Protein 4W88 (pdb70)

Radius of gyration: 29.82 Å; Cα contacts (8 Å, |Δi|>4): 1354; chains: 2; bounding box: 47×94×56 Å

B-factor: mean 25.47, std 10.86, range [11.72, 123.39]

Solvent-accessible surface area: 25445 Å² total

InterPro domains:
  IPR001547 Glycoside hydrolase, family 5 [PF00150] (122-399)
  IPR017853 Glycoside hydrolase superfamily [SSF51445] (99-430)
  IPR018087 Glycoside hydrolase, family 5, conserved site [PS00659] (233-242)
  IPR050386 Glycosyl Hydrolase 5 (Cellulase A) [PTHR31297] (36-403)

Nearest PDB structures (foldseek):
  4w89-assembly2_B  TM=1.002E+00  e=1.180E-64  uncultured bacterium
  6pz7-assembly1_A  TM=9.451E-01  e=5.587E-34  Clostridium acetobutylicum ATCC 824
  3ays-assembly1_A  TM=9.642E-01  e=3.893E-33  Piromyces rhizinflatus
  8ghx-assembly2_B  TM=9.445E-01  e=1.367E-32  Piromyces finnis
  6ui3-assembly1_A  TM=9.421E-01  e=2.001E-31  Clostridium cellulovorans

Sequence (669 aa):
DRSRVFDILSNINIGWNLGNTLDATGGGNSVNAETSWGNPKTTQEIVDTVNDRGFNAIRIPVTFANHLGPAPEYTISADWLARVKEVVDYAVNDGYIILDTHHETNYWLKTDPNNEAALCEELAAIWKQLAEAFKDYDEKLFEGNEPRAGSAKEWSGGTPAERKLINANKAFIDAVRATGGNNADRVLIICTYGHNSDEPTLKDLEIPSDPNIAVALHTYTPYFFTYVADGSYSVWNGSKKNDITWQYNNIKKYLIDKGIPVVITETGAQFKENTEDIVRWIGDYVGTLDQDGVKCFIWDNNIYHGNGEKFGLLNRSLLKWYNDDIVDAYVNHAADRSRVFDILSNINIGWNLGNTLDATGGGNSVNAETSWGNPKTTQEIVDTVNDRGFNAIRIPVTFANHLGPAPEYTISADWLARVKEVVDYAVNDGYIILDTHHETNYWLKTDPNNEAALCEELAAIWKQLAEAFKDYDEKLFEGNEPRAGSAKEWSGGTPAERKLINANKAFIDAVRATGGNNADRVLIICTYGHNSDEPTLKDLEIPSDPNIAVALHTYTPYFFTYVADGSYSVWNGSKKNDITWQYNNIKKYLIDKGIPVVITETGAQFKENTEDIVRWIGDYVGTLDQDGVKCFIWDNNIYHGNGEKFGLLNRSLLKWYNDDIVDAYVNHA

Secondary structure (DSSP, 8-state):
--HHHHHHHTT-SEEEEETTSTT---SSSSGGGGGTTSPPPP-HHHHHHHHHHTEEEEEE----GGGB-STTT-PBPHHHHHHHHHHHHHHHTT--EEEB--GGGGTT----GGGHHHHHHHHHHHHHHHHHHTTT--TT--B-------STTTTTT--HHHHHHHH--HHHHHHHHTT-GGGGT--EEEE-GGG--SHHHHHTPPPPS-SSEEEEEE---SHHHHS-STT-----SSTTHHHHHHHHHHHHHHTGGGT--EEEEEE-----S-HHHHHHHHHHHHHHHHTTT-EEEEEE-S-SSSSS-----EETTTTEES-HHHHHHHHT--/--HHHHHHHTT-S-EEEETTSTT---SSSSGGGGGTTSPPPP-HHHHHHHHHHT--EEEE----GGGB-STTT-PBPHHHHHHHHHHHHHHHTT--EEEB--GGGGTT----GGGHHHHHHHHHHHHHHHHHHTTT--TT--B-------STTTTTT--HHHHHHHH--HHHHHHHHTT-GGGGT--EEEE-GGG---HHHHHTPPPPS-SSEEEEEE---SHHHHS-STT------STTHHHHHHHHHHHHHHTGGGT--EEEEEE-----S-HHHHHHHHHHHHHHHHTTT-EEEEEE-S-SSSSS-----EETTTTEES-HHHHHHHHTTT-

CATH classification: 3.20.20.80

Structure (mmCIF, N/CA/C/O backbone):
data_4W88
#
_entry.id   4W88
#
_cell.length_a   97.658
_cell.length_b   97.658
_cell.length_c   95.985
_cell.angle_alpha   90.00
_cell.angle_beta   90.00
_cell.angle_gamma   120.00
#
_symmetry.space_group_name_H-M   'P 31'
#
loop_
_entity.id
_entity.type
_entity.pdbx_description
1 polymer 'Xyloglucan-specific endo-beta-1,4-glucanase'
2 branched beta-D-galactopyranose-(1-2)-alpha-D-xylopyranose-(1-6)-[beta-D-glucopyranose-(1-4)]beta-D-glucopyranose
3 branched alpha-D-xylopyranose-(1-6)-beta-D-glucopyranose-(1-4)-[beta-D-galactopyranose-(1-2)-alpha-D-xylopyranose-(1-6)]beta-D-glucopyranose-(1-4)-beta-D-glucopyranose
4 non-polymer 2-AMINO-2-HYDROXYMETHYL-PROPANE-1,3-DIOL
5 non-polymer 'MAGNESIUM ION'
6 water water
#
loop_
_atom_site.group_PDB
_atom_site.id
_atom_site.type_symbol
_atom_site.label_atom_id
_atom_site.label_alt_id
_atom_site.label_comp_id
_atom_site.label_asym_id
_atom_site.label_entity_id
_atom_site.label_seq_id
_atom_site.pdbx_PDB_ins_code
_atom_site.Cartn_x
_atom_site.Cartn_y
_atom_site.Cartn_z
_atom_site.occupancy
_atom_site.B_iso_or_equiv
_atom_site.auth_seq_id
_atom_site.auth_comp_id
_atom_site.auth_asym_id
_atom_site.auth_atom_id
_atom_site.pdbx_PDB_model_num
ATOM 1 N N . ASP A 1 1 ? -26.026 54.425 -23.054 1.00 50.23 92 ASP B N 1
ATOM 2 C CA . ASP A 1 1 ? -26.275 53.508 -21.931 1.00 42.26 92 ASP B CA 1
ATOM 3 C C . ASP A 1 1 ? -27.452 52.601 -22.294 1.00 36.90 92 ASP B C 1
ATOM 4 O O . ASP A 1 1 ? -28.619 53.012 -22.294 1.00 39.62 92 ASP B O 1
ATOM 9 N N . ARG A 1 2 ? -27.120 51.368 -22.614 1.00 34.91 93 ARG B N 1
ATOM 10 C CA . ARG A 1 2 ? -28.113 50.314 -22.888 1.00 24.98 93 ARG B CA 1
ATOM 11 C C . ARG A 1 2 ? -28.246 49.303 -21.738 1.00 25.96 93 ARG B C 1
ATOM 12 O O . ARG A 1 2 ? -28.775 48.193 -21.900 1.00 30.88 93 ARG B O 1
ATOM 20 N N . SER A 1 3 ? -27.846 49.700 -20.555 1.00 32.90 94 SER B N 1
ATOM 21 C CA . SER A 1 3 ? -27.718 48.723 -19.498 1.00 38.29 94 SER B CA 1
ATOM 22 C C . SER A 1 3 ? -29.094 48.206 -18.996 1.00 34.07 94 SER B C 1
ATOM 23 O O . SER A 1 3 ? -29.168 47.104 -18.487 1.00 34.92 94 SER B O 1
ATOM 26 N N . ARG A 1 4 ? -30.177 48.975 -19.134 1.00 27.58 95 ARG B N 1
ATOM 27 C CA . ARG A 1 4 ? -31.510 48.425 -18.846 1.00 32.01 95 ARG B CA 1
ATOM 28 C C . ARG A 1 4 ? -31.843 47.128 -19.589 1.00 24.29 95 ARG B C 1
ATOM 29 O O . ARG A 1 4 ? -32.369 46.172 -19.016 1.00 27.62 95 ARG B O 1
ATOM 37 N N . VAL A 1 5 ? -31.491 47.085 -20.863 1.00 24.79 96 VAL B N 1
ATOM 38 C CA . VAL A 1 5 ? -31.751 45.896 -21.679 1.00 20.58 96 VAL B CA 1
ATOM 39 C C . VAL A 1 5 ? -30.884 44.725 -21.163 1.00 23.26 96 VAL B C 1
ATOM 40 O O . VAL A 1 5 ? -31.371 43.630 -20.956 1.00 22.59 96 VAL B O 1
ATOM 44 N N . PHE A 1 6 ? -29.622 44.988 -20.891 1.00 21.78 97 PHE B N 1
ATOM 45 C CA . PHE A 1 6 ? -28.729 43.952 -20.316 1.00 24.23 97 PHE B CA 1
ATOM 46 C C . PHE A 1 6 ? -29.271 43.440 -18.982 1.00 23.54 97 PHE B C 1
ATOM 47 O O . PHE A 1 6 ? -29.297 42.226 -18.742 1.00 26.02 97 PHE B O 1
ATOM 55 N N . ASP A 1 7 ? -29.786 44.334 -18.143 1.00 25.66 98 ASP B N 1
ATOM 56 C CA . ASP A 1 7 ? -30.340 43.875 -16.872 1.00 29.49 98 ASP B CA 1
ATOM 57 C C . ASP A 1 7 ? -31.523 42.997 -17.020 1.00 27.19 98 ASP B C 1
ATOM 58 O O . ASP A 1 7 ? -31.580 41.971 -16.371 1.00 27.33 98 ASP B O 1
ATOM 63 N N . ILE A 1 8 ? -32.442 43.371 -17.913 1.00 27.16 99 ILE B N 1
ATOM 64 C CA . ILE A 1 8 ? -33.601 42.517 -18.173 1.00 26.92 99 ILE B CA 1
ATOM 65 C C . ILE A 1 8 ? -33.168 41.142 -18.662 1.00 23.88 99 ILE B C 1
ATOM 66 O O . ILE A 1 8 ? -33.577 40.135 -18.087 1.00 22.69 99 ILE B O 1
ATOM 71 N N . LEU A 1 9 ? -32.318 41.096 -19.694 1.00 21.67 100 LEU B N 1
ATOM 72 C CA . LEU A 1 9 ? -31.911 39.815 -20.264 1.00 21.12 100 LEU B CA 1
ATOM 73 C C . LEU A 1 9 ? -31.151 38.952 -19.237 1.00 20.38 100 LEU B C 1
ATOM 74 O O . LEU A 1 9 ? -31.207 37.726 -19.346 1.00 22.42 100 LEU B O 1
ATOM 79 N N . SER A 1 10 ? -30.417 39.550 -18.294 1.00 21.06 101 SER B N 1
ATOM 80 C CA . SER A 1 10 ? -29.656 38.772 -17.327 1.00 21.31 101 SER B CA 1
ATOM 81 C C . SER A 1 10 ? -30.512 37.886 -16.443 1.00 23.03 101 SER B C 1
ATOM 82 O O . SER A 1 10 ? -30.002 36.983 -15.809 1.00 23.32 101 SER B O 1
ATOM 85 N N . ASN A 1 11 ? -31.812 38.168 -16.384 1.00 25.82 102 ASN B N 1
ATOM 86 C CA . ASN A 1 11 ? -32.759 37.357 -15.612 1.00 23.24 102 ASN B CA 1
ATOM 87 C C . ASN A 1 11 ? -33.101 36.021 -16.268 1.00 24.73 102 ASN B C 1
ATOM 88 O O . ASN A 1 11 ? -33.713 35.166 -15.623 1.00 23.68 102 ASN B O 1
ATOM 93 N N . ILE A 1 12 ? -32.750 35.866 -17.533 1.00 21.14 103 ILE B N 1
ATOM 94 C CA . ILE A 1 12 ? -33.075 34.665 -18.287 1.00 19.68 103 ILE B CA 1
ATOM 95 C C . ILE A 1 12 ? -32.008 33.599 -18.002 1.00 18.30 103 ILE B C 1
ATOM 96 O O . ILE A 1 12 ? -30.817 33.863 -18.105 1.00 20.20 103 ILE B O 1
ATOM 101 N N . ASN A 1 13 ? -32.454 32.395 -17.705 1.00 19.12 104 ASN B N 1
ATOM 102 C CA . ASN A 1 13 ? -31.573 31.217 -17.675 1.00 20.72 104 ASN B CA 1
ATOM 103 C C . ASN A 1 13 ? -31.285 30.827 -19.120 1.00 19.36 104 ASN B C 1
ATOM 104 O O . ASN A 1 13 ? -30.177 31.006 -19.618 1.00 19.46 104 ASN B O 1
ATOM 109 N N . ILE A 1 14 ? -32.298 30.289 -19.745 1.00 19.36 105 ILE B N 1
ATOM 110 C CA . ILE A 1 14 ? -32.255 29.858 -21.143 1.00 19.31 105 ILE B CA 1
ATOM 111 C C . ILE A 1 14 ? -33.725 29.858 -21.609 1.00 16.72 105 ILE B C 1
ATOM 112 O O . ILE A 1 14 ? -34.642 29.683 -20.800 1.00 17.17 105 ILE B O 1
ATOM 117 N N . GLY A 1 15 ? -33.930 30.072 -22.898 1.00 16.24 106 GLY B N 1
ATOM 118 C CA . GLY A 1 15 ? -35.263 30.102 -23.458 1.00 17.18 106 GLY B CA 1
ATOM 119 C C . GLY A 1 15 ? -35.649 28.954 -24.382 1.00 16.90 106 GLY B C 1
ATOM 120 O O . GLY A 1 15 ? -34.860 28.112 -24.762 1.00 15.94 106 GLY B O 1
ATOM 121 N N . TRP A 1 16 ? -36.912 28.988 -24.736 1.00 14.21 107 TRP B N 1
ATOM 122 C CA . TRP A 1 16 ? -37.583 27.864 -25.444 1.00 17.23 107 TRP B CA 1
ATOM 123 C C . TRP A 1 16 ? -38.605 28.395 -26.391 1.00 14.44 107 TRP B C 1
ATOM 124 O O . TRP A 1 16 ? -39.338 29.325 -26.027 1.00 13.51 107 TRP B O 1
ATOM 135 N N . ASN A 1 17 ? -38.613 27.905 -27.626 1.00 14.58 108 ASN B N 1
ATOM 136 C CA . ASN A 1 17 ? -39.573 28.375 -28.634 1.00 12.71 108 ASN B CA 1
ATOM 137 C C . ASN A 1 17 ? -40.763 27.393 -28.707 1.00 14.66 108 ASN B C 1
ATOM 138 O O . ASN A 1 17 ? -40.596 26.166 -28.880 1.00 17.02 108 ASN B O 1
ATOM 143 N N . LEU A 1 18 ? -41.951 27.972 -28.727 1.00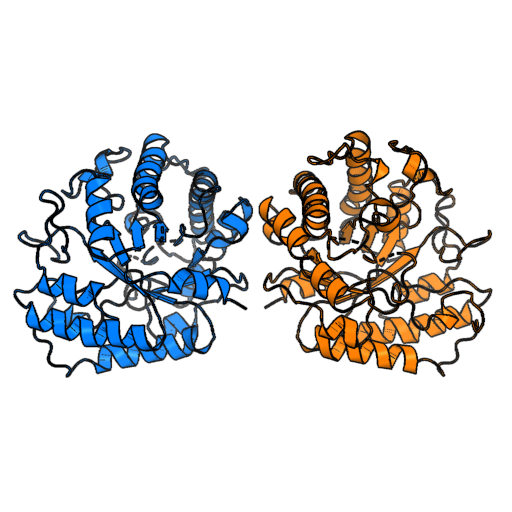 14.74 109 LEU B N 1
ATOM 144 C CA . LEU A 1 18 ? -43.210 27.213 -29.037 1.00 15.35 109 LEU B CA 1
ATOM 145 C C . LEU A 1 18 ? -43.323 27.051 -30.558 1.00 15.46 109 LEU B C 1
ATOM 146 O O . LEU A 1 18 ? -44.150 27.706 -31.235 1.00 15.44 109 LEU B O 1
ATOM 151 N N . GLY A 1 19 ? -42.492 26.153 -31.106 1.00 14.61 110 GLY B N 1
ATOM 152 C CA . GLY A 1 19 ? -42.351 26.052 -32.547 1.00 15.36 110 GLY B CA 1
ATOM 153 C C . GLY A 1 19 ? -43.477 25.280 -33.257 1.00 16.82 110 GLY B C 1
ATOM 154 O O . GLY A 1 19 ? -44.097 24.399 -32.671 1.00 16.40 110 GLY B O 1
ATOM 155 N N . ASN A 1 20 ? -43.724 25.620 -34.537 1.00 16.04 111 ASN B N 1
ATOM 156 C CA . ASN A 1 20 ? -44.688 24.911 -35.403 1.00 16.06 111 ASN B CA 1
ATOM 157 C C . ASN A 1 20 ? -46.116 24.951 -34.821 1.00 15.84 111 ASN B C 1
ATOM 158 O O . ASN A 1 20 ? -46.833 23.925 -34.846 1.00 18.25 111 ASN B O 1
ATOM 163 N N . THR A 1 21 ? -46.417 26.109 -34.207 1.00 15.73 112 THR B N 1
ATOM 164 C CA . THR A 1 21 ? -47.675 26.298 -33.413 1.00 14.27 112 THR B CA 1
ATOM 165 C C . THR A 1 21 ? -48.391 27.536 -33.951 1.00 16.76 112 THR B C 1
ATOM 166 O O . THR A 1 21 ? -48.991 27.420 -35.028 1.00 16.71 112 THR B O 1
ATOM 170 N N . LEU A 1 22 ? -48.272 28.706 -33.307 1.00 15.22 113 LEU B N 1
ATOM 171 C CA . LEU A 1 22 ? -48.924 29.892 -33.837 1.00 14.69 113 LEU B CA 1
ATOM 172 C C . LEU A 1 22 ? -48.264 30.400 -35.142 1.00 14.18 113 LEU B C 1
ATOM 173 O O . LEU A 1 22 ? -48.833 31.234 -35.857 1.00 15.99 113 LEU B O 1
ATOM 178 N N . ASP A 1 23 ? -47.074 29.889 -35.431 1.00 14.90 114 ASP B N 1
ATOM 179 C CA . ASP A 1 23 ? -46.327 30.159 -36.642 1.00 14.95 114 ASP B CA 1
ATOM 180 C C . ASP A 1 23 ? -46.750 29.298 -37.800 1.00 13.87 114 ASP B C 1
ATOM 181 O O . ASP A 1 23 ? -46.389 29.598 -38.945 1.00 16.42 114 ASP B O 1
ATOM 186 N N . ALA A 1 24 ? -47.487 28.238 -37.515 1.00 15.95 115 ALA B N 1
ATOM 187 C CA . ALA A 1 24 ? -47.990 27.390 -38.577 1.00 17.29 115 ALA B CA 1
ATOM 188 C C . ALA A 1 24 ? -48.959 28.137 -39.503 1.00 15.78 115 ALA B C 1
ATOM 189 O O . ALA A 1 24 ? -49.732 28.961 -39.066 1.00 18.15 115 ALA B O 1
ATOM 191 N N . THR A 1 25 ? -48.974 27.760 -40.771 1.00 18.60 116 THR B N 1
ATOM 192 C CA . THR A 1 25 ? -49.631 28.572 -41.834 1.00 18.96 116 THR B CA 1
ATOM 193 C C . THR A 1 25 ? -50.807 27.872 -42.489 1.00 17.16 116 THR B C 1
ATOM 194 O O . THR A 1 25 ? -51.401 28.405 -43.431 1.00 19.12 116 THR B O 1
ATOM 198 N N . GLY A 1 26 ? -51.211 26.711 -41.967 1.00 18.70 117 GLY B N 1
ATOM 199 C CA . GLY A 1 26 ? -52.410 26.073 -42.455 1.00 19.72 117 GLY B CA 1
ATOM 200 C C . GLY A 1 26 ? -53.631 26.694 -41.798 1.00 20.02 117 GLY B C 1
ATOM 201 O O . GLY A 1 26 ? -53.537 27.528 -40.896 1.00 21.29 117 GLY B O 1
ATOM 202 N N . GLY A 1 27 ? -54.769 26.213 -42.226 1.00 23.03 118 GLY B N 1
ATOM 203 C CA . GLY A 1 27 ? -56.057 26.606 -41.663 1.00 24.95 118 GLY B CA 1
ATOM 204 C C . GLY A 1 27 ? -56.631 27.927 -42.073 1.00 19.85 118 GLY B C 1
ATOM 205 O O . GLY A 1 27 ? -57.762 28.291 -41.588 1.00 23.53 118 GLY B O 1
ATOM 206 N N . GLY A 1 28 ? -55.920 28.681 -42.891 1.00 23.66 119 GLY B N 1
ATOM 207 C CA . GLY A 1 28 ? -56.454 29.965 -43.308 1.00 22.71 119 GLY B CA 1
ATOM 208 C C . GLY A 1 28 ? -56.698 30.972 -42.203 1.00 23.54 119 GLY B C 1
ATOM 209 O O . GLY A 1 28 ? -55.919 31.077 -41.249 1.00 20.82 119 GLY B O 1
ATOM 210 N N . ASN A 1 29 ? -57.817 31.686 -42.314 1.00 21.42 120 ASN B N 1
ATOM 211 C CA . ASN A 1 29 ? -58.104 32.729 -41.346 1.00 20.87 120 ASN B CA 1
ATOM 212 C C . ASN A 1 29 ? -58.895 32.130 -40.217 1.00 20.65 120 ASN B C 1
ATOM 213 O O . ASN A 1 29 ? -60.038 32.510 -39.985 1.00 22.22 120 ASN B O 1
ATOM 218 N N . SER A 1 30 ? -58.235 31.303 -39.430 1.00 18.54 121 SER B N 1
ATOM 219 C CA . SER A 1 30 ? -58.881 30.554 -38.412 1.00 20.48 121 SER B CA 1
ATOM 220 C C . SER A 1 30 ? -57.888 30.326 -37.264 1.00 17.70 121 SER B C 1
ATOM 221 O O . SER A 1 30 ? -56.672 30.140 -37.497 1.00 18.78 121 SER B O 1
ATOM 224 N N . VAL A 1 31 ? -58.402 30.278 -36.047 1.00 20.11 122 VAL B N 1
ATOM 225 C CA . VAL A 1 31 ? -57.582 29.810 -34.904 1.00 19.44 122 VAL B CA 1
ATOM 226 C C . VAL A 1 31 ? -57.025 28.378 -35.053 1.00 18.35 122 VAL B C 1
ATOM 227 O O . VAL A 1 31 ? -56.047 28.017 -34.387 1.00 19.98 122 VAL B O 1
ATOM 231 N N . ASN A 1 32 ? -57.619 27.598 -35.964 1.00 21.85 123 ASN B N 1
ATOM 232 C CA . ASN A 1 32 ? -57.163 26.283 -36.221 1.00 23.08 123 ASN B CA 1
ATOM 233 C C . ASN A 1 32 ? -55.785 26.203 -36.871 1.00 17.42 123 ASN B C 1
ATOM 234 O O . ASN A 1 32 ? -55.191 25.108 -36.954 1.00 21.38 123 ASN B O 1
ATOM 239 N N . ALA A 1 33 ? -55.261 27.380 -37.295 1.00 16.70 124 ALA B N 1
ATOM 240 C CA . ALA A 1 33 ? -53.862 27.432 -37.790 1.00 18.46 124 ALA B CA 1
ATOM 241 C C . ALA A 1 33 ? -52.908 26.847 -36.776 1.00 18.21 124 ALA B C 1
ATOM 242 O O . ALA A 1 33 ? -51.912 26.189 -37.140 1.00 18.94 124 ALA B O 1
ATOM 244 N N . GLU A 1 34 ? -53.231 27.057 -35.488 1.00 17.67 125 GLU B N 1
ATOM 245 C CA . GLU A 1 34 ? -52.378 26.608 -34.395 1.00 17.48 125 GLU B CA 1
ATOM 246 C C . GLU A 1 34 ? -52.037 25.110 -34.417 1.00 18.75 125 GLU B C 1
ATOM 247 O O . GLU A 1 34 ? -50.913 24.744 -34.114 1.00 18.39 125 GLU B O 1
ATOM 253 N N . THR A 1 35 ? -52.994 24.291 -34.858 1.00 17.22 126 THR B N 1
ATOM 254 C CA . THR A 1 35 ? -52.874 22.856 -34.862 1.00 19.61 126 THR B CA 1
ATOM 255 C C . THR A 1 35 ? -52.628 22.309 -36.255 1.00 19.07 126 THR B C 1
ATOM 256 O O . THR A 1 35 ? -52.573 21.092 -36.443 1.00 19.86 126 THR B O 1
ATOM 260 N N . SER A 1 36 ? -52.460 23.209 -37.232 1.00 18.52 127 SER B N 1
ATOM 261 C CA . SER A 1 36 ? -52.452 22.826 -38.670 1.00 18.48 127 SER B CA 1
ATOM 262 C C . SER A 1 36 ? -51.177 22.045 -39.044 1.00 21.86 127 SER B C 1
ATOM 263 O O . SER A 1 36 ? -51.137 21.401 -40.050 1.00 21.36 127 SER B O 1
ATOM 266 N N . TRP A 1 37 ? -50.144 22.134 -38.220 1.00 18.56 128 TRP B N 1
ATOM 267 C CA . TRP A 1 37 ? -48.911 21.395 -38.484 1.00 19.86 128 TRP B CA 1
ATOM 268 C C . TRP A 1 37 ? -48.704 20.258 -37.509 1.00 20.03 128 TRP B C 1
ATOM 269 O O . TRP A 1 37 ? -47.574 19.766 -37.307 1.00 21.32 128 TRP B O 1
ATOM 280 N N . GLY A 1 38 ? -49.803 19.867 -36.869 1.00 18.85 129 GLY B N 1
ATOM 281 C CA . GLY A 1 38 ? -49.816 18.617 -36.085 1.00 21.92 129 GLY B CA 1
ATOM 282 C C . GLY A 1 38 ? -49.542 18.712 -34.625 1.00 18.21 129 GLY B C 1
ATOM 283 O O . GLY A 1 38 ? -49.546 17.702 -33.881 1.00 23.45 129 GLY B O 1
ATOM 284 N N . ASN A 1 39 ? -49.360 19.946 -34.160 1.00 19.20 130 ASN B N 1
ATOM 285 C CA . ASN A 1 39 ? -49.214 20.159 -32.699 1.00 17.67 130 ASN B CA 1
ATOM 286 C C . ASN A 1 39 ? -50.506 20.337 -31.998 1.00 20.17 130 ASN B C 1
ATOM 287 O O . ASN A 1 39 ? -51.467 20.841 -32.576 1.00 20.86 130 ASN B O 1
ATOM 292 N N . PRO A 1 40 ? -50.550 19.895 -30.746 1.00 19.57 131 PRO B N 1
ATOM 293 C CA . PRO A 1 40 ? -51.805 20.120 -30.001 1.00 20.76 131 PRO B CA 1
ATOM 294 C C . PRO A 1 40 ? -52.025 21.588 -29.644 1.00 17.15 131 PRO B C 1
ATOM 295 O O . PRO A 1 40 ? -51.071 22.407 -29.623 1.00 19.64 131 PRO B O 1
ATOM 299 N N . LYS A 1 41 ? -53.237 21.949 -29.363 1.00 20.22 132 LYS B N 1
ATOM 300 C CA . LYS A 1 41 ? -53.521 23.306 -28.934 1.00 21.17 132 LYS B CA 1
ATOM 301 C C . LYS A 1 41 ? -52.699 23.580 -27.625 1.00 18.13 132 LYS B C 1
ATOM 302 O O . LYS A 1 41 ? -52.645 22.751 -26.677 1.00 19.92 132 LYS B O 1
ATOM 308 N N . THR A 1 42 ? -52.056 24.740 -27.563 1.00 17.39 133 THR B N 1
ATOM 309 C CA . THR A 1 42 ? -51.215 25.074 -26.405 1.00 16.02 133 THR B CA 1
ATOM 310 C C . THR A 1 42 ? -52.122 25.251 -25.186 1.00 17.41 133 THR B C 1
ATOM 311 O O . THR A 1 42 ? -53.273 25.810 -25.277 1.00 17.56 133 THR B O 1
ATOM 315 N N . THR A 1 43 ? -51.611 24.793 -24.059 1.00 18.93 134 THR B N 1
ATOM 316 C CA . THR A 1 43 ? -52.326 24.924 -22.789 1.00 17.37 134 THR B CA 1
ATOM 317 C C . THR A 1 43 ? -51.414 25.590 -21.721 1.00 16.29 134 THR B C 1
ATOM 318 O O . THR A 1 43 ? -50.173 25.658 -21.893 1.00 17.42 134 THR B O 1
ATOM 322 N N . GLN A 1 44 ? -52.036 26.100 -20.646 1.00 16.08 135 GLN B N 1
ATOM 323 C CA . GLN A 1 44 ? -51.293 26.592 -19.497 1.00 17.01 135 GLN B CA 1
ATOM 324 C C . GLN A 1 44 ? -50.262 25.539 -18.985 1.00 16.98 135 GLN B C 1
ATOM 325 O O . GLN A 1 44 ? -49.139 25.873 -18.671 1.00 17.19 135 GLN B O 1
ATOM 331 N N . GLU A 1 45 ? -50.674 24.266 -18.980 1.00 19.69 136 GLU B N 1
ATOM 332 C CA . GLU A 1 45 ? -49.865 23.189 -18.502 1.00 20.13 136 GLU B CA 1
ATOM 333 C C . GLU A 1 45 ? -48.618 22.981 -19.366 1.00 16.39 136 GLU B C 1
ATOM 334 O O . GLU A 1 45 ? -47.523 22.680 -18.836 1.00 20.48 136 GLU B O 1
ATOM 340 N N . ILE A 1 46 ? -48.765 23.084 -20.691 1.00 18.41 137 ILE B N 1
ATOM 341 C CA . ILE A 1 46 ? -47.591 22.962 -21.562 1.00 18.38 137 ILE B CA 1
ATOM 342 C C . ILE A 1 46 ? -46.556 24.046 -21.172 1.00 16.05 137 ILE B C 1
ATOM 343 O O . ILE A 1 46 ? -45.364 23.791 -21.028 1.00 17.83 137 ILE B O 1
ATOM 348 N N . VAL A 1 47 ? -47.015 25.287 -21.071 1.00 16.36 138 VAL B N 1
ATOM 349 C CA . VAL A 1 47 ? -46.142 26.407 -20.756 1.00 16.89 138 VAL B CA 1
ATOM 350 C C . VAL A 1 47 ? -45.538 26.216 -19.360 1.00 15.79 138 VAL B C 1
ATOM 351 O O . VAL A 1 47 ? -44.329 26.459 -19.160 1.00 18.94 138 VAL B O 1
ATOM 355 N N . ASP A 1 48 ? -46.357 25.803 -18.387 1.00 17.08 139 ASP B N 1
ATOM 356 C CA . ASP A 1 48 ? -45.860 25.503 -17.040 1.00 19.18 139 ASP B CA 1
ATOM 357 C C . ASP A 1 48 ? -44.700 24.527 -17.044 1.00 19.17 139 ASP B C 1
ATOM 358 O O . ASP A 1 48 ? -43.700 24.660 -16.339 1.00 19.02 139 ASP B O 1
ATOM 363 N N . THR A 1 49 ? -44.820 23.504 -17.874 1.00 18.19 140 THR B N 1
ATOM 364 C CA . THR A 1 49 ? -43.850 22.418 -17.888 1.00 20.25 140 THR B CA 1
ATOM 365 C C . THR A 1 49 ? -42.506 22.923 -18.388 1.00 18.10 140 THR B C 1
ATOM 366 O O . THR A 1 49 ? -41.433 22.550 -17.870 1.00 18.35 140 THR B O 1
ATOM 370 N N . VAL A 1 50 ? -42.565 23.759 -19.428 1.00 19.05 141 VAL B N 1
ATOM 371 C CA . VAL A 1 50 ? -41.361 24.446 -19.934 1.00 18.01 141 VAL B CA 1
ATOM 372 C C . VAL A 1 50 ? -40.658 25.254 -18.809 1.00 16.57 141 VAL B C 1
ATOM 373 O O . VAL A 1 50 ? -39.465 25.074 -18.542 1.00 18.57 141 VAL B O 1
ATOM 377 N N . ASN A 1 51 ? -41.424 26.138 -18.181 1.00 18.43 142 ASN B N 1
ATOM 378 C CA . ASN A 1 51 ? -40.948 26.971 -17.110 1.00 16.95 142 ASN B CA 1
ATOM 379 C C . ASN A 1 51 ? -40.339 26.127 -15.960 1.00 17.05 142 ASN B C 1
ATOM 380 O O . ASN A 1 51 ? -39.245 26.406 -15.427 1.00 18.82 142 ASN B O 1
ATOM 385 N N . ASP A 1 52 ? -41.063 25.094 -15.578 1.00 18.20 143 ASP B N 1
ATOM 386 C CA . ASP A 1 52 ? -40.655 24.298 -14.411 1.00 18.41 143 ASP B CA 1
ATOM 387 C C . ASP A 1 52 ? -39.319 23.592 -14.619 1.00 20.64 143 ASP B C 1
ATOM 388 O O . ASP A 1 52 ? -38.567 23.318 -13.640 1.00 21.40 143 ASP B O 1
ATOM 393 N N . ARG A 1 53 ? -39.003 23.302 -15.890 1.00 19.42 144 ARG B N 1
ATOM 394 C CA . ARG A 1 53 ? -37.770 22.507 -16.185 1.00 18.72 144 ARG B CA 1
ATOM 395 C C . ARG A 1 53 ? -36.608 23.447 -16.108 1.00 19.77 144 ARG B C 1
ATOM 396 O O . ARG A 1 53 ? -35.463 23.021 -16.085 1.00 22.50 144 ARG B O 1
ATOM 404 N N . GLY A 1 54 ? -36.856 24.762 -16.148 1.00 18.18 145 GLY B N 1
ATOM 405 C CA . GLY A 1 54 ? -35.767 25.713 -16.151 1.00 19.32 145 GLY B CA 1
ATOM 406 C C . GLY A 1 54 ? -35.679 26.704 -17.304 1.00 17.63 145 GLY B C 1
ATOM 407 O O . GLY A 1 54 ? -34.797 27.572 -17.324 1.00 20.31 145 GLY B O 1
ATOM 408 N N . PHE A 1 55 ? -36.555 26.535 -18.290 1.00 18.12 146 PHE B N 1
ATOM 409 C CA . PHE A 1 55 ? -36.638 27.496 -19.385 1.00 20.53 146 PHE B CA 1
ATOM 410 C C . PHE A 1 55 ? -37.587 28.575 -18.930 1.00 16.95 146 PHE B C 1
ATOM 411 O O . PHE A 1 55 ? -38.814 28.465 -19.098 1.00 17.87 146 PHE B O 1
ATOM 419 N N . ASN A 1 56 ? -37.020 29.629 -18.333 1.00 17.92 147 ASN B N 1
ATOM 420 C CA . ASN A 1 56 ? -37.888 30.696 -17.771 1.00 17.36 147 ASN B CA 1
ATOM 421 C C . ASN A 1 56 ? -38.216 31.817 -18.777 1.00 17.60 147 ASN B C 1
ATOM 422 O O . ASN A 1 56 ? -38.742 32.868 -18.416 1.00 19.37 147 ASN B O 1
ATOM 427 N N . ALA A 1 57 ? -37.853 31.595 -20.028 1.00 17.21 148 ALA B N 1
ATOM 428 C CA . ALA A 1 57 ? -38.129 32.517 -21.104 1.00 17.17 148 ALA B CA 1
ATOM 429 C C . ALA A 1 57 ? -38.685 31.695 -22.239 1.00 14.43 148 ALA B C 1
ATOM 430 O O . ALA A 1 57 ? -38.210 30.572 -22.535 1.00 15.93 148 ALA B O 1
ATOM 432 N N . ILE A 1 58 ? -39.683 32.250 -22.898 1.00 14.86 149 ILE B N 1
ATOM 433 C CA . ILE A 1 58 ? -40.397 31.570 -24.006 1.00 14.73 149 ILE B CA 1
ATOM 434 C C . ILE A 1 58 ? -40.494 32.562 -25.173 1.00 14.42 149 ILE B C 1
ATOM 435 O O . ILE A 1 58 ? -40.901 33.715 -25.010 1.00 16.42 149 ILE B O 1
ATOM 440 N N . ARG A 1 59 ? -40.161 32.058 -26.365 1.00 15.17 150 ARG B N 1
ATOM 441 C CA . ARG A 1 59 ? -40.386 32.750 -27.610 1.00 13.82 150 ARG B CA 1
ATOM 442 C C . ARG A 1 59 ? -41.672 32.102 -28.227 1.00 14.60 150 ARG B C 1
ATOM 443 O O . ARG A 1 59 ? -41.768 30.866 -28.330 1.00 13.82 150 ARG B O 1
ATOM 451 N N . ILE A 1 60 ? -42.624 32.983 -28.597 1.00 13.63 151 ILE B N 1
ATOM 452 C CA . ILE A 1 60 ? -43.891 32.595 -29.161 1.00 15.22 151 ILE B CA 1
ATOM 453 C C . ILE A 1 60 ? -43.907 33.095 -30.572 1.00 14.34 151 ILE B C 1
ATOM 454 O O . ILE A 1 60 ? -44.237 34.275 -30.863 1.00 15.94 151 ILE B O 1
ATOM 459 N N . PRO A 1 61 ? -43.465 32.235 -31.497 1.00 13.39 152 PRO B N 1
ATOM 460 C CA . PRO A 1 61 ? -43.493 32.662 -32.899 1.00 13.67 152 PRO B CA 1
ATOM 461 C C . PRO A 1 61 ? -44.913 32.649 -33.419 1.00 13.04 152 PRO B C 1
ATOM 462 O O . PRO A 1 61 ? -45.668 31.713 -33.171 1.00 15.78 152 PRO B O 1
ATOM 466 N N . VAL A 1 62 ? -45.249 33.684 -34.177 1.00 14.66 153 VAL B N 1
ATOM 467 C CA . VAL A 1 62 ? -46.599 33.843 -34.680 1.00 13.06 153 VAL B CA 1
ATOM 468 C C . VAL A 1 62 ? -46.559 34.283 -36.151 1.00 13.32 153 VAL B C 1
ATOM 469 O O . VAL A 1 62 ? -45.875 35.251 -36.480 1.00 14.47 153 VAL B O 1
ATOM 473 N N . THR A 1 63 ? -47.316 33.611 -37.009 1.00 14.63 154 THR B N 1
ATOM 474 C CA . THR A 1 63 ? -47.432 34.058 -38.390 1.00 15.45 154 THR B CA 1
ATOM 475 C C . THR A 1 63 ? -48.796 34.693 -38.499 1.00 16.20 154 THR B C 1
ATOM 476 O O . THR A 1 63 ? -49.843 34.053 -38.271 1.00 16.89 154 THR B O 1
ATOM 480 N N . PHE A 1 64 ? -48.789 35.955 -38.907 1.00 16.49 155 PHE B N 1
ATOM 481 C CA . PHE A 1 64 ? -50.047 36.721 -38.944 1.00 14.06 155 PHE B CA 1
ATOM 482 C C . PHE A 1 64 ? -50.709 36.739 -40.304 1.00 16.71 155 PHE B C 1
ATOM 483 O O . PHE A 1 64 ? -51.914 36.895 -40.377 1.00 16.04 155 PHE B O 1
ATOM 491 N N . ALA A 1 65 ? -49.901 36.605 -41.372 1.00 16.40 156 ALA B N 1
ATOM 492 C CA . ALA A 1 65 ? -50.359 36.833 -42.720 1.00 15.84 156 ALA B CA 1
ATOM 493 C C . ALA A 1 65 ? -51.820 36.383 -43.022 1.00 16.83 156 ALA B C 1
ATOM 494 O O . ALA A 1 65 ? -52.650 37.195 -43.503 1.00 17.93 156 ALA B O 1
ATOM 496 N N . ASN A 1 66 ? -52.092 35.089 -42.861 1.00 18.03 157 ASN B N 1
ATOM 497 C CA . ASN A 1 66 ? -53.422 34.608 -43.215 1.00 16.40 157 ASN B CA 1
ATOM 498 C C . ASN A 1 66 ? -54.581 35.095 -42.306 1.00 17.04 157 ASN B C 1
ATOM 499 O O . ASN A 1 66 ? -55.771 34.923 -42.656 1.00 19.76 157 ASN B O 1
ATOM 504 N N . HIS A 1 67 ? -54.222 35.774 -41.233 1.00 17.93 158 HIS B N 1
ATOM 505 C CA . HIS A 1 67 ? -55.200 36.319 -40.267 1.00 15.10 158 HIS B CA 1
ATOM 506 C C . HIS A 1 67 ? -55.404 37.807 -40.471 1.00 19.01 158 HIS B C 1
ATOM 507 O O . HIS A 1 67 ? -56.077 38.441 -39.688 1.00 19.63 158 HIS B O 1
ATOM 514 N N . LEU A 1 68 ? -54.791 38.367 -41.504 1.00 18.51 159 LEU B N 1
ATOM 515 C CA . LEU A 1 68 ? -54.898 39.804 -41.793 1.00 18.48 159 LEU B CA 1
ATOM 516 C C . LEU A 1 68 ? -55.949 40.141 -42.801 1.00 21.48 159 LEU B C 1
ATOM 517 O O . LEU A 1 68 ? -56.104 39.489 -43.813 1.00 21.30 159 LEU B O 1
ATOM 522 N N . GLY A 1 69 ? -56.607 41.251 -42.525 1.00 19.68 160 GLY B N 1
ATOM 523 C CA . GLY A 1 69 ? -57.529 41.851 -43.463 1.00 22.22 160 GLY B CA 1
ATOM 524 C C . GLY A 1 69 ? -56.778 42.549 -44.591 1.00 24.31 160 GLY B C 1
ATOM 525 O O . GLY A 1 69 ? -55.546 42.564 -44.657 1.00 19.66 160 GLY B O 1
ATOM 526 N N . PRO A 1 70 ? -57.505 43.126 -45.529 1.00 24.91 161 PRO B N 1
ATOM 527 C CA . PRO A 1 70 ? -56.847 43.738 -46.656 1.00 24.61 161 PRO B CA 1
ATOM 528 C C . PRO A 1 70 ? -55.990 44.939 -46.296 1.00 22.81 161 PRO B C 1
ATOM 529 O O . PRO A 1 70 ? -56.219 45.667 -45.316 1.00 24.75 161 PRO B O 1
ATOM 533 N N . ALA A 1 71 ? -55.007 45.183 -47.137 1.00 24.32 162 ALA B N 1
ATOM 534 C CA . ALA A 1 71 ? -54.302 46.461 -47.104 1.00 24.67 162 ALA B CA 1
ATOM 535 C C . ALA A 1 71 ? -55.307 47.595 -47.334 1.00 25.50 162 ALA B C 1
ATOM 536 O O . ALA A 1 71 ? -56.306 47.405 -48.054 1.00 24.33 162 ALA B O 1
ATOM 538 N N . PRO A 1 72 ? -55.036 48.788 -46.763 1.00 25.07 163 PRO B N 1
ATOM 539 C CA . PRO A 1 72 ? -53.852 49.194 -45.984 1.00 25.10 163 PRO B CA 1
ATOM 540 C C . PRO A 1 72 ? -53.943 49.019 -44.453 1.00 21.93 163 PRO B C 1
ATOM 541 O O . PRO A 1 72 ? -52.957 49.251 -43.751 1.00 23.01 163 PRO B O 1
ATOM 545 N N . GLU A 1 73 ? -55.105 48.635 -43.931 1.00 23.50 164 GLU B N 1
ATOM 546 C CA . GLU A 1 73 ? -55.276 48.457 -42.491 1.00 24.18 164 GLU B CA 1
ATOM 547 C C . GLU A 1 73 ? -54.635 47.175 -41.944 1.00 19.48 164 GLU B C 1
ATOM 548 O O . GLU A 1 73 ? -54.089 47.182 -40.849 1.00 20.43 164 GLU B O 1
ATOM 554 N N . TYR A 1 74 ? -54.676 46.127 -42.759 1.00 20.87 165 TYR B N 1
ATOM 555 C CA . TYR A 1 74 ? -54.155 44.848 -42.382 1.00 17.84 165 TYR B CA 1
ATOM 556 C C . TYR A 1 74 ? -54.691 44.422 -40.987 1.00 15.29 165 TYR B C 1
ATOM 557 O O . TYR A 1 74 ? -53.916 43.987 -40.125 1.00 17.64 165 TYR B O 1
ATOM 566 N N . THR A 1 75 ? -55.981 44.634 -40.757 1.00 18.47 166 THR B N 1
ATOM 567 C CA . THR A 1 75 ? -56.541 44.392 -39.447 1.00 19.22 166 THR B CA 1
ATOM 568 C C . THR A 1 75 ? -56.383 42.882 -39.069 1.00 19.63 166 THR B C 1
ATOM 569 O O . THR A 1 75 ? -56.768 41.980 -39.832 1.00 18.80 166 THR B O 1
ATOM 573 N N . ILE A 1 76 ? -55.827 42.637 -37.901 1.00 17.34 167 ILE B N 1
ATOM 574 C CA . ILE A 1 76 ? -55.676 41.276 -37.397 1.00 17.62 167 ILE B CA 1
ATOM 575 C C . ILE A 1 76 ? -57.038 40.755 -36.928 1.00 16.71 167 ILE B C 1
ATOM 576 O O . ILE A 1 76 ? -57.761 41.417 -36.127 1.00 18.59 167 ILE B O 1
ATOM 581 N N . SER A 1 77 ? -57.424 39.584 -37.442 1.00 18.69 168 SER B N 1
ATOM 582 C CA . SER A 1 77 ? -58.709 38.989 -37.074 1.00 19.19 168 SER B CA 1
ATOM 583 C C . SER A 1 77 ? -58.805 38.937 -35.552 1.00 18.60 168 SER B C 1
ATOM 584 O O . SER A 1 77 ? -57.872 38.507 -34.877 1.00 18.45 168 SER B O 1
ATOM 589 N N . ALA A 1 78 ? -59.942 39.389 -35.013 1.00 19.23 169 ALA B N 1
ATOM 590 C CA . ALA A 1 78 ? -60.088 39.459 -33.564 1.00 21.24 169 ALA B CA 1
ATOM 591 C C . ALA A 1 78 ? -59.851 38.140 -32.879 1.00 17.56 169 ALA B C 1
ATOM 592 O O . ALA A 1 78 ? -59.255 38.128 -31.764 1.00 19.53 169 ALA B O 1
ATOM 594 N N . ASP A 1 79 ? -60.330 37.032 -33.449 1.00 20.21 170 ASP B N 1
ATOM 595 C CA . ASP A 1 79 ? -60.187 35.749 -32.808 1.00 19.64 170 ASP B CA 1
ATOM 596 C C . ASP A 1 79 ? -58.702 35.326 -32.696 1.00 19.01 170 ASP B C 1
ATOM 597 O O . ASP A 1 79 ? -58.252 34.724 -31.713 1.00 19.49 170 ASP B O 1
ATOM 602 N N . TRP A 1 80 ? -57.934 35.631 -33.743 1.00 16.75 171 TRP B N 1
ATOM 603 C CA . TRP A 1 80 ? -56.526 35.342 -33.772 1.00 17.76 171 TRP B CA 1
ATOM 604 C C . TRP A 1 80 ? -55.753 36.205 -32.773 1.00 16.11 171 TRP B C 1
ATOM 605 O O . TRP A 1 80 ? -54.941 35.647 -31.967 1.00 16.60 171 TRP B O 1
ATOM 616 N N . LEU A 1 81 ? -56.021 37.512 -32.769 1.00 17.29 172 LEU B N 1
ATOM 617 C CA . LEU A 1 81 ? -55.386 38.322 -31.769 1.00 16.40 172 LEU B CA 1
ATOM 618 C C . LEU A 1 81 ? -55.706 37.865 -30.322 1.00 15.70 172 LEU B C 1
ATOM 619 O O . LEU A 1 81 ? -54.780 37.818 -29.476 1.00 16.92 172 LEU B O 1
ATOM 624 N N . ALA A 1 82 ? -56.953 37.498 -30.051 1.00 17.16 173 ALA B N 1
ATOM 625 C CA . ALA A 1 82 ? -57.349 36.952 -28.755 1.00 16.97 173 ALA B CA 1
ATOM 626 C C . ALA A 1 82 ? -56.587 35.693 -28.383 1.00 15.60 173 ALA B C 1
ATOM 627 O O . ALA A 1 82 ? -56.123 35.557 -27.255 1.00 19.90 173 ALA B O 1
ATOM 629 N N . ARG A 1 83 ? -56.385 34.810 -29.356 1.00 17.25 174 ARG B N 1
ATOM 630 C CA . ARG A 1 83 ? -55.656 33.578 -29.087 1.00 16.53 174 ARG B CA 1
ATOM 631 C C . ARG A 1 83 ? -54.200 33.797 -28.815 1.00 16.32 174 ARG B C 1
ATOM 632 O O . ARG A 1 83 ? -53.658 33.225 -27.891 1.00 17.85 174 ARG B O 1
ATOM 640 N N . VAL A 1 84 ? -53.583 34.657 -29.606 1.00 14.98 175 VAL B N 1
ATOM 641 C CA . VAL A 1 84 ? -52.192 35.064 -29.362 1.00 16.46 175 VAL B CA 1
ATOM 642 C C . VAL A 1 84 ? -52.034 35.609 -27.958 1.00 15.65 175 VAL B C 1
ATOM 643 O O . VAL A 1 84 ? -51.141 35.178 -27.220 1.00 15.74 175 VAL B O 1
ATOM 647 N N . LYS A 1 85 ? -52.973 36.491 -27.552 1.00 15.56 176 LYS B N 1
ATOM 648 C CA . LYS A 1 85 ? -52.934 37.045 -26.200 1.00 15.80 176 LYS B CA 1
ATOM 649 C C . LYS A 1 85 ? -53.101 35.936 -25.110 1.00 15.50 176 LYS B C 1
ATOM 650 O O . LYS A 1 85 ? -52.439 35.978 -24.072 1.00 18.20 176 LYS B O 1
ATOM 656 N N . GLU A 1 86 ? -53.961 34.936 -25.340 1.00 17.35 177 GLU B N 1
ATOM 657 C CA . GLU A 1 86 ? -54.137 33.817 -24.403 1.00 16.97 177 GLU B CA 1
ATOM 658 C C . GLU A 1 86 ? -52.829 33.063 -24.179 1.00 17.88 177 GLU B C 1
ATOM 659 O O . GLU A 1 86 ? -52.543 32.673 -23.093 1.00 17.83 177 GLU B O 1
ATOM 665 N N . VAL A 1 87 ? -52.071 32.855 -25.252 1.00 16.01 178 VAL B N 1
ATOM 666 C CA . VAL A 1 87 ? -50.834 32.099 -25.182 1.00 17.48 178 VAL B CA 1
ATOM 667 C C . VAL A 1 87 ? -49.750 32.904 -24.469 1.00 17.12 178 VAL B C 1
ATOM 668 O O . VAL A 1 87 ? -49.056 32.381 -23.579 1.00 17.07 178 VAL B O 1
ATOM 672 N N . VAL A 1 88 ? -49.658 34.189 -24.831 1.00 15.37 179 VAL B N 1
ATOM 673 C CA . VAL A 1 88 ? -48.721 35.087 -24.132 1.00 14.35 179 VAL B CA 1
ATOM 674 C C . VAL A 1 88 ? -49.098 35.037 -22.627 1.00 11.72 179 VAL B C 1
ATOM 675 O O . VAL A 1 88 ? -48.219 35.020 -21.749 1.00 15.50 179 VAL B O 1
ATOM 679 N N . ASP A 1 89 ? -50.407 35.141 -22.323 1.00 15.76 180 ASP B N 1
ATOM 680 C CA . ASP A 1 89 ? -50.843 35.181 -20.936 1.00 17.89 180 ASP B CA 1
ATOM 681 C C . ASP A 1 89 ? -50.532 33.925 -20.166 1.00 15.47 180 ASP B C 1
ATOM 682 O O . ASP A 1 89 ? -50.272 34.015 -18.949 1.00 17.73 180 ASP B O 1
ATOM 687 N N . TYR A 1 90 ? -50.485 32.734 -20.812 1.00 15.28 181 TYR B N 1
ATOM 688 C CA . TYR A 1 90 ? -49.955 31.541 -20.120 1.00 17.38 181 TYR B CA 1
ATOM 689 C C . TYR A 1 90 ? -48.552 31.799 -19.503 1.00 17.38 181 TYR B C 1
ATOM 690 O O . TYR A 1 90 ? -48.279 31.445 -18.332 1.00 18.00 181 TYR B O 1
ATOM 699 N N . ALA A 1 91 ? -47.710 32.481 -20.270 1.00 15.37 182 ALA B N 1
ATOM 700 C CA . ALA A 1 91 ? -46.378 32.797 -19.849 1.00 17.38 182 ALA B CA 1
ATOM 701 C C . ALA A 1 91 ? -46.368 33.887 -18.772 1.00 18.91 182 ALA B C 1
ATOM 702 O O . ALA A 1 91 ? -45.602 33.818 -17.789 1.00 17.68 182 ALA B O 1
ATOM 704 N N . VAL A 1 92 ? -47.137 34.920 -18.982 1.00 16.32 183 VAL B N 1
ATOM 705 C CA . VAL A 1 92 ? -47.307 36.024 -17.951 1.00 15.90 183 VAL B CA 1
ATOM 706 C C . VAL A 1 92 ? -47.746 35.448 -16.603 1.00 16.35 183 VAL B C 1
ATOM 707 O O . VAL A 1 92 ? -47.235 35.847 -15.574 1.00 17.87 183 VAL B O 1
ATOM 711 N N . ASN A 1 93 ? -48.643 34.478 -16.640 1.00 17.35 184 ASN B N 1
ATOM 712 C CA . ASN A 1 93 ? -49.153 33.836 -15.418 1.00 18.28 184 ASN B CA 1
ATOM 713 C C . ASN A 1 93 ? -48.080 33.170 -14.596 1.00 17.87 184 ASN B C 1
ATOM 714 O O . ASN A 1 93 ? -48.255 32.957 -13.416 1.00 20.34 184 ASN B O 1
ATOM 719 N N . ASP A 1 94 ? -47.009 32.806 -15.269 1.00 16.38 185 ASP B N 1
ATOM 720 C CA . ASP A 1 94 ? -45.889 32.116 -14.664 1.00 17.83 185 ASP B CA 1
ATOM 721 C C . ASP A 1 94 ? -44.661 33.010 -14.444 1.00 17.73 185 ASP B C 1
ATOM 722 O O . ASP A 1 94 ? -43.576 32.542 -14.058 1.00 22.00 185 ASP B O 1
ATOM 727 N N . GLY A 1 95 ? -44.797 34.270 -14.732 1.00 18.44 186 GLY B N 1
ATOM 728 C CA . GLY A 1 95 ? -43.712 35.241 -14.502 1.00 17.41 186 GLY B CA 1
ATOM 729 C C . GLY A 1 95 ? -42.525 35.122 -15.428 1.00 15.44 186 GLY B C 1
ATOM 730 O O . GLY A 1 95 ? -41.369 35.499 -15.092 1.00 17.37 186 GLY B O 1
ATOM 739 N N . TYR A 1 97 ? -40.114 35.506 -18.923 1.00 17.51 188 TYR B N 1
ATOM 740 C CA . TYR A 1 97 ? -39.658 36.407 -19.972 1.00 17.05 188 TYR B CA 1
ATOM 741 C C . TYR A 1 97 ? -40.220 35.876 -21.281 1.00 13.89 188 TYR B C 1
ATOM 742 O O . TYR A 1 97 ? -40.226 34.658 -21.513 1.00 17.34 188 TYR B O 1
ATOM 751 N N . ILE A 1 98 ? -40.611 36.785 -22.166 1.00 15.38 189 ILE B N 1
ATOM 752 C CA . ILE A 1 98 ? -41.383 36.411 -23.335 1.00 15.43 189 ILE B CA 1
ATOM 753 C C . ILE A 1 98 ? -40.886 37.157 -24.563 1.00 15.24 189 ILE B C 1
ATOM 754 O O . ILE A 1 98 ? -40.694 38.390 -24.473 1.00 16.27 189 ILE B O 1
ATOM 759 N N . ILE A 1 99 ? -40.804 36.475 -25.677 1.00 14.98 190 ILE B N 1
ATOM 760 C CA . ILE A 1 99 ? -40.666 37.146 -26.951 1.00 14.62 190 ILE B CA 1
ATOM 761 C C . ILE A 1 99 ? -41.824 36.801 -27.826 1.00 14.66 190 ILE B C 1
ATOM 762 O O . ILE A 1 99 ? -42.080 35.653 -28.074 1.00 16.76 190 ILE B O 1
ATOM 767 N N . LEU A 1 100 ? -42.493 37.844 -28.303 1.00 14.26 191 LEU B N 1
ATOM 768 C CA . LEU A 1 100 ? -43.512 37.751 -29.356 1.00 15.30 191 LEU B CA 1
ATOM 769 C C . LEU A 1 100 ? -42.902 38.242 -30.687 1.00 16.31 191 LEU B C 1
ATOM 770 O O . LEU A 1 100 ? -42.392 39.362 -30.743 1.00 15.26 191 LEU B O 1
ATOM 775 N N . ASP A 1 101 ? -42.925 37.405 -31.731 1.00 15.55 192 ASP B N 1
ATOM 776 C CA . ASP A 1 101 ? -42.457 37.842 -33.025 1.00 14.83 192 ASP B CA 1
ATOM 777 C C . ASP A 1 101 ? -43.565 37.933 -34.078 1.00 15.28 192 ASP B C 1
ATOM 778 O O . ASP A 1 101 ? -44.737 37.653 -33.780 1.00 16.05 192 ASP B O 1
ATOM 783 N N . THR A 1 102 ? -43.184 38.359 -35.286 1.00 14.23 193 THR B N 1
ATOM 784 C CA . THR A 1 102 ? -43.879 37.911 -36.502 1.00 14.58 193 THR B CA 1
ATOM 785 C C . THR A 1 102 ? -42.940 36.860 -37.124 1.00 16.27 193 THR B C 1
ATOM 786 O O . THR A 1 102 ? -41.706 36.952 -36.992 1.00 15.60 193 THR B O 1
ATOM 790 N N . HIS A 1 103 ? -43.504 35.905 -37.849 1.00 14.20 194 HIS B N 1
ATOM 791 C CA . HIS A 1 103 ? -42.779 34.712 -38.179 1.00 13.67 194 HIS B CA 1
ATOM 792 C C . HIS A 1 103 ? -42.748 34.446 -39.706 1.00 14.26 194 HIS B C 1
ATOM 793 O O . HIS A 1 103 ? -41.970 35.129 -40.387 1.00 16.21 194 HIS B O 1
ATOM 800 N N . HIS A 1 104 ? -43.555 33.523 -40.228 1.00 14.50 195 HIS B N 1
ATOM 801 C CA . HIS A 1 104 ? -43.439 33.113 -41.632 1.00 14.70 195 HIS B CA 1
ATOM 802 C C . HIS A 1 104 ? -44.169 34.098 -42.575 1.00 14.90 195 HIS B C 1
ATOM 803 O O . HIS A 1 104 ? -44.774 33.692 -43.605 1.00 16.48 195 HIS B O 1
ATOM 810 N N . GLU A 1 105 ? -44.141 35.367 -42.202 1.00 16.07 196 GLU B N 1
ATOM 811 C CA . GLU A 1 105 ? -44.566 36.458 -43.081 1.00 15.36 196 GLU B CA 1
ATOM 812 C C . GLU A 1 105 ? -43.824 36.421 -44.420 1.00 13.63 196 GLU B C 1
ATOM 813 O O . GLU A 1 105 ? -44.336 36.855 -45.442 1.00 16.92 196 GLU B O 1
ATOM 819 N N . THR A 1 106 ? -42.638 35.828 -44.343 1.00 16.46 197 THR B N 1
ATOM 820 C CA . THR A 1 106 ? -41.696 35.637 -45.448 1.00 19.48 197 THR B CA 1
ATOM 821 C C . THR A 1 106 ? -42.251 34.666 -46.544 1.00 17.28 197 THR B C 1
ATOM 822 O O . THR A 1 106 ? -41.715 34.630 -47.699 1.00 21.24 197 THR B O 1
ATOM 826 N N . ASN A 1 107 ? -43.294 33.855 -46.214 1.00 16.12 198 ASN B N 1
ATOM 827 C CA . ASN A 1 107 ? -43.930 32.989 -47.233 1.00 17.31 198 ASN B CA 1
ATOM 828 C C . ASN A 1 107 ? -44.977 33.800 -48.013 1.00 18.66 198 ASN B C 1
ATOM 829 O O . ASN A 1 107 ? -45.466 33.318 -49.025 1.00 18.69 198 ASN B O 1
ATOM 834 N N . TYR A 1 108 ? -45.299 35.020 -47.532 1.00 15.98 199 TYR B N 1
ATOM 835 C CA . TYR A 1 108 ? -46.488 35.769 -47.940 1.00 16.83 199 TYR B CA 1
ATOM 836 C C . TYR A 1 108 ? -45.999 37.123 -48.456 1.00 17.68 199 TYR B C 1
ATOM 837 O O . TYR A 1 108 ? -45.555 37.220 -49.622 1.00 22.47 199 TYR B O 1
ATOM 846 N N . TRP A 1 109 ? -46.155 38.166 -47.660 1.00 18.35 200 TRP B N 1
ATOM 847 C CA . TRP A 1 109 ? -45.900 39.515 -48.079 1.00 17.77 200 TRP B CA 1
ATOM 848 C C . TRP A 1 109 ? -44.478 40.019 -47.814 1.00 17.61 200 TRP B C 1
ATOM 849 O O . TRP A 1 109 ? -44.033 40.989 -48.464 1.00 20.15 200 TRP B O 1
ATOM 860 N N . LEU A 1 110 ? -43.773 39.383 -46.856 1.00 17.16 201 LEU B N 1
ATOM 861 C CA . LEU A 1 110 ? -42.480 39.892 -46.403 1.00 16.07 201 LEU B CA 1
ATOM 862 C C . LEU A 1 110 ? -41.351 39.307 -47.272 1.00 18.67 201 LEU B C 1
ATOM 863 O O . LEU A 1 110 ? -40.655 38.358 -46.881 1.00 20.21 201 LEU B O 1
ATOM 868 N N . LYS A 1 111 ? -41.265 39.816 -48.492 1.00 20.70 202 LYS B N 1
ATOM 869 C CA . LYS A 1 111 ? -40.279 39.416 -49.502 1.00 20.29 202 LYS B CA 1
ATOM 870 C C . LYS A 1 111 ? -39.436 40.661 -49.739 1.00 22.05 202 LYS B C 1
ATOM 871 O O . LYS A 1 111 ? -39.977 41.710 -50.130 1.00 20.77 202 LYS B O 1
ATOM 877 N N . THR A 1 112 ? -38.123 40.586 -4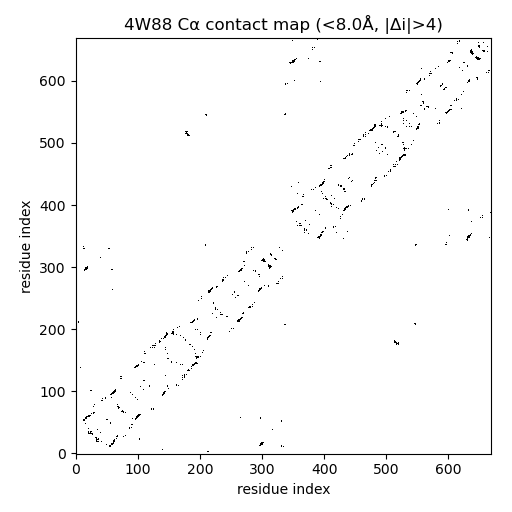9.450 1.00 19.88 203 THR B N 1
ATOM 878 C CA . THR A 1 112 ? -37.274 41.792 -49.358 1.00 21.97 203 THR B CA 1
ATOM 879 C C . THR A 1 112 ? -36.803 42.349 -50.710 1.00 25.05 203 THR B C 1
ATOM 880 O O . THR A 1 112 ? -35.645 42.309 -51.017 1.00 27.75 203 THR B O 1
ATOM 884 N N . ASP A 1 113 ? -37.746 42.796 -51.523 1.00 25.29 204 ASP B N 1
ATOM 885 C CA . ASP A 1 113 ? -37.442 43.491 -52.738 1.00 25.13 204 ASP B CA 1
ATOM 886 C C . ASP A 1 113 ? -37.255 44.945 -52.420 1.00 24.85 204 ASP B C 1
ATOM 887 O O . ASP A 1 113 ? -38.182 45.631 -51.996 1.00 24.24 204 ASP B O 1
ATOM 892 N N . PRO A 1 114 ? -36.038 45.463 -52.642 1.00 24.04 205 PRO B N 1
ATOM 893 C CA . PRO A 1 114 ? -35.810 46.879 -52.262 1.00 30.80 205 PRO B CA 1
ATOM 894 C C . PRO A 1 114 ? -36.719 47.870 -53.006 1.00 34.53 205 PRO B C 1
ATOM 895 O O . PRO A 1 114 ? -37.010 48.953 -52.517 1.00 37.33 205 PRO B O 1
ATOM 899 N N . ASN A 1 115 ? -37.227 47.475 -54.157 1.00 32.53 206 ASN B N 1
ATOM 900 C CA . ASN A 1 115 ? -38.135 48.350 -54.882 1.00 36.63 206 ASN B CA 1
ATOM 901 C C . ASN A 1 115 ? -39.492 48.434 -54.285 1.00 33.92 206 ASN B C 1
ATOM 902 O O . ASN A 1 115 ? -40.254 49.282 -54.708 1.00 37.88 206 ASN B O 1
ATOM 907 N N . ASN A 1 116 ? -39.783 47.585 -53.320 1.00 29.43 207 ASN B N 1
ATOM 908 C CA . ASN A 1 116 ? -41.088 47.570 -52.668 1.00 27.70 207 ASN B CA 1
ATOM 909 C C . ASN A 1 116 ? -41.031 48.057 -51.235 1.00 22.78 207 ASN B C 1
ATOM 910 O O . ASN A 1 116 ? -41.869 47.641 -50.402 1.00 25.00 207 ASN B O 1
ATOM 915 N N . GLU A 1 117 ? -40.072 48.933 -50.945 1.00 26.43 208 GLU B N 1
ATOM 916 C CA . GLU A 1 117 ? -39.812 49.300 -49.550 1.00 23.58 208 GLU B CA 1
ATOM 917 C C . GLU A 1 117 ? -41.047 49.900 -48.852 1.00 22.09 208 GLU B C 1
ATOM 918 O O . GLU A 1 117 ? -41.348 49.531 -47.700 1.00 23.03 208 GLU B O 1
ATOM 924 N N . ALA A 1 118 ? -41.747 50.811 -49.517 1.00 26.32 209 ALA B N 1
ATOM 925 C CA . ALA A 1 118 ? -42.833 51.487 -48.864 1.00 25.15 209 ALA B CA 1
ATOM 926 C C . ALA A 1 118 ? -43.892 50.513 -48.431 1.00 20.84 209 ALA B C 1
ATOM 927 O O . ALA A 1 118 ? -44.315 50.547 -47.286 1.00 22.32 209 ALA B O 1
ATOM 929 N N . ALA A 1 119 ? -44.373 49.650 -49.335 1.00 22.31 210 ALA B N 1
ATOM 930 C CA . ALA A 1 119 ? -45.398 48.694 -49.005 1.00 24.89 210 ALA B CA 1
ATOM 931 C C . ALA A 1 119 ? -44.972 47.774 -47.881 1.00 22.40 210 ALA B C 1
ATOM 932 O O . ALA A 1 119 ? -45.795 47.413 -47.024 1.00 21.30 210 ALA B O 1
ATOM 934 N N . LEU A 1 120 ? -43.703 47.373 -47.891 1.00 22.13 211 LEU B N 1
ATOM 935 C CA . LEU A 1 120 ? -43.148 46.503 -46.825 1.00 20.31 211 LEU B CA 1
ATOM 936 C C . LEU A 1 120 ? -43.107 47.159 -45.450 1.00 19.54 211 LEU B C 1
ATOM 937 O O . LEU A 1 120 ? -43.610 46.583 -44.448 1.00 18.63 211 LEU B O 1
ATOM 942 N N . CYS A 1 121 ? -42.581 48.375 -45.412 1.00 20.02 212 CYS B N 1
ATOM 943 C CA . CYS A 1 121 ? -42.529 49.113 -44.201 1.00 20.01 212 CYS B CA 1
ATOM 944 C C . CYS A 1 121 ? -43.924 49.380 -43.616 1.00 17.02 212 CYS B C 1
ATOM 945 O O . CYS A 1 121 ? -44.106 49.314 -42.379 1.00 20.33 212 CYS B O 1
ATOM 948 N N . GLU A 1 122 ? -44.844 49.750 -44.501 1.00 19.33 213 GLU B N 1
ATOM 949 C CA . GLU A 1 122 ? -46.166 50.136 -44.098 1.00 18.22 213 GLU B CA 1
ATOM 950 C C . GLU A 1 122 ? -46.936 48.930 -43.530 1.00 17.09 213 GLU B C 1
ATOM 951 O O . GLU A 1 122 ? -47.643 49.054 -42.476 1.00 19.67 213 GLU B O 1
ATOM 957 N N . GLU A 1 123 ? -46.771 47.785 -44.193 1.00 18.38 214 GLU B N 1
ATOM 958 C CA . GLU A 1 123 ? -47.442 46.567 -43.697 1.00 16.97 214 GLU B CA 1
ATOM 959 C C . GLU A 1 123 ? -46.864 46.178 -42.299 1.00 15.97 214 GLU B C 1
ATOM 960 O O . GLU A 1 123 ? -47.618 45.880 -41.375 1.00 18.67 214 GLU B O 1
ATOM 966 N N . LEU A 1 124 ? -45.545 46.145 -42.187 1.00 16.50 215 LEU B N 1
ATOM 967 C CA . LEU A 1 124 ? -44.913 45.801 -40.898 1.00 16.86 215 LEU B CA 1
ATOM 968 C C . LEU A 1 124 ? -45.383 46.719 -39.768 1.00 15.04 215 LEU B C 1
ATOM 969 O O . LEU A 1 124 ? -45.716 46.265 -38.672 1.00 16.63 215 LEU B O 1
ATOM 974 N N . ALA A 1 125 ? -45.403 48.012 -40.052 1.00 15.92 216 ALA B N 1
ATOM 975 C CA . ALA A 1 125 ? -45.817 49.002 -39.064 1.00 17.11 216 ALA B CA 1
ATOM 976 C C . ALA A 1 125 ? -47.302 48.831 -38.703 1.00 15.82 216 ALA B C 1
ATOM 977 O O . ALA A 1 125 ? -47.678 48.998 -37.528 1.00 18.21 216 ALA B O 1
ATOM 979 N N . ALA A 1 126 ? -48.157 48.595 -39.696 1.00 17.93 217 ALA B N 1
ATOM 980 C CA . ALA A 1 126 ? -49.533 48.385 -39.416 1.00 17.42 217 ALA B CA 1
ATOM 981 C C . ALA A 1 126 ? -49.843 47.200 -38.496 1.00 16.30 217 ALA B C 1
ATOM 982 O O . ALA A 1 126 ? -50.744 47.276 -37.618 1.00 19.49 217 ALA B O 1
ATOM 984 N N . ILE A 1 127 ? -49.071 46.099 -38.662 1.00 16.32 218 ILE B N 1
ATOM 985 C CA . ILE A 1 127 ? -49.276 44.907 -37.867 1.00 15.94 218 ILE B CA 1
ATOM 986 C C . ILE A 1 127 ? -48.775 45.285 -36.446 1.00 14.48 218 ILE B C 1
ATOM 987 O O . ILE A 1 127 ? -49.464 44.983 -35.458 1.00 16.45 218 ILE B O 1
ATOM 992 N N . TRP A 1 128 ? -47.569 45.876 -36.358 1.00 15.36 219 TRP B N 1
ATOM 993 C CA . TRP A 1 128 ? -46.974 46.146 -35.070 1.00 16.68 219 TRP B CA 1
ATOM 994 C C . TRP A 1 128 ? -47.718 47.203 -34.291 1.00 16.77 219 TRP B C 1
ATOM 995 O O . TRP A 1 128 ? -47.727 47.137 -33.032 1.00 17.31 219 TRP B O 1
ATOM 1006 N N . LYS A 1 129 ? -48.329 48.192 -34.966 1.00 15.22 220 LYS B N 1
ATOM 1007 C CA . LYS A 1 129 ? -49.170 49.138 -34.210 1.00 17.61 220 LYS B CA 1
ATOM 1008 C C . LYS A 1 129 ? -50.274 48.377 -33.460 1.00 15.82 220 LYS B C 1
ATOM 1009 O O . LYS A 1 129 ? -50.536 48.683 -32.288 1.00 17.93 220 LYS B O 1
ATOM 1015 N N . GLN A 1 130 ? -50.923 47.405 -34.149 1.00 17.48 221 GLN B N 1
ATOM 1016 C CA . GLN A 1 130 ? -51.985 46.652 -33.546 1.00 17.90 221 GLN B CA 1
ATOM 1017 C C . GLN A 1 130 ? -51.499 45.775 -32.415 1.00 15.64 221 GLN B C 1
ATOM 1018 O O . GLN A 1 130 ? -52.172 45.691 -31.349 1.00 17.89 221 GLN B O 1
ATOM 1024 N N . LEU A 1 131 ? -50.368 45.115 -32.617 1.00 15.54 222 LEU B N 1
ATOM 1025 C CA . LEU A 1 131 ? -49.803 44.230 -31.561 1.00 15.31 222 LEU B CA 1
ATOM 1026 C C . LEU A 1 131 ? -49.396 45.046 -30.346 1.00 17.48 222 LEU B C 1
ATOM 1027 O O . LEU A 1 131 ? -49.690 44.693 -29.226 1.00 16.82 222 LEU B O 1
ATOM 1032 N N . ALA A 1 132 ? -48.700 46.160 -30.594 1.00 16.32 223 ALA B N 1
ATOM 1033 C CA . ALA A 1 132 ? -48.292 47.035 -29.533 1.00 16.82 223 ALA B CA 1
ATOM 1034 C C . ALA A 1 132 ? -49.531 47.584 -28.760 1.00 18.32 223 ALA B C 1
ATOM 1035 O O . ALA A 1 132 ? -49.515 47.638 -27.535 1.00 18.91 223 ALA B O 1
ATOM 1037 N N . GLU A 1 133 ? -50.577 47.987 -29.450 1.00 16.73 224 GLU B N 1
ATOM 1038 C CA . GLU A 1 133 ? -51.781 48.489 -28.765 1.00 20.36 224 GLU B CA 1
ATOM 1039 C C . GLU A 1 133 ? -52.320 47.333 -27.849 1.00 21.33 224 GLU B C 1
ATOM 1040 O O . GLU A 1 133 ? -52.747 47.574 -26.717 1.00 22.07 224 GLU B O 1
ATOM 1051 N N . ALA A 1 134 ? -52.370 46.108 -28.359 1.00 18.92 225 ALA B N 1
ATOM 1052 C CA . ALA A 1 134 ? -52.983 45.035 -27.643 1.00 19.42 225 ALA B CA 1
ATOM 1053 C C . ALA A 1 134 ? -52.228 44.683 -26.388 1.00 18.73 225 ALA B C 1
ATOM 1054 O O . ALA A 1 134 ? -52.820 44.275 -25.370 1.00 20.72 225 ALA B O 1
ATOM 1056 N N . PHE A 1 135 ? -50.905 44.809 -26.453 1.00 16.14 226 PHE B N 1
ATOM 1057 C CA . PHE A 1 135 ? -50.010 44.415 -25.372 1.00 17.68 226 PHE B CA 1
ATOM 1058 C C . PHE A 1 135 ? -49.400 45.607 -24.634 1.00 19.62 226 PHE B C 1
ATOM 1059 O O . PHE A 1 135 ? -48.465 45.452 -23.852 1.00 20.47 226 PHE B O 1
ATOM 1067 N N . LYS A 1 136 ? -50.018 46.777 -24.788 1.00 19.89 227 LYS B N 1
ATOM 1068 C CA . LYS A 1 136 ? -49.495 48.029 -24.254 1.00 21.19 227 LYS B CA 1
ATOM 1069 C C . LYS A 1 136 ? -49.214 47.974 -22.715 1.00 21.42 227 LYS B C 1
ATOM 1070 O O . LYS A 1 136 ? -48.348 48.606 -22.209 1.00 24.15 227 LYS B O 1
ATOM 1076 N N . ASP A 1 137 ? -50.091 47.334 -21.973 1.00 21.34 228 ASP B N 1
ATOM 1077 C CA . ASP A 1 137 ? -50.069 47.351 -20.514 1.00 22.82 228 ASP B CA 1
ATOM 1078 C C . ASP A 1 137 ? -49.215 46.219 -19.927 1.00 19.80 228 ASP B C 1
ATOM 1079 O O . ASP A 1 137 ? -49.077 46.104 -18.719 1.00 23.79 228 ASP B O 1
ATOM 1084 N N . TYR A 1 138 ? -48.620 45.402 -20.795 1.00 19.50 229 TYR B N 1
ATOM 1085 C CA . TYR A 1 138 ? -47.829 44.249 -20.344 1.00 21.27 229 TYR B CA 1
ATOM 1086 C C . TYR A 1 138 ? -46.472 44.767 -19.892 1.00 20.11 229 TYR B C 1
ATOM 1087 O O . TYR A 1 138 ? -45.948 45.756 -20.442 1.00 20.42 229 TYR B O 1
ATOM 1096 N N . ASP A 1 139 ? -45.902 44.119 -18.869 1.00 19.30 230 ASP B N 1
ATOM 1097 C CA . ASP A 1 139 ? -44.665 44.589 -18.272 1.00 19.30 230 ASP B CA 1
ATOM 1098 C C . ASP A 1 139 ? -43.389 44.289 -19.088 1.00 18.65 230 ASP B C 1
ATOM 1099 O O . ASP A 1 139 ? -43.474 43.782 -20.225 1.00 19.63 230 ASP B O 1
ATOM 1104 N N . GLU A 1 140 ? -42.243 44.705 -18.523 1.00 19.83 231 GLU B N 1
ATOM 1105 C CA . GLU A 1 140 ? -41.001 44.691 -19.245 1.00 20.03 231 GLU B CA 1
ATOM 1106 C C . GLU A 1 140 ? -40.450 43.253 -19.558 1.00 14.09 231 GLU B C 1
ATOM 1107 O O . GLU A 1 140 ? -39.397 43.112 -20.239 1.00 19.01 231 GLU B O 1
ATOM 1113 N N . LYS A 1 141 ? -41.039 42.233 -18.954 1.00 17.72 232 LYS B N 1
ATOM 1114 C CA . LYS A 1 141 ? -40.644 40.885 -19.231 1.00 16.71 232 LYS B CA 1
ATOM 1115 C C . LYS A 1 141 ? -41.118 40.450 -20.661 1.00 15.96 232 LYS B C 1
ATOM 1116 O O . LYS A 1 141 ? -40.585 39.467 -21.213 1.00 17.23 232 LYS B O 1
ATOM 1122 N N . LEU A 1 142 ? -42.103 41.148 -21.229 1.00 15.96 233 LEU B N 1
ATOM 1123 C CA . LEU A 1 142 ? -42.554 40.887 -22.614 1.00 15.47 233 LEU B CA 1
ATOM 1124 C C . LEU A 1 142 ? -41.726 41.801 -23.562 1.00 15.61 233 LEU B C 1
ATOM 1125 O O . LEU A 1 142 ? -41.727 43.037 -23.443 1.00 18.32 233 LEU B O 1
ATOM 1138 N N . PHE A 1 144 ? -40.638 42.357 -27.876 1.00 14.40 235 PHE B N 1
ATOM 1139 C CA . PHE A 1 144 ? -41.130 42.183 -29.231 1.00 13.89 235 PHE B CA 1
ATOM 1140 C C . PHE A 1 144 ? -39.933 42.021 -30.172 1.00 13.72 235 PHE B C 1
ATOM 1141 O O . PHE A 1 144 ? -38.966 42.792 -30.108 1.00 16.82 235 PHE B O 1
ATOM 1149 N N . GLU A 1 145 ? -40.058 41.048 -31.081 1.00 15.38 236 GLU B N 1
ATOM 1150 C CA . GLU A 1 145 ? -39.062 40.799 -32.127 1.00 14.80 236 GLU B CA 1
ATOM 1151 C C . GLU A 1 145 ? -39.742 41.002 -33.476 1.00 16.85 236 GLU B C 1
ATOM 1152 O O . GLU A 1 145 ? -40.687 40.311 -33.862 1.00 14.95 236 GLU B O 1
ATOM 1158 N N . GLY A 1 146 ? -39.330 42.077 -34.166 1.00 15.00 237 GLY B N 1
ATOM 1159 C CA . GLY A 1 146 ? -40.133 42.611 -35.263 1.00 16.04 237 GLY B CA 1
ATOM 1160 C C . GLY A 1 146 ? -40.383 41.657 -36.438 1.00 15.14 237 GLY B C 1
ATOM 1161 O O . GLY A 1 146 ? -41.507 41.592 -36.951 1.00 15.73 237 GLY B O 1
ATOM 1170 N N . ASN A 1 148 ? -38.812 37.727 -38.423 1.00 14.96 239 ASN B N 1
ATOM 1171 C CA . ASN A 1 148 ? -38.089 36.443 -38.330 1.00 15.26 239 ASN B CA 1
ATOM 1172 C C . ASN A 1 148 ? -37.483 36.107 -39.671 1.00 15.28 239 ASN B C 1
ATOM 1173 O O . ASN A 1 148 ? -38.208 35.959 -40.676 1.00 17.02 239 ASN B O 1
ATOM 1178 N N . GLU A 1 149 ? -36.158 36.071 -39.711 1.00 15.49 240 GLU B N 1
ATOM 1179 C CA . GLU A 1 149 ? -35.427 35.721 -40.908 1.00 16.70 240 GLU B CA 1
ATOM 1180 C C . GLU A 1 149 ? -35.864 36.446 -42.178 1.00 16.64 240 GLU B C 1
ATOM 1181 O O . GLU A 1 149 ? -36.100 35.816 -43.192 1.00 17.35 240 GLU B O 1
ATOM 1187 N N . PRO A 1 150 ? -36.077 37.755 -42.081 1.00 15.63 241 PRO B N 1
ATOM 1188 C CA . PRO A 1 150 ? -36.584 38.482 -43.256 1.00 17.46 241 PRO B CA 1
ATOM 1189 C C . PRO A 1 150 ? -35.621 38.342 -44.439 1.00 17.24 241 PRO B C 1
ATOM 1190 O O . PRO A 1 150 ? -34.409 38.504 -44.255 1.00 17.03 241 PRO B O 1
ATOM 1194 N N . ARG A 1 151 ? -36.140 38.044 -45.619 1.00 20.95 242 ARG B N 1
ATOM 1195 C CA . ARG A 1 151 ? -35.300 37.690 -46.746 1.00 17.92 242 ARG B CA 1
ATOM 1196 C C . ARG A 1 151 ? -36.148 37.593 -48.011 1.00 21.67 242 ARG B C 1
ATOM 1197 O O . ARG A 1 151 ? -37.376 37.760 -47.939 1.00 19.24 242 ARG B O 1
ATOM 1217 N N . ALA A 1 153 ? -37.028 34.664 -50.238 1.00 21.47 244 ALA B N 1
ATOM 1218 C CA . ALA A 1 153 ? -36.941 33.220 -50.394 1.00 25.01 244 ALA B CA 1
ATOM 1219 C C . ALA A 1 153 ? -36.688 32.853 -51.840 1.00 25.71 244 ALA B C 1
ATOM 1220 O O . ALA A 1 153 ? -37.309 33.410 -52.771 1.00 29.69 244 ALA B O 1
ATOM 1222 N N . GLY A 1 154 ? -35.731 31.936 -52.002 1.00 26.84 245 GLY B N 1
ATOM 1223 C CA . GLY A 1 154 ? -35.307 31.425 -53.293 1.00 29.20 245 GLY B CA 1
ATOM 1224 C C . GLY A 1 154 ? -34.208 32.213 -53.974 1.00 28.12 245 GLY B C 1
ATOM 1225 O O . GLY A 1 154 ? -33.723 31.776 -54.984 1.00 30.25 245 GLY B O 1
ATOM 1226 N N . SER A 1 155 ? -33.769 33.321 -53.379 1.00 26.23 246 SER B N 1
ATOM 1227 C CA . SER A 1 155 ? -32.713 34.119 -53.970 1.00 31.94 246 SER B CA 1
ATOM 1228 C C . SER A 1 155 ? -31.357 33.512 -53.705 1.00 27.85 246 SER B C 1
ATOM 1229 O O . SER A 1 155 ? -31.197 32.742 -52.767 1.00 25.70 246 SER B O 1
ATOM 1232 N N . ALA A 1 156 ? -30.389 33.830 -54.564 1.00 27.22 247 ALA B N 1
ATOM 1233 C CA . ALA A 1 156 ? -29.053 33.299 -54.444 1.00 31.58 247 ALA B CA 1
ATOM 1234 C C . ALA A 1 156 ? -28.490 33.461 -53.043 1.00 25.49 247 ALA B C 1
ATOM 1235 O O . ALA A 1 156 ? -27.801 32.561 -52.563 1.00 30.68 247 ALA B O 1
ATOM 1237 N N . LYS A 1 157 ? -28.694 34.633 -52.447 1.00 24.36 248 LYS B N 1
ATOM 1238 C CA . LYS A 1 157 ? -28.095 34.970 -51.132 1.00 24.96 248 LYS B CA 1
ATOM 1239 C C . LYS A 1 157 ? -29.078 34.901 -49.971 1.00 25.53 248 LYS B C 1
ATOM 1240 O O . LYS A 1 157 ? -28.822 35.469 -48.901 1.00 22.85 248 LYS B O 1
ATOM 1246 N N . GLU A 1 158 ? -30.174 34.184 -50.162 1.00 23.52 249 GLU B N 1
ATOM 1247 C CA . GLU A 1 158 ? -31.184 33.990 -49.128 1.00 22.30 249 GLU B CA 1
ATOM 1248 C C . GLU A 1 158 ? -30.596 33.661 -47.770 1.00 19.42 249 GLU B C 1
ATOM 1249 O O . GLU A 1 158 ? -31.010 34.206 -46.741 1.00 21.04 249 GLU B O 1
ATOM 1255 N N . TRP A 1 159 ? -29.622 32.745 -47.751 1.00 20.71 250 TRP B N 1
ATOM 1256 C CA . TRP A 1 159 ? -29.051 32.274 -46.494 1.00 25.95 250 TRP B CA 1
ATOM 1257 C C . TRP A 1 159 ? -27.648 32.737 -46.247 1.00 26.46 250 TRP B C 1
ATOM 1258 O O . TRP A 1 159 ? -26.984 32.177 -45.417 1.00 25.91 250 TRP B O 1
ATOM 1269 N N . SER A 1 160 ? -27.150 33.713 -46.988 1.00 21.98 251 SER B N 1
ATOM 1270 C CA . SER A 1 160 ? -25.845 34.274 -46.729 1.00 27.31 251 SER B CA 1
ATOM 1271 C C . SER A 1 160 ? -25.903 35.761 -46.499 1.00 26.36 251 SER B C 1
ATOM 1272 O O . SER A 1 160 ? -24.948 36.472 -46.836 1.00 26.37 251 SER B O 1
ATOM 1275 N N . GLY A 1 161 ? -26.983 36.264 -45.902 1.00 22.71 252 GLY B N 1
ATOM 1276 C CA . GLY A 1 161 ? -27.090 37.697 -45.558 1.00 24.04 252 GLY B CA 1
ATOM 1277 C C . GLY A 1 161 ? -27.574 38.644 -46.646 1.00 19.61 252 GLY B C 1
ATOM 1278 O O . GLY A 1 161 ? -27.514 39.875 -46.465 1.00 25.13 252 GLY B O 1
ATOM 1279 N N . GLY A 1 162 ? -28.027 38.080 -47.775 1.00 23.24 253 GLY B N 1
ATOM 1280 C CA . GLY A 1 162 ? -28.639 38.897 -48.805 1.00 24.75 253 GLY B CA 1
ATOM 1281 C C . GLY A 1 162 ? -27.662 39.754 -49.588 1.00 25.98 253 GLY B C 1
ATOM 1282 O O . GLY A 1 162 ? -26.467 39.542 -49.521 1.00 25.48 253 GLY B O 1
ATOM 1283 N N . THR A 1 163 ? -28.211 40.729 -50.301 1.00 27.30 254 THR B N 1
ATOM 1284 C CA . THR A 1 163 ? -27.452 41.681 -51.069 1.00 31.38 254 THR B CA 1
ATOM 1285 C C . THR A 1 163 ? -27.347 43.014 -50.302 1.00 25.24 254 THR B C 1
ATOM 1286 O O . THR A 1 163 ? -28.122 43.246 -49.362 1.00 26.88 254 THR B O 1
ATOM 1290 N N . PRO A 1 164 ? -26.410 43.886 -50.693 1.00 29.80 255 PRO B N 1
ATOM 1291 C CA . PRO A 1 164 ? -26.290 45.153 -49.992 1.00 26.35 255 PRO B CA 1
ATOM 1292 C C . PRO A 1 164 ? -27.572 45.967 -50.010 1.00 28.63 255 PRO B C 1
ATOM 1293 O O . PRO A 1 164 ? -27.937 46.584 -48.978 1.00 27.00 255 PRO B O 1
ATOM 1297 N N . ALA A 1 165 ? -28.288 45.975 -51.150 1.00 27.95 256 ALA B N 1
ATOM 1298 C CA . ALA A 1 165 ? -29.561 46.736 -51.183 1.00 26.50 256 ALA B CA 1
ATOM 1299 C C . ALA A 1 165 ? -30.619 46.153 -50.204 1.00 26.18 256 ALA B C 1
ATOM 1300 O O . ALA A 1 165 ? -31.400 46.863 -49.583 1.00 25.39 256 ALA B O 1
ATOM 1302 N N . GLU A 1 166 ? -30.642 44.835 -50.108 1.00 24.39 257 GLU B N 1
ATOM 1303 C CA . GLU A 1 166 ? -31.554 44.161 -49.195 1.00 22.94 257 GLU B CA 1
ATOM 1304 C C . GLU A 1 166 ? -31.227 44.521 -47.747 1.00 20.82 257 GLU B C 1
ATOM 1305 O O . GLU A 1 166 ? -32.119 44.698 -46.914 1.00 23.51 257 GLU B O 1
ATOM 1311 N N . ARG A 1 167 ? -29.945 44.561 -47.418 1.00 21.97 258 ARG B N 1
ATOM 1312 C CA . ARG A 1 167 ? -29.558 44.911 -46.090 1.00 27.11 258 ARG B CA 1
ATOM 1313 C C . ARG A 1 167 ? -29.929 46.363 -45.744 1.00 20.57 258 ARG B C 1
ATOM 1314 O O . ARG A 1 167 ? -30.301 46.606 -44.602 1.00 24.45 258 ARG B O 1
ATOM 1322 N N . LYS A 1 168 ? -29.841 47.298 -46.704 1.00 24.21 259 LYS B N 1
ATOM 1323 C CA . LYS A 1 168 ? -30.402 48.654 -46.508 1.00 24.45 259 LYS B CA 1
ATOM 1324 C C . LYS A 1 168 ? -31.906 48.609 -46.182 1.00 29.08 259 LYS B C 1
ATOM 1325 O O . LYS A 1 168 ? -32.370 49.330 -45.295 1.00 24.79 259 LYS B O 1
ATOM 1331 N N . LEU A 1 169 ? -32.661 47.780 -46.924 1.00 21.23 260 LEU B N 1
ATOM 1332 C CA . LEU A 1 169 ? -34.096 47.612 -46.700 1.00 23.47 260 LEU B CA 1
ATOM 1333 C C . LEU A 1 169 ? -34.356 47.057 -45.303 1.00 22.34 260 LEU B C 1
ATOM 1334 O O . LEU A 1 169 ? -35.280 47.506 -44.625 1.00 20.16 260 LEU B O 1
ATOM 1339 N N . ILE A 1 170 ? -33.537 46.118 -44.850 1.00 20.57 261 ILE B N 1
ATOM 1340 C CA . ILE A 1 170 ? -33.713 45.549 -43.489 1.00 18.59 261 ILE B CA 1
ATOM 1341 C C . ILE A 1 170 ? -33.571 46.666 -42.467 1.00 20.81 261 ILE B C 1
ATOM 1342 O O . ILE A 1 170 ? -34.367 46.790 -41.527 1.00 21.72 261 ILE B O 1
ATOM 1347 N N . ASN A 1 171 ? -32.565 47.515 -42.671 1.00 20.89 262 ASN B N 1
ATOM 1348 C CA . ASN A 1 171 ? -32.413 48.646 -41.742 1.00 20.89 262 ASN B CA 1
ATOM 1349 C C . ASN A 1 171 ? -33.664 49.574 -41.692 1.00 20.99 262 ASN B C 1
ATOM 1350 O O . ASN A 1 171 ? -34.063 50.002 -40.594 1.00 23.36 262 ASN B O 1
ATOM 1355 N N . ALA A 1 172 ? -34.240 49.860 -42.861 1.00 20.80 263 ALA B N 1
ATOM 1356 C CA . ALA A 1 172 ? -35.454 50.655 -42.936 1.00 22.03 263 ALA B CA 1
ATOM 1357 C C . ALA A 1 172 ? -36.628 49.961 -42.235 1.00 22.15 263 ALA B C 1
ATOM 1358 O O . ALA A 1 172 ? -37.375 50.560 -41.509 1.00 21.71 263 ALA B O 1
ATOM 1368 N N . ASN A 1 174 ? -36.447 47.624 -39.793 1.00 18.17 265 ASN B N 1
ATOM 1369 C CA . ASN A 1 174 ? -36.179 47.633 -38.323 1.00 17.57 265 ASN B CA 1
ATOM 1370 C C . ASN A 1 174 ? -36.686 48.981 -37.749 1.00 15.85 265 ASN B C 1
ATOM 1371 O O . ASN A 1 174 ? -37.300 49.025 -36.680 1.00 18.86 265 ASN B O 1
ATOM 1376 N N . LYS A 1 175 ? -36.372 50.086 -38.442 1.00 18.41 266 LYS B N 1
ATOM 1377 C CA . LYS A 1 175 ? -36.787 51.426 -37.988 1.00 20.31 266 LYS B CA 1
ATOM 1378 C C . LYS A 1 175 ? -38.273 51.576 -37.976 1.00 22.94 266 LYS B C 1
ATOM 1379 O O . LYS A 1 175 ? -38.822 52.201 -37.078 1.00 22.53 266 LYS B O 1
ATOM 1385 N N . ALA A 1 176 ? -38.926 51.005 -38.975 1.00 19.93 267 ALA B N 1
ATOM 1386 C CA . ALA A 1 176 ? -40.374 51.131 -39.110 1.00 20.64 267 ALA B CA 1
ATOM 1387 C C . ALA A 1 176 ? -41.070 50.429 -37.930 1.00 17.80 267 ALA B C 1
ATOM 1388 O O . ALA A 1 176 ? -42.048 50.889 -37.383 1.00 19.28 267 ALA B O 1
ATOM 1390 N N . PHE A 1 177 ? -40.525 49.264 -37.587 1.00 20.09 268 PHE B N 1
ATOM 1391 C CA . PHE A 1 177 ? -40.994 48.446 -36.518 1.00 19.34 268 PHE B CA 1
ATOM 1392 C C . PHE A 1 177 ? -40.865 49.204 -35.178 1.00 17.60 268 PHE B C 1
ATOM 1393 O O . PHE A 1 177 ? -41.812 49.342 -34.417 1.00 17.77 268 PHE B O 1
ATOM 1401 N N . ILE A 1 178 ? -39.677 49.733 -34.912 1.00 17.77 269 ILE B N 1
ATOM 1402 C CA . ILE A 1 178 ? -39.449 50.486 -33.676 1.00 20.02 269 ILE B CA 1
ATOM 1403 C C . ILE A 1 178 ? -40.347 51.693 -33.623 1.00 18.69 269 ILE B C 1
ATOM 1404 O O . ILE A 1 178 ? -40.986 51.927 -32.580 1.00 19.02 269 ILE B O 1
ATOM 1409 N N . ASP A 1 179 ? -40.397 52.445 -34.706 1.00 19.02 270 ASP B N 1
ATOM 1410 C CA . ASP A 1 179 ? -41.252 53.662 -34.725 1.00 17.58 270 ASP B CA 1
ATOM 1411 C C . ASP A 1 179 ? -42.742 53.344 -34.407 1.00 18.04 270 ASP B C 1
ATOM 1412 O O . ASP A 1 179 ? -43.382 54.051 -33.658 1.00 19.91 270 ASP B O 1
ATOM 1417 N N . ALA A 1 180 ? -43.287 52.295 -35.035 1.00 18.48 271 ALA B N 1
ATOM 1418 C CA . ALA A 1 180 ? -44.656 51.949 -34.904 1.00 19.46 271 ALA B CA 1
ATOM 1419 C C . ALA A 1 180 ? -44.952 51.596 -33.457 1.00 18.40 271 ALA B C 1
ATOM 1420 O O . ALA A 1 180 ? -46.009 51.962 -32.914 1.00 18.76 271 ALA B O 1
ATOM 1422 N N . VAL A 1 181 ? -44.061 50.842 -32.854 1.00 17.45 272 VAL B N 1
ATOM 1423 C CA . VAL A 1 181 ? -44.287 50.402 -31.464 1.00 18.92 272 VAL B CA 1
ATOM 1424 C C . VAL A 1 181 ? -44.150 51.562 -30.482 1.00 16.55 272 VAL B C 1
ATOM 1425 O O . VAL A 1 181 ? -45.032 51.780 -29.653 1.00 16.91 272 VAL B O 1
ATOM 1429 N N . ARG A 1 182 ? -43.083 52.359 -30.615 1.00 16.36 273 ARG B N 1
ATOM 1430 C CA . ARG A 1 182 ? -42.937 53.494 -29.724 1.00 16.90 273 ARG B CA 1
ATOM 1431 C C . ARG A 1 182 ? -44.078 54.525 -29.797 1.00 17.04 273 ARG B C 1
ATOM 1432 O O . ARG A 1 182 ? -44.475 55.112 -28.763 1.00 17.71 273 ARG B O 1
ATOM 1440 N N . ALA A 1 183 ? -44.642 54.697 -31.000 1.00 17.92 274 ALA B N 1
ATOM 1441 C CA . ALA A 1 183 ? -45.721 55.613 -31.170 1.00 18.54 274 ALA B CA 1
ATOM 1442 C C . ALA A 1 183 ? -47.002 55.174 -30.444 1.00 16.50 274 ALA B C 1
ATOM 1443 O O . ALA A 1 183 ? -47.907 56.028 -30.262 1.00 17.69 274 ALA B O 1
ATOM 1445 N N . THR A 1 184 ? -47.068 53.943 -29.938 1.00 19.34 275 THR B N 1
ATOM 1446 C CA . THR A 1 184 ? -48.266 53.545 -29.200 1.00 18.43 275 THR B CA 1
ATOM 1447 C C . THR A 1 184 ? -48.169 53.857 -27.716 1.00 17.22 275 THR B C 1
ATOM 1448 O O . THR A 1 184 ? -49.179 53.848 -27.024 1.00 19.86 275 THR B O 1
ATOM 1452 N N . GLY A 1 185 ? -46.991 54.262 -27.252 1.00 16.61 276 GLY B N 1
ATOM 1453 C CA . GLY A 1 185 ? -46.872 54.692 -25.874 1.00 19.11 276 GLY B CA 1
ATOM 1454 C C . GLY A 1 185 ? -47.076 53.607 -24.825 1.00 17.29 276 GLY B C 1
ATOM 1455 O O . GLY A 1 185 ? -46.848 52.428 -25.059 1.00 17.69 276 GLY B O 1
ATOM 1456 N N . GLY A 1 186 ? -47.466 54.010 -23.633 1.00 17.99 277 GLY B N 1
ATOM 1457 C CA . GLY A 1 186 ? -47.592 53.111 -22.470 1.00 19.89 277 GLY B CA 1
ATOM 1458 C C . GLY A 1 186 ? -46.272 52.415 -22.209 1.00 19.53 277 GLY B C 1
ATOM 1459 O O . GLY A 1 186 ? -45.188 52.998 -22.431 1.00 18.85 277 GLY B O 1
ATOM 1460 N N . ASN A 1 187 ? -46.358 51.156 -21.821 1.00 18.56 278 ASN B N 1
ATOM 1461 C CA . ASN A 1 187 ? -45.164 50.369 -21.533 1.00 18.77 278 ASN B CA 1
ATOM 1462 C C . ASN A 1 187 ? -44.361 50.083 -22.812 1.00 21.46 278 ASN B C 1
ATOM 1463 O O . ASN A 1 187 ? -43.210 49.640 -22.741 1.00 19.10 278 ASN B O 1
ATOM 1468 N N . ASN A 1 188 ? -44.966 50.358 -23.978 1.00 19.24 279 ASN B N 1
ATOM 1469 C CA . ASN A 1 188 ? -44.226 50.241 -25.197 1.00 18.08 279 ASN B CA 1
ATOM 1470 C C . ASN A 1 188 ? -43.206 51.364 -25.426 1.00 17.56 279 ASN B C 1
ATOM 1471 O O . ASN A 1 188 ? -42.406 51.231 -26.358 1.00 17.88 279 ASN B O 1
ATOM 1476 N N . ALA A 1 189 ? -43.194 52.402 -24.581 1.00 17.46 280 ALA B N 1
ATOM 1477 C CA . ALA A 1 189 ? -42.196 53.446 -24.732 1.00 18.00 280 ALA B CA 1
ATOM 1478 C C . ALA A 1 189 ? -40.766 52.956 -24.519 1.00 20.11 280 ALA B C 1
ATOM 1479 O O . ALA A 1 189 ? -39.843 53.454 -25.151 1.00 19.20 280 ALA B O 1
ATOM 1481 N N . ASP A 1 190 ? -40.629 51.982 -23.623 1.00 16.66 281 ASP B N 1
ATOM 1482 C CA . ASP A 1 190 ? -39.329 51.464 -23.243 1.00 18.20 281 ASP B CA 1
ATOM 1483 C C . ASP A 1 190 ? -39.229 49.928 -23.206 1.00 18.64 281 ASP B C 1
ATOM 1484 O O . ASP A 1 190 ? -38.235 49.360 -22.749 1.00 20.38 281 ASP B O 1
ATOM 1489 N N . ARG A 1 191 ? -40.239 49.238 -23.762 1.00 16.43 282 ARG B N 1
ATOM 1490 C CA . ARG A 1 191 ? -40.163 47.809 -23.962 1.00 18.16 282 ARG B CA 1
ATOM 1491 C C . ARG A 1 191 ? -38.929 47.437 -24.757 1.00 15.25 282 ARG B C 1
ATOM 1492 O O . ARG A 1 191 ? -38.559 48.169 -25.708 1.00 18.68 282 ARG B O 1
ATOM 1500 N N . VAL A 1 192 ? -38.312 46.295 -24.436 1.00 18.99 283 VAL B N 1
ATOM 1501 C CA . VAL A 1 192 ? -37.224 45.839 -25.270 1.00 17.02 283 VAL B CA 1
ATOM 1502 C C . VAL A 1 192 ? -37.786 45.451 -26.661 1.00 15.23 283 VAL B C 1
ATOM 1503 O O . VAL A 1 192 ? -38.623 44.535 -26.769 1.00 17.47 283 VAL B O 1
ATOM 1507 N N . LEU A 1 193 ? -37.181 46.047 -27.710 1.00 16.68 284 LEU B N 1
ATOM 1508 C CA . LEU A 1 193 ? -37.513 45.728 -29.060 1.00 17.96 284 LEU B CA 1
ATOM 1509 C C . LEU A 1 193 ? -36.332 45.076 -29.744 1.00 17.75 284 LEU B C 1
ATOM 1510 O O . LEU A 1 193 ? -35.241 45.615 -29.689 1.00 18.36 284 LEU B O 1
ATOM 1515 N N . ILE A 1 194 ? -36.570 43.959 -30.423 1.00 14.41 285 ILE B N 1
ATOM 1516 C CA . ILE A 1 194 ? -35.500 43.087 -30.849 1.00 15.16 285 ILE B CA 1
ATOM 1517 C C . ILE A 1 194 ? -35.512 43.111 -32.386 1.00 15.77 285 ILE B C 1
ATOM 1518 O O . ILE A 1 194 ? -36.413 42.564 -33.044 1.00 16.56 285 ILE B O 1
ATOM 1523 N N . ILE A 1 195 ? -34.518 43.791 -32.925 1.00 17.28 286 ILE B N 1
ATOM 1524 C CA . ILE A 1 195 ? -34.364 43.952 -34.342 1.00 19.03 286 ILE B CA 1
ATOM 1525 C C . ILE A 1 195 ? -33.520 42.773 -34.855 1.00 16.39 286 ILE B C 1
ATOM 1526 O O . ILE A 1 195 ? -33.037 41.935 -34.070 1.00 18.54 286 ILE B O 1
ATOM 1531 N N . CYS A 1 196 ? -33.257 42.719 -36.157 1.00 18.08 287 CYS B N 1
ATOM 1532 C CA . CYS A 1 196 ? -32.504 41.607 -36.707 1.00 18.93 287 CYS B CA 1
ATOM 1533 C C . CYS A 1 196 ? -31.715 42.007 -37.933 1.00 16.60 287 CYS B C 1
ATOM 1534 O O . CYS A 1 196 ? -31.961 43.051 -38.552 1.00 18.45 287 CYS B O 1
ATOM 1537 N N . THR A 1 197 ? -30.762 41.136 -38.293 1.00 17.67 288 THR B N 1
ATOM 1538 C CA . THR A 1 197 ? -30.114 41.189 -39.563 1.00 17.39 288 THR B CA 1
ATOM 1539 C C . THR A 1 197 ? -30.933 40.478 -40.656 1.00 21.46 288 THR B C 1
ATOM 1540 O O . THR A 1 197 ? -31.873 39.737 -40.380 1.00 19.35 288 THR B O 1
ATOM 1544 N N . TYR A 1 198 ? -30.527 40.682 -41.903 1.00 21.93 289 TYR B N 1
ATOM 1545 C CA . TYR A 1 198 ? -31.119 39.959 -43.031 1.00 18.69 289 TYR B CA 1
ATOM 1546 C C . TYR A 1 198 ? -30.998 38.460 -42.713 1.00 18.55 289 TYR B C 1
ATOM 1547 O O . TYR A 1 198 ? -29.902 37.980 -42.347 1.00 18.32 289 TYR B O 1
ATOM 1556 N N . GLY A 1 199 ? -32.106 37.721 -42.807 1.00 19.50 290 GLY B N 1
ATOM 1557 C CA . GLY A 1 199 ? -32.088 36.288 -42.510 1.00 20.11 290 GLY B CA 1
ATOM 1558 C C . GLY A 1 199 ? -31.722 35.862 -41.099 1.00 17.23 290 GLY B C 1
ATOM 1559 O O . GLY A 1 199 ? -31.451 34.664 -40.892 1.00 18.14 290 GLY B O 1
ATOM 1560 N N . HIS A 1 200 ? -31.656 36.805 -40.147 1.00 19.36 291 HIS B N 1
ATOM 1561 C CA . HIS A 1 200 ? -31.015 36.580 -38.871 1.00 19.54 291 HIS B CA 1
ATOM 1562 C C . HIS A 1 200 ? -29.573 36.021 -39.010 1.00 17.63 291 HIS B C 1
ATOM 1563 O O . HIS A 1 200 ? -29.065 35.338 -38.104 1.00 18.83 291 HIS B O 1
ATOM 1570 N N . ASN A 1 201 ? -28.927 36.331 -40.134 1.00 18.60 292 ASN B N 1
ATOM 1571 C CA . ASN A 1 201 ? -27.554 35.913 -40.479 1.00 17.87 292 ASN B CA 1
ATOM 1572 C C . ASN A 1 201 ? -26.524 36.728 -39.690 1.00 19.83 292 ASN B C 1
ATOM 1573 O O . ASN A 1 201 ? -26.737 37.904 -39.415 1.00 20.61 292 ASN B O 1
ATOM 1578 N N . SER A 1 202 ? -25.425 36.057 -39.316 1.00 24.69 293 SER B N 1
ATOM 1579 C CA . SER A 1 202 ? -24.329 36.653 -38.527 1.00 23.91 293 SER B CA 1
ATOM 1580 C C . SER A 1 202 ? -22.954 36.676 -39.215 1.00 28.26 293 SER B C 1
ATOM 1581 O O . SER A 1 202 ? -21.927 36.827 -38.534 1.00 28.52 293 SER B O 1
ATOM 1584 N N . ASP A 1 203 ? -22.926 36.520 -40.531 1.00 24.62 294 ASP B N 1
ATOM 1585 C CA . ASP A 1 203 ? -21.676 36.655 -41.307 1.00 22.91 294 ASP B CA 1
ATOM 1586 C C . ASP A 1 203 ? -21.213 38.114 -41.208 1.00 27.06 294 ASP B C 1
ATOM 1587 O O . ASP A 1 203 ? -22.035 39.073 -41.066 1.00 24.96 294 ASP B O 1
ATOM 1592 N N . GLU A 1 204 ? -19.899 38.284 -41.369 1.00 28.82 295 GLU B N 1
ATOM 1593 C CA . GLU A 1 204 ? -19.270 39.581 -41.198 1.00 31.52 295 GLU B CA 1
ATOM 1594 C C . GLU A 1 204 ? -19.915 40.690 -42.067 1.00 30.01 295 GLU B C 1
ATOM 1595 O O . GLU A 1 204 ? -20.259 41.762 -41.510 1.00 30.10 295 GLU B O 1
ATOM 1601 N N . PRO A 1 205 ? -20.100 40.441 -43.401 1.00 28.94 296 PRO B N 1
ATOM 1602 C CA . PRO A 1 205 ? -20.693 41.492 -44.210 1.00 32.66 296 PRO B CA 1
ATOM 1603 C C . PRO A 1 205 ? -22.112 41.899 -43.718 1.00 29.88 296 PRO B C 1
ATOM 1604 O O . PRO A 1 205 ? -22.518 43.081 -43.810 1.00 30.98 296 PRO B O 1
ATOM 1608 N N . THR A 1 206 ? -22.876 40.918 -43.206 1.00 25.62 297 THR B N 1
ATOM 1609 C CA . THR A 1 206 ? -24.237 41.188 -42.758 1.00 26.04 297 THR B CA 1
ATOM 1610 C C . THR A 1 206 ? -24.217 42.053 -41.502 1.00 25.64 297 THR B C 1
ATOM 1611 O O . THR A 1 206 ? -25.018 42.973 -41.369 1.00 25.80 297 THR B O 1
ATOM 1615 N N . LEU A 1 207 ? -23.288 41.771 -40.589 1.00 23.87 298 LEU B N 1
ATOM 1616 C CA . LEU A 1 207 ? -23.211 42.559 -39.360 1.00 25.63 298 LEU B CA 1
ATOM 1617 C C . LEU A 1 207 ? -22.653 43.949 -39.645 1.00 26.82 298 LEU B C 1
ATOM 1618 O O . LEU A 1 207 ? -23.118 44.909 -39.048 1.00 27.69 298 LEU B O 1
ATOM 1623 N N . LYS A 1 208 ? -21.622 44.032 -40.513 1.00 30.37 299 LYS B N 1
ATOM 1624 C CA . LYS A 1 208 ? -21.031 45.313 -40.924 1.00 32.12 299 LYS B CA 1
ATOM 1625 C C . LYS A 1 208 ? -22.110 46.263 -41.463 1.00 34.09 299 LYS B C 1
ATOM 1626 O O . LYS A 1 208 ? -22.040 47.448 -41.244 1.00 29.71 299 LYS B O 1
ATOM 1632 N N . ASP A 1 209 ? -23.143 45.759 -42.110 1.00 28.56 300 ASP B N 1
ATOM 1633 C CA . ASP A 1 209 ? -24.148 46.660 -42.690 1.00 28.69 300 ASP B CA 1
ATOM 1634 C C . ASP A 1 209 ? -25.308 46.975 -41.775 1.00 27.08 300 ASP B C 1
ATOM 1635 O O . ASP A 1 209 ? -26.198 47.691 -42.181 1.00 27.48 300 ASP B O 1
ATOM 1640 N N . LEU A 1 210 ? -25.383 46.375 -40.608 1.00 24.40 301 LEU B N 1
ATOM 1641 C CA . LEU A 1 210 ? -26.543 46.558 -39.730 1.00 22.10 301 LEU B CA 1
ATOM 1642 C C . LEU A 1 210 ? -26.477 47.907 -39.046 1.00 25.29 301 LEU B C 1
ATOM 1643 O O . LEU A 1 210 ? -25.538 48.210 -38.336 1.00 26.67 301 LEU B O 1
ATOM 1648 N N . GLU A 1 211 ? -27.499 48.719 -39.247 1.00 23.81 302 GLU B N 1
ATOM 1649 C CA . GLU A 1 211 ? -27.615 50.011 -38.553 1.00 26.45 302 GLU B CA 1
ATOM 1650 C C . GLU A 1 211 ? -28.080 49.798 -37.145 1.00 22.92 302 GLU B C 1
ATOM 1651 O O . GLU A 1 211 ? -29.030 49.027 -36.900 1.00 23.46 302 GLU B O 1
ATOM 1657 N N . ILE A 1 212 ? -27.415 50.444 -36.198 1.00 24.10 303 ILE B N 1
ATOM 1658 C CA . ILE A 1 212 ? -27.813 50.284 -34.813 1.00 24.16 303 ILE B CA 1
ATOM 1659 C C . ILE A 1 212 ? -28.672 51.487 -34.426 1.00 26.22 303 ILE B C 1
ATOM 1660 O O . ILE A 1 212 ? -28.201 52.619 -34.397 1.00 23.59 303 ILE B O 1
ATOM 1665 N N . PRO A 1 213 ? -29.920 51.258 -34.031 1.00 29.14 304 PRO B N 1
ATOM 1666 C CA . PRO A 1 213 ? -30.745 52.378 -33.610 1.00 30.14 304 PRO B CA 1
ATOM 1667 C C . PRO A 1 213 ? -30.209 53.150 -32.417 1.00 26.06 304 PRO B C 1
ATOM 1668 O O . PRO A 1 213 ? -29.610 52.574 -31.503 1.00 27.07 304 PRO B O 1
ATOM 1672 N N . SER A 1 214 ? -30.442 54.465 -32.426 1.00 30.23 305 SER B N 1
ATOM 1673 C CA . SER A 1 214 ? -30.119 55.255 -31.245 1.00 31.47 305 SER B CA 1
ATOM 1674 C C . SER A 1 214 ? -31.059 54.924 -30.052 1.00 27.99 305 SER B C 1
ATOM 1675 O O . SER A 1 214 ? -30.731 55.229 -28.871 1.00 28.46 305 SER B O 1
ATOM 1678 N N . ASP A 1 215 ? -32.209 54.298 -30.284 1.00 24.80 306 ASP B N 1
ATOM 1679 C CA . ASP A 1 215 ? -33.119 53.925 -29.177 1.00 24.67 306 ASP B CA 1
ATOM 1680 C C . ASP A 1 215 ? -32.329 53.024 -28.217 1.00 22.91 306 ASP B C 1
ATOM 1681 O O . ASP A 1 215 ? -31.728 52.043 -28.635 1.00 24.65 306 ASP B O 1
ATOM 1686 N N . PRO A 1 216 ? -32.344 53.369 -26.933 1.00 24.31 307 PRO B N 1
ATOM 1687 C CA . PRO A 1 216 ? -31.491 52.622 -25.959 1.00 23.75 307 PRO B CA 1
ATOM 1688 C C . PRO A 1 216 ? -32.084 51.306 -25.499 1.00 21.94 307 PRO B C 1
ATOM 1689 O O . PRO A 1 216 ? -31.415 50.546 -24.793 1.00 25.23 307 PRO B O 1
ATOM 1693 N N . ASN A 1 217 ? -33.342 51.067 -25.893 1.00 20.88 308 ASN B N 1
ATOM 1694 C CA . ASN A 1 217 ? -34.094 49.878 -25.479 1.00 17.58 308 ASN B CA 1
ATOM 1695 C C . ASN A 1 217 ? -34.323 48.868 -26.592 1.00 18.75 308 ASN B C 1
ATOM 1696 O O . ASN A 1 217 ? -35.434 48.328 -26.753 1.00 18.97 308 ASN B O 1
ATOM 1701 N N . ILE A 1 218 ? -33.217 48.549 -27.257 1.00 22.90 309 ILE B N 1
ATOM 1702 C CA . ILE A 1 218 ? -33.228 47.556 -28.292 1.00 21.10 309 ILE B CA 1
ATOM 1703 C C . ILE A 1 218 ? -32.227 46.457 -28.037 1.00 18.52 309 ILE B C 1
ATOM 1704 O O . ILE A 1 218 ? -31.281 46.579 -27.225 1.00 19.34 309 ILE B O 1
ATOM 1709 N N . ALA A 1 219 ? -32.434 45.350 -28.744 1.00 18.47 310 ALA B N 1
ATOM 1710 C CA . ALA A 1 219 ? -31.434 44.269 -28.822 1.00 18.80 310 ALA B CA 1
ATOM 1711 C C . ALA A 1 219 ? -31.426 43.766 -30.264 1.00 20.81 310 ALA B C 1
ATOM 1712 O O . ALA A 1 219 ? -32.375 43.995 -31.008 1.00 20.81 310 ALA B O 1
ATOM 1714 N N . VAL A 1 220 ? -30.360 43.060 -30.596 1.00 17.95 311 VAL B N 1
ATOM 1715 C CA . VAL A 1 220 ? -30.166 42.458 -31.899 1.00 16.49 311 VAL B CA 1
ATOM 1716 C C . VAL A 1 220 ? -30.267 40.900 -31.795 1.00 18.19 311 VAL B C 1
ATOM 1717 O O . VAL A 1 220 ? -29.571 40.291 -30.975 1.00 20.27 311 VAL B O 1
ATOM 1721 N N . ALA A 1 221 ? -31.181 40.329 -32.584 1.00 17.50 312 ALA B N 1
ATOM 1722 C CA . ALA A 1 221 ? -31.436 38.923 -32.657 1.00 17.12 312 ALA B CA 1
ATOM 1723 C C . ALA A 1 221 ? -30.668 38.335 -33.865 1.00 18.43 312 ALA B C 1
ATOM 1724 O O . ALA A 1 221 ? -30.617 38.921 -34.988 1.00 17.33 312 ALA B O 1
ATOM 1726 N N . LEU A 1 222 ? -30.081 37.183 -33.571 1.00 17.34 313 LEU B N 1
ATOM 1727 C CA . LEU A 1 222 ? -29.421 36.303 -34.542 1.00 16.32 313 LEU B CA 1
ATOM 1728 C C . LEU A 1 222 ? -29.898 34.893 -34.377 1.00 17.08 313 LEU B C 1
ATOM 1729 O O . LEU A 1 222 ? -30.291 34.510 -33.306 1.00 17.70 313 LEU B O 1
ATOM 1734 N N . HIS A 1 223 ? -29.764 34.079 -35.436 1.00 17.68 314 HIS B N 1
ATOM 1735 C CA . HIS A 1 223 ? -29.993 32.666 -35.340 1.00 18.56 314 HIS B CA 1
ATOM 1736 C C . HIS A 1 223 ? -28.707 31.956 -35.718 1.00 18.64 314 HIS B C 1
ATOM 1737 O O . HIS A 1 223 ? -28.164 32.205 -36.774 1.00 21.50 314 HIS B O 1
ATOM 1744 N N . THR A 1 224 ? -28.237 31.084 -34.817 1.00 20.10 315 THR B N 1
ATOM 1745 C CA . THR A 1 224 ? -26.949 30.484 -34.958 1.00 22.78 315 THR B CA 1
ATOM 1746 C C . THR A 1 224 ? -27.017 29.007 -34.630 1.00 23.63 315 THR B C 1
ATOM 1747 O O . THR A 1 224 ? -26.670 28.555 -33.518 1.00 30.71 315 THR B O 1
ATOM 1751 N N . TYR A 1 225 ? -27.501 28.277 -35.593 1.00 21.87 316 TYR B N 1
ATOM 1752 C CA . TYR A 1 225 ? -27.504 26.790 -35.489 1.00 23.01 316 TYR B CA 1
ATOM 1753 C C . TYR A 1 225 ? -26.155 26.203 -35.942 1.00 21.05 316 TYR B C 1
ATOM 1754 O O . TYR A 1 225 ? -26.076 25.447 -36.941 1.00 27.32 316 TYR B O 1
ATOM 1763 N N . THR A 1 226 ? -25.122 26.559 -35.211 1.00 21.54 317 THR B N 1
ATOM 1764 C CA . THR A 1 226 ? -23.748 26.433 -35.691 1.00 21.80 317 THR B CA 1
ATOM 1765 C C . THR A 1 226 ? -23.026 25.288 -34.984 1.00 22.10 317 THR B C 1
ATOM 1766 O O . THR A 1 226 ? -23.036 25.194 -33.731 1.00 21.36 317 THR B O 1
ATOM 1770 N N . PRO A 1 227 ? -22.356 24.430 -35.757 1.00 24.55 318 PRO B N 1
ATOM 1771 C CA . PRO A 1 227 ? -22.264 24.432 -37.248 1.00 22.98 318 PRO B CA 1
ATOM 1772 C C . PRO A 1 227 ? -23.469 23.719 -37.872 1.00 20.46 318 PRO B C 1
ATOM 1773 O O . PRO A 1 227 ? -24.015 22.745 -37.321 1.00 24.06 318 PRO B O 1
ATOM 1777 N N . TYR A 1 228 ? -23.877 24.211 -39.039 1.00 22.05 319 TYR B N 1
ATOM 1778 C CA . TYR A 1 228 ? -24.991 23.719 -39.779 1.00 22.78 319 TYR B CA 1
ATOM 1779 C C . TYR A 1 228 ? -24.929 22.232 -40.022 1.00 23.59 319 TYR B C 1
ATOM 1780 O O . TYR A 1 228 ? -25.907 21.505 -39.886 1.00 22.62 319 TYR B O 1
ATOM 1789 N N . PHE A 1 2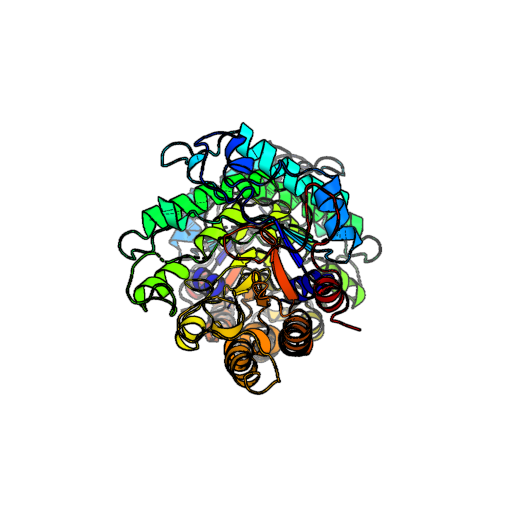29 ? -23.747 21.758 -40.352 1.00 24.47 320 PHE B N 1
ATOM 1790 C CA . PHE A 1 229 ? -23.606 20.300 -40.652 1.00 20.83 320 PHE B CA 1
ATOM 1791 C C . PHE A 1 229 ? -23.760 19.372 -39.456 1.00 21.48 320 PHE B C 1
ATOM 1792 O O . PHE A 1 229 ? -24.013 18.149 -39.629 1.00 23.78 320 PHE B O 1
ATOM 1800 N N . PHE A 1 230 ? -23.612 19.918 -38.252 1.00 23.85 321 PHE B N 1
ATOM 1801 C CA . PHE A 1 230 ? -23.943 19.149 -37.065 1.00 21.24 321 PHE B CA 1
ATOM 1802 C C . PHE A 1 230 ? -25.430 19.227 -36.723 1.00 25.49 321 PHE B C 1
ATOM 1803 O O . PHE A 1 230 ? -26.041 18.237 -36.321 1.00 23.96 321 PHE B O 1
ATOM 1811 N N . THR A 1 231 ? -26.003 20.439 -36.831 1.00 21.09 322 THR B N 1
ATOM 1812 C CA . THR A 1 231 ? -27.342 20.676 -36.300 1.00 22.36 322 THR B CA 1
ATOM 1813 C C . THR A 1 231 ? -28.478 20.272 -37.236 1.00 19.54 322 THR B C 1
ATOM 1814 O O . THR A 1 231 ? -29.622 19.964 -36.800 1.00 22.69 322 THR B O 1
ATOM 1818 N N . TYR A 1 232 ? -28.155 20.302 -38.538 1.00 21.34 323 TYR B N 1
ATOM 1819 C CA . TYR A 1 232 ? -29.101 19.912 -39.633 1.00 20.23 323 TYR B CA 1
ATOM 1820 C C . TYR A 1 232 ? -28.694 18.633 -40.360 1.00 23.28 323 TYR B C 1
ATOM 1821 O O . TYR A 1 232 ? -27.607 18.158 -40.188 1.00 24.30 323 TYR B O 1
ATOM 1830 N N . VAL A 1 233 ? -29.616 18.059 -41.090 1.00 28.15 324 VAL B N 1
ATOM 1831 C CA . VAL A 1 233 ? -29.348 16.919 -41.962 1.00 27.73 324 VAL B CA 1
ATOM 1832 C C . VAL A 1 233 ? -29.203 17.436 -43.400 1.00 31.43 324 VAL B C 1
ATOM 1833 O O . VAL A 1 233 ? -30.078 18.159 -43.865 1.00 32.69 324 VAL B O 1
ATOM 1837 N N . ALA A 1 234 ? -28.056 17.155 -44.029 1.00 29.32 325 ALA B N 1
ATOM 1838 C CA . ALA A 1 234 ? -27.721 17.659 -45.369 1.00 34.15 325 ALA B CA 1
ATOM 1839 C C . ALA A 1 234 ? -26.562 16.843 -45.898 1.00 36.45 325 ALA B C 1
ATOM 1840 O O . ALA A 1 234 ? -25.998 16.083 -45.124 1.00 31.50 325 ALA B O 1
ATOM 1842 N N . ASP A 1 235 ? -26.211 17.051 -47.190 1.00 35.52 326 ASP B N 1
ATOM 1843 C CA . ASP A 1 235 ? -25.097 16.386 -47.799 1.00 40.14 326 ASP B CA 1
ATOM 1844 C C . ASP A 1 235 ? -23.885 16.994 -47.127 1.00 30.59 326 ASP B C 1
ATOM 1845 O O . ASP A 1 235 ? -23.649 18.178 -47.206 1.00 40.57 326 ASP B O 1
ATOM 1850 N N . GLY A 1 236 ? -23.140 16.169 -46.433 1.00 30.82 327 GLY B N 1
ATOM 1851 C CA . GLY A 1 236 ? -21.952 16.630 -45.663 1.00 35.31 327 GLY B CA 1
ATOM 1852 C C . GLY A 1 236 ? -22.182 16.647 -44.147 1.00 24.69 327 GLY B C 1
ATOM 1853 O O . GLY A 1 236 ? -21.234 16.868 -43.340 1.00 26.87 327 GLY B O 1
ATOM 1854 N N . SER A 1 237 ? -23.419 16.362 -43.728 1.00 25.06 328 SER B N 1
ATOM 1855 C CA . SER A 1 237 ? -23.736 16.484 -42.307 1.00 28.42 328 SER B CA 1
ATOM 1856 C C . SER A 1 237 ? -23.166 15.361 -41.471 1.00 20.58 328 SER B C 1
ATOM 1857 O O . SER A 1 237 ? -22.843 14.261 -42.032 1.00 23.11 328 SER B O 1
ATOM 1860 N N . TYR A 1 238 ? -23.035 15.567 -40.178 1.00 23.02 329 TYR B N 1
ATOM 1861 C CA . TYR A 1 238 ? -22.466 14.540 -39.315 1.00 22.67 329 TYR B CA 1
ATOM 1862 C C . TYR A 1 238 ? -23.184 14.610 -37.966 1.00 26.93 329 TYR B C 1
ATOM 1863 O O . TYR A 1 238 ? -23.823 15.631 -37.631 1.00 23.77 329 TYR B O 1
ATOM 1872 N N . SER A 1 239 ? -23.078 13.542 -37.165 1.00 24.63 330 SER B N 1
ATOM 1873 C CA . SER A 1 239 ? -23.676 13.457 -35.870 1.00 22.72 330 SER B CA 1
ATOM 1874 C C . SER A 1 239 ? -22.741 13.375 -34.703 1.00 23.89 330 SER B C 1
ATOM 1875 O O . SER A 1 239 ? -23.198 13.277 -33.556 1.00 24.65 330 SER B O 1
ATOM 1878 N N . VAL A 1 240 ? -21.439 13.366 -34.968 1.00 28.64 331 VAL B N 1
ATOM 1879 C CA . VAL A 1 240 ? -20.449 13.270 -33.925 1.00 23.77 331 VAL B CA 1
ATOM 1880 C C . VAL A 1 240 ? -19.977 14.649 -33.518 1.00 26.15 331 VAL B C 1
ATOM 1881 O O . VAL A 1 240 ? -19.714 15.489 -34.334 1.00 23.91 331 VAL B O 1
ATOM 1885 N N . TRP A 1 241 ? -19.798 14.845 -32.224 1.00 25.56 332 TRP B N 1
ATOM 1886 C CA . TRP A 1 241 ? -19.259 16.077 -31.694 1.00 26.40 332 TRP B CA 1
ATOM 1887 C C . TRP A 1 241 ? -18.115 15.775 -30.782 1.00 24.73 332 TRP B C 1
ATOM 1888 O O . TRP A 1 241 ? -18.311 15.339 -29.610 1.00 27.72 332 TRP B O 1
ATOM 1899 N N . ASN A 1 242 ? -16.894 15.969 -31.305 1.00 28.20 333 ASN B N 1
ATOM 1900 C CA . ASN A 1 242 ? -15.740 15.817 -30.463 1.00 30.35 333 ASN B CA 1
ATOM 1901 C C . ASN A 1 242 ? -14.963 17.068 -30.177 1.00 33.58 333 ASN B C 1
ATOM 1902 O O . ASN A 1 242 ? -13.921 16.964 -29.581 1.00 36.22 333 ASN B O 1
ATOM 1907 N N . GLY A 1 243 ? -15.457 18.235 -30.545 1.00 33.72 334 GLY B N 1
ATOM 1908 C CA . GLY A 1 243 ? -14.730 19.444 -30.294 1.00 31.41 334 GLY B CA 1
ATOM 1909 C C . GLY A 1 243 ? -14.001 19.995 -31.457 1.00 29.98 334 GLY B C 1
ATOM 1910 O O . GLY A 1 243 ? -13.662 21.193 -31.445 1.00 40.10 334 GLY B O 1
ATOM 1911 N N . SER A 1 244 ? -13.728 19.141 -32.444 1.00 34.11 335 SER B N 1
ATOM 1912 C CA . SER A 1 244 ? -12.869 19.528 -33.549 1.00 36.23 335 SER B CA 1
ATOM 1913 C C . SER A 1 244 ? -13.441 20.664 -34.397 1.00 36.33 335 SER B C 1
ATOM 1914 O O . SER A 1 244 ? -12.687 21.395 -35.024 1.00 40.14 335 SER B O 1
ATOM 1917 N N . LYS A 1 245 ? -14.771 20.789 -34.414 1.00 34.74 336 LYS B N 1
ATOM 1918 C CA . LYS A 1 245 ? -15.428 21.877 -35.159 1.00 29.39 336 LYS B CA 1
ATOM 1919 C C . LYS A 1 245 ? -15.868 23.030 -34.267 1.00 29.56 336 LYS B C 1
ATOM 1920 O O . LYS A 1 245 ? -16.660 23.892 -34.729 1.00 34.26 336 LYS B O 1
ATOM 1926 N N . LYS A 1 246 ? -15.342 23.101 -33.036 1.00 29.70 337 LYS B N 1
ATOM 1927 C CA . LYS A 1 246 ? -15.698 24.220 -32.134 1.00 28.94 337 LYS B CA 1
ATOM 1928 C C . LYS A 1 246 ? -15.279 25.567 -32.751 1.00 33.02 337 LYS B C 1
ATOM 1929 O O . LYS A 1 246 ? -15.920 26.619 -32.517 1.00 30.93 337 LYS B O 1
ATOM 1935 N N . ASN A 1 247 ? -14.188 25.537 -33.501 1.00 32.89 338 ASN B N 1
ATOM 1936 C CA . ASN A 1 247 ? -13.735 26.739 -34.265 1.00 30.23 338 ASN B CA 1
ATOM 1937 C C . ASN A 1 247 ? -14.845 27.406 -35.115 1.00 32.58 338 ASN B C 1
ATOM 1938 O O . ASN A 1 247 ? -14.830 28.633 -35.289 1.00 33.60 338 ASN B O 1
ATOM 1943 N N . ASP A 1 248 ? -15.767 26.613 -35.659 1.00 29.77 339 ASP B N 1
ATOM 1944 C CA . ASP A 1 248 ? -16.876 27.187 -36.426 1.00 29.88 339 ASP B CA 1
ATOM 1945 C C . ASP A 1 248 ? -17.716 28.080 -35.513 1.00 27.63 339 ASP B C 1
ATOM 1946 O O . ASP A 1 248 ? -18.226 29.162 -35.939 1.00 31.47 339 ASP B O 1
ATOM 1951 N N . ILE A 1 249 ? -17.930 27.599 -34.279 1.00 27.39 340 ILE B N 1
ATOM 1952 C CA . ILE A 1 249 ? -18.696 28.357 -33.302 1.00 23.58 340 ILE B CA 1
ATOM 1953 C C . ILE A 1 249 ? -17.937 29.630 -32.902 1.00 30.38 340 ILE B C 1
ATOM 1954 O O . ILE A 1 249 ? -18.480 30.746 -32.930 1.00 30.51 340 ILE B O 1
ATOM 1959 N N . THR A 1 250 ? -16.663 29.435 -32.571 1.00 29.94 341 THR B N 1
ATOM 1960 C CA . THR A 1 250 ? -15.767 30.526 -32.138 1.00 28.53 341 THR B CA 1
ATOM 1961 C C . THR A 1 250 ? -15.603 31.657 -33.126 1.00 29.16 341 THR B C 1
ATOM 1962 O O . THR A 1 250 ? -15.681 32.838 -32.746 1.00 31.06 341 THR B O 1
ATOM 1966 N N . TRP A 1 251 ? -15.339 31.310 -34.373 1.00 29.72 342 TRP B N 1
ATOM 1967 C CA . TRP A 1 251 ? -15.079 32.286 -35.465 1.00 31.56 342 TRP B CA 1
ATOM 1968 C C . TRP A 1 251 ? -16.296 33.149 -35.645 1.00 35.19 342 TRP B C 1
ATOM 1969 O O . TRP A 1 251 ? -16.186 34.372 -35.722 1.00 34.30 342 TRP B O 1
ATOM 1980 N N . GLN A 1 252 ? -17.471 32.511 -35.708 1.00 32.14 343 GLN B N 1
ATOM 1981 C CA . GLN A 1 252 ? -18.709 33.249 -35.915 1.00 29.86 343 GLN B CA 1
ATOM 1982 C C . GLN A 1 252 ? -18.985 34.147 -34.698 1.00 30.57 343 GLN B C 1
ATOM 1983 O O . GLN A 1 252 ? -19.310 35.332 -34.844 1.00 30.95 343 GLN B O 1
ATOM 1989 N N . TYR A 1 253 ? -18.849 33.584 -33.488 1.00 29.56 344 TYR B N 1
ATOM 1990 C CA . TYR A 1 253 ? -19.032 34.378 -32.284 1.00 29.96 344 TYR B CA 1
ATOM 1991 C C . TYR A 1 253 ? -18.061 35.551 -32.182 1.00 35.12 344 TYR B C 1
ATOM 1992 O O . TYR A 1 253 ? -18.421 36.615 -31.672 1.00 30.06 344 TYR B O 1
ATOM 2001 N N . ASN A 1 254 ? -16.833 35.402 -32.663 1.00 32.18 345 ASN B N 1
ATOM 2002 C CA . ASN A 1 254 ? -15.916 36.551 -32.619 1.00 37.25 345 ASN B CA 1
ATOM 2003 C C . ASN A 1 254 ? -16.389 37.702 -33.493 1.00 34.24 345 ASN B C 1
ATOM 2004 O O . ASN A 1 254 ? -16.133 38.865 -33.193 1.00 34.43 345 ASN B O 1
ATOM 2009 N N . ASN A 1 255 ? -17.121 37.405 -34.554 1.00 31.96 346 ASN B N 1
ATOM 2010 C CA . ASN A 1 255 ? -17.728 38.475 -35.311 1.00 35.63 346 ASN B CA 1
ATOM 2011 C C . ASN A 1 255 ? -18.879 39.154 -34.568 1.00 29.93 346 ASN B C 1
ATOM 2012 O O . ASN A 1 255 ? -19.022 40.385 -34.594 1.00 29.01 346 ASN B O 1
ATOM 2017 N N . ILE A 1 256 ? -19.704 38.358 -33.898 1.00 25.71 347 ILE B N 1
ATOM 2018 C CA . ILE A 1 256 ? -20.764 38.889 -33.062 1.00 24.09 347 ILE B CA 1
ATOM 2019 C C . ILE A 1 256 ? -20.158 39.808 -31.970 1.00 25.74 347 ILE B C 1
ATOM 2020 O O . ILE A 1 256 ? -20.664 40.909 -31.732 1.00 25.30 347 ILE B O 1
ATOM 2025 N N . LYS A 1 257 ? -19.062 39.365 -31.355 1.00 28.58 348 LYS B N 1
ATOM 2026 C CA . LYS A 1 257 ? -18.321 40.176 -30.400 1.00 29.04 348 LYS B CA 1
ATOM 2027 C C . LYS A 1 257 ? -17.797 41.516 -31.025 1.00 29.51 348 LYS B C 1
ATOM 2028 O O . LYS A 1 257 ? -17.985 42.605 -30.467 1.00 31.43 348 LYS B O 1
ATOM 2034 N N . LYS A 1 258 ? -17.120 41.419 -32.167 1.00 30.62 349 LYS B N 1
ATOM 2035 C CA . LYS A 1 258 ? -16.519 42.584 -32.808 1.00 32.66 349 LYS B CA 1
ATOM 2036 C C . LYS A 1 258 ? -17.581 43.634 -33.097 1.00 33.49 349 LYS B C 1
ATOM 2037 O O . LYS A 1 258 ? -17.401 44.835 -32.859 1.00 30.06 349 LYS B O 1
ATOM 2043 N N . TYR A 1 259 ? -18.689 43.220 -33.657 1.00 32.29 350 TYR B N 1
ATOM 2044 C CA . TYR A 1 259 ? -19.640 44.218 -34.175 1.00 29.51 350 TYR B CA 1
ATOM 2045 C C . TYR A 1 259 ? -20.755 44.610 -33.220 1.00 33.76 350 TYR B C 1
ATOM 2046 O O . TYR A 1 259 ? -21.369 45.644 -33.415 1.00 31.66 350 TYR B O 1
ATOM 2055 N N . LEU A 1 260 ? -21.002 43.786 -32.193 1.00 25.36 351 LEU B N 1
ATOM 2056 C CA . LEU A 1 260 ? -22.144 43.990 -31.302 1.00 23.53 351 LEU B CA 1
ATOM 2057 C C . LEU A 1 260 ? -21.723 43.989 -29.832 1.00 27.39 351 LEU B C 1
ATOM 2058 O O . LEU A 1 260 ? -21.802 45.011 -29.159 1.00 30.39 351 LEU B O 1
ATOM 2063 N N . ILE A 1 261 ? -21.247 42.859 -29.334 1.00 26.70 352 ILE B N 1
ATOM 2064 C CA . ILE A 1 261 ? -21.081 42.721 -27.883 1.00 29.69 352 ILE B CA 1
ATOM 2065 C C . ILE A 1 261 ? -20.046 43.716 -27.418 1.00 28.09 352 ILE B C 1
ATOM 2066 O O . ILE A 1 261 ? -20.226 44.378 -26.376 1.00 32.64 352 ILE B O 1
ATOM 2071 N N . ASP A 1 262 ? -18.936 43.816 -28.141 1.00 31.10 353 ASP B N 1
ATOM 2072 C CA . ASP A 1 262 ? -17.832 44.709 -27.674 1.00 35.74 353 ASP B CA 1
ATOM 2073 C C . ASP A 1 262 ? -18.070 46.210 -27.951 1.00 37.59 353 ASP B C 1
ATOM 2074 O O . ASP A 1 262 ? -17.340 47.060 -27.534 1.00 123.39 353 ASP B O 1
ATOM 2079 N N . LYS A 1 263 ? -19.158 46.474 -28.651 1.00 40.05 354 LYS B N 1
ATOM 2080 C CA . LYS A 1 263 ? -19.647 47.790 -28.757 1.00 35.62 354 LYS B CA 1
ATOM 2081 C C . LYS A 1 263 ? -20.778 48.069 -27.792 1.00 30.09 354 LYS B C 1
ATOM 2082 O O . LYS A 1 263 ? -21.392 49.147 -27.849 1.00 35.36 354 LYS B O 1
ATOM 2088 N N . GLY A 1 264 ? -21.062 47.152 -26.891 1.00 30.19 355 GLY B N 1
ATOM 2089 C CA . GLY A 1 264 ? -22.116 47.370 -25.883 1.00 30.07 355 GLY B CA 1
ATOM 2090 C C . GLY A 1 264 ? -23.560 47.258 -26.354 1.00 30.67 355 GLY B C 1
ATOM 2091 O O . GLY A 1 264 ? -24.453 47.813 -25.749 1.00 27.88 355 GLY B O 1
ATOM 2092 N N . ILE A 1 265 ? -23.758 46.540 -27.453 1.00 26.84 356 ILE B N 1
ATOM 2093 C CA . ILE A 1 265 ? -25.080 46.362 -28.043 1.00 21.44 356 ILE B CA 1
ATOM 2094 C C . ILE A 1 265 ? -25.626 44.984 -27.584 1.00 22.61 356 ILE B C 1
ATOM 2095 O O . ILE A 1 265 ? -24.945 43.945 -27.776 1.00 23.81 356 ILE B O 1
ATOM 2100 N N . PRO A 1 266 ? -26.819 44.959 -26.937 1.00 22.06 357 PRO B N 1
ATOM 2101 C CA . PRO A 1 266 ? -27.379 43.698 -26.522 1.00 19.73 357 PRO B CA 1
ATOM 2102 C C . PRO A 1 266 ? -27.643 42.757 -27.710 1.00 22.23 357 PRO B C 1
ATOM 2103 O O . PRO A 1 266 ? -28.183 43.183 -28.726 1.00 21.91 357 PRO B O 1
ATOM 2107 N N . VAL A 1 267 ? -27.250 41.491 -27.530 1.00 21.56 358 VAL B N 1
ATOM 2108 C CA . VAL A 1 267 ? -27.486 40.439 -28.482 1.00 20.77 358 VAL B CA 1
ATOM 2109 C C . VAL A 1 267 ? -28.227 39.287 -27.836 1.00 17.30 358 VAL B C 1
ATOM 2110 O O . VAL A 1 267 ? -27.929 38.896 -26.690 1.00 21.11 358 VAL B O 1
ATOM 2114 N N . VAL A 1 268 ? -29.205 38.774 -28.575 1.00 17.85 359 VAL B N 1
ATOM 2115 C CA . VAL A 1 268 ? -30.023 37.634 -28.158 1.00 16.04 359 VAL B CA 1
ATOM 2116 C C . VAL A 1 268 ? -30.047 36.609 -29.316 1.00 17.09 359 VAL B C 1
ATOM 2117 O O . VAL A 1 268 ? -30.340 36.945 -30.468 1.00 19.43 359 VAL B O 1
ATOM 2121 N N . ILE A 1 269 ? -29.695 35.358 -29.028 1.00 16.44 360 ILE B N 1
ATOM 2122 C CA . ILE A 1 269 ? -29.843 34.260 -29.996 1.00 15.96 360 ILE B CA 1
ATOM 2123 C C . ILE A 1 269 ? -31.276 33.693 -29.904 1.00 15.18 360 ILE B C 1
ATOM 2124 O O . ILE A 1 269 ? -31.550 32.872 -29.030 1.00 16.52 360 ILE B O 1
ATOM 2129 N N . THR A 1 270 ? -32.171 34.110 -30.812 1.00 16.14 361 THR B N 1
ATOM 2130 C CA . THR A 1 270 ? -33.545 33.783 -30.654 1.00 15.62 361 THR B CA 1
ATOM 2131 C C . THR A 1 270 ? -33.926 32.421 -31.182 1.00 14.44 361 THR B C 1
ATOM 2132 O O . THR A 1 270 ? -35.051 31.953 -30.920 1.00 15.42 361 THR B O 1
ATOM 2136 N N . GLU A 1 271 ? -33.004 31.773 -31.911 1.00 15.54 362 GLU B N 1
ATOM 2137 C CA . GLU A 1 271 ? -33.158 30.341 -32.257 1.00 14.88 362 GLU B CA 1
ATOM 2138 C C . GLU A 1 271 ? -31.774 29.703 -32.397 1.00 16.44 362 GLU B C 1
ATOM 2139 O O . GLU A 1 271 ? -30.842 30.280 -32.959 1.00 17.78 362 GLU B O 1
ATOM 2145 N N . THR A 1 272 ? -31.685 28.506 -31.827 1.00 16.21 363 THR B N 1
ATOM 2146 C CA . THR A 1 272 ? -30.619 27.556 -32.056 1.00 17.57 363 THR B CA 1
ATOM 2147 C C . THR A 1 272 ? -31.129 26.187 -31.585 1.00 16.05 363 THR B C 1
ATOM 2148 O O . THR A 1 272 ? -32.263 26.041 -31.095 1.00 17.65 363 THR B O 1
ATOM 2152 N N . GLY A 1 273 ? -30.301 25.161 -31.764 1.00 16.83 364 GLY B N 1
ATOM 2153 C CA . GLY A 1 273 ? -30.675 23.792 -31.405 1.00 19.06 364 GLY B CA 1
ATOM 2154 C C . GLY A 1 273 ? -29.979 22.805 -32.337 1.00 16.73 364 GLY B C 1
ATOM 2155 O O . GLY A 1 273 ? -29.293 23.215 -33.276 1.00 19.94 364 GLY B O 1
ATOM 2156 N N . ALA A 1 274 ? -30.116 21.497 -32.065 1.00 19.49 365 ALA B N 1
ATOM 2157 C CA . ALA A 1 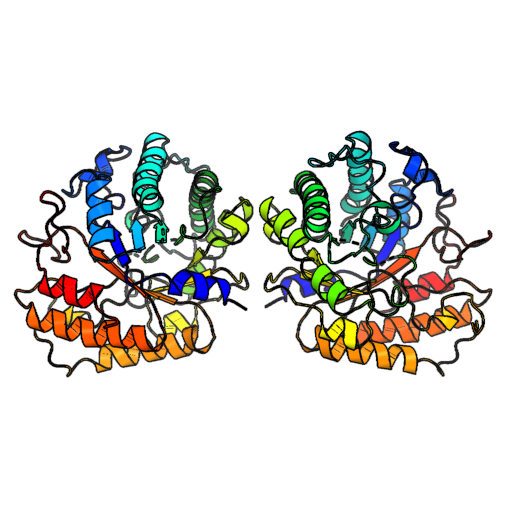274 ? -29.524 20.463 -32.891 1.00 19.57 365 ALA B CA 1
ATOM 2158 C C . ALA A 1 274 ? -30.538 19.362 -33.112 1.00 18.35 365 ALA B C 1
ATOM 2159 O O . ALA A 1 274 ? -31.140 18.903 -32.195 1.00 20.77 365 ALA B O 1
ATOM 2161 N N . GLN A 1 275 ? -30.731 18.968 -34.350 1.00 19.96 366 GLN B N 1
ATOM 2162 C CA . GLN A 1 275 ? -31.639 17.909 -34.626 1.00 21.38 366 GLN B CA 1
ATOM 2163 C C . GLN A 1 275 ? -31.099 16.602 -34.036 1.00 21.79 366 GLN B C 1
ATOM 2164 O O . GLN A 1 275 ? -29.886 16.329 -34.030 1.00 22.71 366 GLN B O 1
ATOM 2170 N N . PHE A 1 276 ? -32.024 15.866 -33.454 1.00 18.68 367 PHE B N 1
ATOM 2171 C CA . PHE A 1 276 ? -31.728 14.590 -32.829 1.00 20.74 367 PHE B CA 1
ATOM 2172 C C . PHE A 1 276 ? -31.369 13.539 -33.861 1.00 23.06 367 PHE B C 1
ATOM 2173 O O . PHE A 1 276 ? -32.184 13.227 -34.731 1.00 24.11 367 PHE B O 1
ATOM 2181 N N . LYS A 1 277 ? -30.151 13.013 -33.757 1.00 23.32 368 LYS B N 1
ATOM 2182 C CA . LYS A 1 277 ? -29.610 12.035 -34.746 1.00 22.37 368 LYS B CA 1
ATOM 2183 C C . LYS A 1 277 ? -29.077 10.786 -34.029 1.00 21.80 368 LYS B C 1
ATOM 2184 O O . LYS A 1 277 ? -27.990 10.297 -34.334 1.00 26.91 368 LYS B O 1
ATOM 2190 N N . GLU A 1 278 ? -29.860 10.327 -33.021 1.00 23.13 369 GLU B N 1
ATOM 2191 C CA . GLU A 1 278 ? -29.526 9.157 -32.176 1.00 22.85 369 GLU B CA 1
ATOM 2192 C C . GLU A 1 278 ? -28.135 9.357 -31.601 1.00 24.45 369 GLU B C 1
ATOM 2193 O O . GLU A 1 278 ? -27.302 8.434 -31.583 1.00 27.00 369 GLU B O 1
ATOM 2199 N N . ASN A 1 279 ? -27.910 10.566 -31.109 1.00 23.26 370 ASN B N 1
ATOM 2200 C CA . ASN A 1 279 ? -26.591 11.041 -30.787 1.00 24.64 370 ASN B CA 1
ATOM 2201 C C . ASN A 1 279 ? -26.618 11.914 -29.536 1.00 21.64 370 ASN B C 1
ATOM 2202 O O . ASN A 1 279 ? -26.009 13.004 -29.498 1.00 23.18 370 ASN B O 1
ATOM 2207 N N . THR A 1 280 ? -27.315 11.423 -28.518 1.00 25.28 371 THR B N 1
ATOM 2208 C CA . THR A 1 280 ? -27.495 12.167 -27.289 1.00 23.20 371 THR B CA 1
ATOM 2209 C C . THR A 1 280 ? -26.211 12.732 -26.718 1.00 24.26 371 THR B C 1
ATOM 2210 O O . THR A 1 280 ? -26.109 13.921 -26.386 1.00 25.12 371 THR B O 1
ATOM 2214 N N . GLU A 1 281 ? -25.221 11.859 -26.561 1.00 26.84 372 GLU B N 1
ATOM 2215 C CA . GLU A 1 281 ? -23.934 12.304 -25.943 1.00 27.83 372 GLU B CA 1
ATOM 2216 C C . GLU A 1 281 ? -23.226 13.394 -26.771 1.00 24.35 372 GLU B C 1
ATOM 2217 O O . GLU A 1 281 ? -22.551 14.289 -26.244 1.00 24.70 372 GLU B O 1
ATOM 2223 N N . ASP A 1 282 ? -23.337 13.302 -28.105 1.00 26.71 373 ASP B N 1
ATOM 2224 C CA . ASP A 1 282 ? -22.757 14.330 -28.950 1.00 22.85 373 ASP B CA 1
ATOM 2225 C C . ASP A 1 282 ? -23.465 15.678 -28.828 1.00 22.65 373 ASP B C 1
ATOM 2226 O O . ASP A 1 282 ? -22.818 16.729 -28.762 1.00 23.42 373 ASP B O 1
ATOM 2231 N N . ILE A 1 283 ? -24.778 15.625 -28.798 1.00 22.07 374 ILE B N 1
ATOM 2232 C CA . ILE A 1 283 ? -25.514 16.865 -28.589 1.00 20.18 374 ILE B CA 1
ATOM 2233 C C . ILE A 1 283 ? -25.193 17.497 -27.221 1.00 20.08 374 ILE B C 1
ATOM 2234 O O . ILE A 1 283 ? -25.012 18.716 -27.151 1.00 22.42 374 ILE B O 1
ATOM 2239 N N . VAL A 1 284 ? -25.159 16.687 -26.144 1.00 21.34 375 VAL B N 1
ATOM 2240 C CA . VAL A 1 284 ? -24.707 17.218 -24.872 1.00 22.81 375 VAL B CA 1
ATOM 2241 C C . VAL A 1 284 ? -23.361 17.931 -24.957 1.00 22.75 375 VAL B C 1
ATOM 2242 O O . VAL A 1 284 ? -23.191 19.025 -24.376 1.00 24.42 375 VAL B O 1
ATOM 2246 N N . ARG A 1 285 ? -22.366 17.316 -25.612 1.00 24.47 376 ARG B N 1
ATOM 2247 C CA . ARG A 1 285 ? -21.0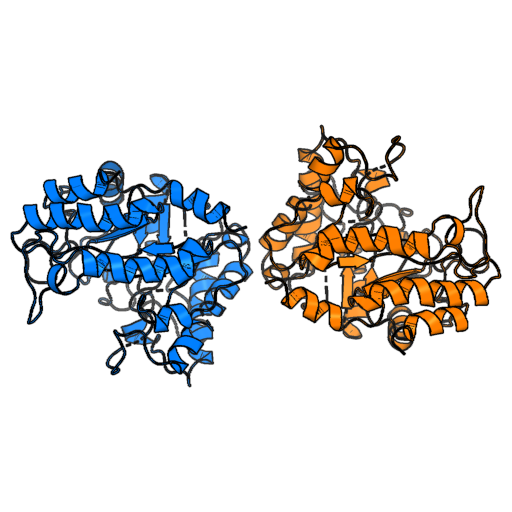80 17.969 -25.789 1.00 25.63 376 ARG B CA 1
ATOM 2248 C C . ARG A 1 285 ? -21.156 19.263 -26.615 1.00 22.38 376 ARG B C 1
ATOM 2249 O O . ARG A 1 285 ? -20.518 20.282 -26.279 1.00 26.83 376 ARG B O 1
ATOM 2257 N N . TRP A 1 286 ? -21.960 19.249 -27.663 1.00 22.55 377 TRP B N 1
ATOM 2258 C CA . TRP A 1 286 ? -22.120 20.435 -28.493 1.00 26.53 377 TRP B CA 1
ATOM 2259 C C . TRP A 1 286 ? -22.717 21.584 -27.670 1.00 25.53 377 TRP B C 1
ATOM 2260 O O . TRP A 1 286 ? -22.259 22.722 -27.770 1.00 23.95 377 TRP B O 1
ATOM 2271 N N . ILE A 1 287 ? -23.714 21.283 -26.831 1.00 22.84 378 ILE B N 1
ATOM 2272 C CA . ILE A 1 287 ? -24.353 22.346 -25.996 1.00 19.72 378 ILE B CA 1
ATOM 2273 C C . ILE A 1 287 ? -23.331 22.967 -25.063 1.00 20.41 378 ILE B C 1
ATOM 2274 O O . ILE A 1 287 ? -23.260 24.175 -24.922 1.00 24.09 378 ILE B O 1
ATOM 2279 N N . GLY A 1 288 ? -22.480 22.113 -24.487 1.00 24.10 379 GLY B N 1
ATOM 2280 C CA . GLY A 1 288 ? -21.365 22.628 -23.679 1.00 26.10 379 GLY B CA 1
ATOM 2281 C C . GLY A 1 288 ? -20.516 23.641 -24.419 1.00 30.05 379 GLY B C 1
ATOM 2282 O O . GLY A 1 288 ? -20.212 24.701 -23.909 1.00 26.74 379 GLY B O 1
ATOM 2283 N N . ASP A 1 289 ? -20.136 23.304 -25.638 1.00 24.18 380 ASP B N 1
ATOM 2284 C CA . ASP A 1 289 ? -19.272 24.170 -26.427 1.00 28.35 380 ASP B CA 1
ATOM 2285 C C . ASP A 1 289 ? -19.992 25.396 -26.938 1.00 24.65 380 ASP B C 1
ATOM 2286 O O . ASP A 1 289 ? -19.423 26.521 -26.948 1.00 25.74 380 ASP B O 1
ATOM 2291 N N . TYR A 1 290 ? -21.239 25.187 -27.330 1.00 23.31 381 TYR B N 1
ATOM 2292 C CA . TYR A 1 290 ? -22.028 26.262 -27.964 1.00 23.85 381 TYR B CA 1
ATOM 2293 C C . TYR A 1 290 ? -22.584 27.242 -26.902 1.00 23.33 381 TYR B C 1
ATOM 2294 O O . TYR A 1 290 ? -22.294 28.451 -26.924 1.00 22.80 381 TYR B O 1
ATOM 2303 N N . VAL A 1 291 ? -23.351 26.727 -25.948 1.00 22.66 382 VAL B N 1
ATOM 2304 C CA . VAL A 1 291 ? -23.888 27.589 -24.888 1.00 20.10 382 VAL B CA 1
ATOM 2305 C C . VAL A 1 291 ? -22.779 28.136 -24.016 1.00 23.70 382 VAL B C 1
ATOM 2306 O O . VAL A 1 291 ? -22.816 29.318 -23.611 1.00 23.40 382 VAL B O 1
ATOM 2310 N N . GLY A 1 292 ? -21.776 27.304 -23.748 1.00 28.85 383 GLY B N 1
ATOM 2311 C CA . GLY A 1 292 ? -20.567 27.789 -23.058 1.00 29.17 383 GLY B CA 1
ATOM 2312 C C . GLY A 1 292 ? -19.881 29.015 -23.700 1.00 26.13 383 GLY B C 1
ATOM 2313 O O . GLY A 1 292 ? -19.398 29.947 -22.978 1.00 28.35 383 GLY B O 1
ATOM 2314 N N . THR A 1 293 ? -19.902 29.058 -25.024 1.00 23.73 384 THR B N 1
ATOM 2315 C CA . THR A 1 293 ? -19.361 30.162 -25.757 1.00 25.88 384 THR B CA 1
ATOM 2316 C C . THR A 1 293 ? -20.219 31.428 -25.490 1.00 22.01 384 THR B C 1
ATOM 2317 O O . THR A 1 293 ? -19.677 32.498 -25.197 1.00 26.59 384 THR B O 1
ATOM 2321 N N . LEU A 1 294 ? -21.551 31.294 -25.558 1.00 22.04 385 LEU B N 1
ATOM 2322 C CA . LEU A 1 294 ? -22.479 32.412 -25.273 1.00 22.47 385 LEU B CA 1
ATOM 2323 C C . LEU A 1 294 ? -22.343 32.931 -23.856 1.00 23.43 385 LEU B C 1
ATOM 2324 O O . LEU A 1 294 ? -22.350 34.169 -23.612 1.00 23.48 385 LEU B O 1
ATOM 2329 N N . ASP A 1 295 ? -22.170 31.987 -22.932 1.00 26.16 386 ASP B N 1
ATOM 2330 C CA . ASP A 1 295 ? -22.085 32.328 -21.498 1.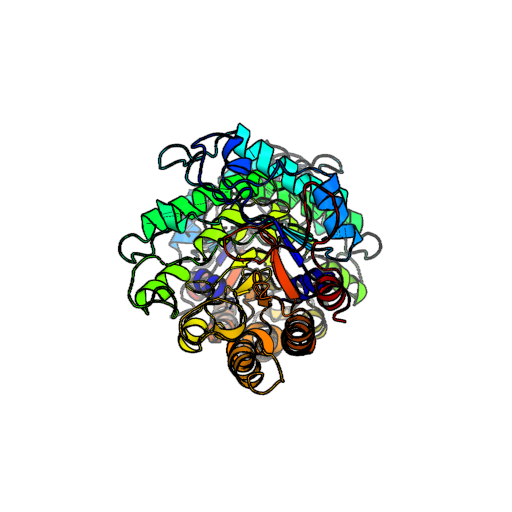00 25.75 386 ASP B CA 1
ATOM 2331 C C . ASP A 1 295 ? -20.883 33.196 -21.157 1.00 24.94 386 ASP B C 1
ATOM 2332 O O . ASP A 1 295 ? -20.870 33.897 -20.144 1.00 27.33 386 ASP B O 1
ATOM 2337 N N . GLN A 1 296 ? -19.869 33.184 -21.988 1.00 29.78 387 GLN B N 1
ATOM 2338 C CA . GLN A 1 296 ? -18.690 34.017 -21.694 1.00 30.42 387 GLN B CA 1
ATOM 2339 C C . GLN A 1 296 ? -19.061 35.471 -21.578 1.00 27.14 387 GLN B C 1
ATOM 2340 O O . GLN A 1 296 ? -18.373 36.221 -20.885 1.00 31.34 387 GLN B O 1
ATOM 2346 N N . ASP A 1 297 ? -20.053 35.910 -22.354 1.00 29.78 388 ASP B N 1
ATOM 2347 C CA . ASP A 1 297 ? -20.481 37.303 -22.317 1.00 30.08 388 ASP B CA 1
ATOM 2348 C C . ASP A 1 297 ? -21.938 37.462 -21.838 1.00 24.39 388 ASP B C 1
ATOM 2349 O O . ASP A 1 297 ? -22.559 38.512 -22.030 1.00 26.79 388 ASP B O 1
ATOM 2354 N N . GLY A 1 298 ? -22.471 36.429 -21.208 1.00 25.27 389 GLY B N 1
ATOM 2355 C CA . GLY A 1 298 ? -23.848 36.430 -20.707 1.00 26.13 389 GLY B CA 1
ATOM 2356 C C . GLY A 1 298 ? -24.914 36.594 -21.789 1.00 23.48 389 GLY B C 1
ATOM 2357 O O . GLY A 1 298 ? -26.021 37.162 -21.531 1.00 24.43 389 GLY B O 1
ATOM 2358 N N . VAL A 1 299 ? -24.605 36.091 -22.982 1.00 22.95 390 VAL B N 1
ATOM 2359 C CA . VAL A 1 299 ? -25.585 36.136 -24.081 1.00 20.97 390 VAL B CA 1
ATOM 2360 C C . VAL A 1 299 ? -26.546 34.976 -23.909 1.00 21.03 390 VAL B C 1
ATOM 2361 O O . VAL A 1 299 ? -26.132 33.836 -23.644 1.00 23.08 390 VAL B O 1
ATOM 2365 N N . LYS A 1 300 ? -27.828 35.270 -24.053 1.00 20.05 391 LYS B N 1
ATOM 2366 C CA . LYS A 1 300 ? -28.888 34.289 -23.868 1.00 17.00 391 LYS B CA 1
ATOM 2367 C C . LYS A 1 300 ? -29.350 33.711 -25.211 1.00 19.93 391 LYS B C 1
ATOM 2368 O O . LYS A 1 300 ? -29.248 34.398 -26.266 1.00 20.14 391 LYS B O 1
ATOM 2374 N N . CYS A 1 301 ? -29.847 32.480 -25.157 1.00 18.34 392 CYS B N 1
ATOM 2375 C CA . CYS A 1 301 ? -30.387 31.849 -26.334 1.00 17.19 392 CYS B CA 1
ATOM 2376 C C . CYS A 1 301 ? -31.735 31.228 -26.019 1.00 18.23 392 CYS B C 1
ATOM 2377 O O . CYS A 1 301 ? -32.077 30.928 -24.848 1.00 18.76 392 CYS B O 1
ATOM 2380 N N . PHE A 1 302 ? -32.473 31.006 -27.113 1.00 15.50 393 PHE B N 1
ATOM 2381 C CA . PHE A 1 302 ? -33.759 30.346 -27.102 1.00 15.68 393 PHE B CA 1
ATOM 2382 C C . PHE A 1 302 ? -33.717 29.135 -28.025 1.00 15.29 393 PHE B C 1
ATOM 2383 O O . PHE A 1 302 ? -33.416 29.264 -29.222 1.00 16.90 393 PHE B O 1
ATOM 2391 N N . ILE A 1 303 ? -34.059 27.968 -27.501 1.00 15.74 394 ILE B N 1
ATOM 2392 C CA . ILE A 1 303 ? -33.928 26.710 -28.255 1.00 15.58 394 ILE B CA 1
ATOM 2393 C C . ILE A 1 303 ? -35.189 26.483 -29.087 1.00 16.69 394 ILE B C 1
ATOM 2394 O O . ILE A 1 303 ? -36.311 26.646 -28.596 1.00 16.82 394 ILE B O 1
ATOM 2399 N N . TRP A 1 304 ? -35.010 26.139 -30.368 1.00 15.54 395 TRP B N 1
ATOM 2400 C CA . TRP A 1 304 ? -36.119 25.813 -31.228 1.00 15.99 395 TRP B CA 1
ATOM 2401 C C . TRP A 1 304 ? -36.736 24.415 -30.908 1.00 14.48 395 TRP B C 1
ATOM 2402 O O . TRP A 1 304 ? -36.013 23.397 -30.893 1.00 17.45 395 TRP B O 1
ATOM 2413 N N . ASP A 1 305 ? -38.023 24.381 -30.548 1.00 16.29 396 ASP B N 1
ATOM 2414 C CA . ASP A 1 305 ? -38.708 23.169 -30.230 1.00 17.52 396 ASP B CA 1
ATOM 2415 C C . ASP A 1 305 ? -40.006 23.056 -31.011 1.00 17.76 396 ASP B C 1
ATOM 2416 O O . ASP A 1 305 ? -41.010 23.709 -30.710 1.00 17.71 396 ASP B O 1
ATOM 2421 N N . ASN A 1 306 ? -39.965 22.141 -32.003 1.0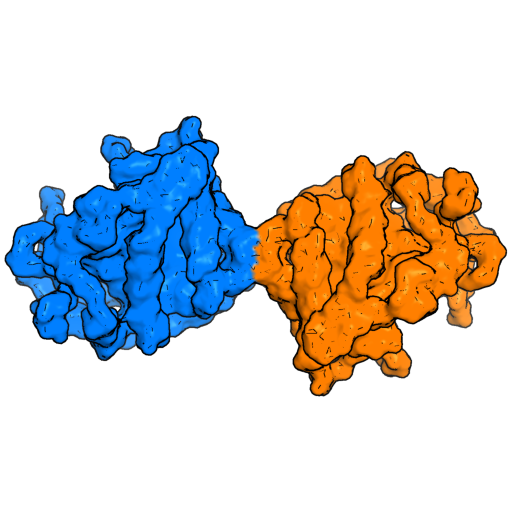0 17.48 397 ASN B N 1
ATOM 2422 C CA . ASN A 1 306 ? -41.121 21.903 -32.863 1.00 17.36 397 ASN B CA 1
ATOM 2423 C C . ASN A 1 306 ? -42.002 20.703 -32.547 1.00 20.90 397 ASN B C 1
ATOM 2424 O O . ASN A 1 306 ? -42.916 20.357 -33.342 1.00 18.75 397 ASN B O 1
ATOM 2429 N N . ASN A 1 307 ? -41.691 20.031 -31.447 1.00 18.57 398 ASN B N 1
ATOM 2430 C CA . ASN A 1 307 ? -42.383 18.787 -31.020 1.00 19.53 398 ASN B CA 1
ATOM 2431 C C . ASN A 1 307 ? -42.216 17.645 -31.992 1.00 20.45 398 ASN B C 1
ATOM 2432 O O . ASN A 1 307 ? -43.040 16.740 -31.979 1.00 24.10 398 ASN B O 1
ATOM 2437 N N . ILE A 1 308 ? -41.116 17.641 -32.768 1.00 18.90 399 ILE B N 1
ATOM 2438 C CA . ILE A 1 308 ? -40.835 16.521 -33.668 1.00 22.26 399 ILE B CA 1
ATOM 2439 C C . ILE A 1 308 ? -39.635 15.784 -33.117 1.00 20.71 399 ILE B C 1
ATOM 2440 O O . ILE A 1 308 ? -38.572 16.359 -33.009 1.00 21.74 399 ILE B O 1
ATOM 2445 N N . TYR A 1 309 ? -39.795 14.490 -32.802 1.00 21.51 400 TYR B N 1
ATOM 2446 C CA . TYR A 1 309 ? -38.709 13.696 -32.244 1.00 23.52 400 TYR B CA 1
ATOM 2447 C C . TYR A 1 309 ? -38.743 12.259 -32.777 1.00 25.82 400 TYR B C 1
ATOM 2448 O O . TYR A 1 309 ? -37.750 11.777 -33.266 1.00 34.38 400 TYR B O 1
ATOM 2457 N N . HIS A 1 310 ? -39.862 11.567 -32.640 1.00 32.40 401 HIS B N 1
ATOM 2458 C CA . HIS A 1 310 ? -39.908 10.201 -33.059 1.00 35.27 401 HIS B CA 1
ATOM 2459 C C . HIS A 1 310 ? -40.326 10.072 -34.513 1.00 46.75 401 HIS B C 1
ATOM 2460 O O . HIS A 1 310 ? -39.980 9.130 -35.165 1.00 49.84 401 HIS B O 1
ATOM 2467 N N . GLY A 1 311 ? -41.107 11.007 -35.002 1.00 37.30 402 GLY B N 1
ATOM 2468 C CA . GLY A 1 311 ? -41.585 10.926 -36.366 1.00 38.10 402 GLY B CA 1
ATOM 2469 C C . GLY A 1 311 ? -40.688 11.638 -37.332 1.00 44.12 402 GLY B C 1
ATOM 2470 O O . GLY A 1 311 ? -39.666 12.175 -36.954 1.00 37.08 402 GLY B O 1
ATOM 2471 N N . ASN A 1 312 ? -41.107 11.678 -38.601 1.00 39.59 403 ASN B N 1
ATOM 2472 C CA . ASN A 1 312 ? -40.299 12.296 -39.669 1.00 48.48 403 ASN B CA 1
ATOM 2473 C C . ASN A 1 312 ? -40.387 13.795 -39.580 1.00 43.62 403 ASN B C 1
ATOM 2474 O O . ASN A 1 312 ? -41.391 14.296 -39.092 1.00 35.71 403 ASN B O 1
ATOM 2479 N N . GLY A 1 313 ? -39.366 14.475 -40.116 1.00 31.24 404 GLY B N 1
ATOM 2480 C CA . GLY A 1 313 ? -39.231 15.914 -40.109 1.00 29.42 404 GLY B CA 1
ATOM 2481 C C . GLY A 1 313 ? -37.966 16.285 -39.362 1.00 26.43 404 GLY B C 1
ATOM 2482 O O . GLY A 1 313 ? -37.132 15.396 -39.011 1.00 27.43 404 GLY B O 1
ATOM 2483 N N . GLU A 1 314 ? -37.823 17.567 -39.097 1.00 25.83 405 GLU B N 1
ATOM 2484 C CA . GLU A 1 314 ? -36.628 18.075 -38.467 1.00 22.33 405 GLU B CA 1
ATOM 2485 C C . GLU A 1 314 ? -36.745 17.835 -36.956 1.00 21.78 405 GLU B C 1
ATOM 2486 O O . GLU A 1 314 ? -37.617 18.411 -36.308 1.00 21.13 405 GLU B O 1
ATOM 2492 N N . LYS A 1 315 ? -35.847 17.004 -36.394 1.00 21.04 406 LYS B N 1
ATOM 2493 C CA . LYS A 1 315 ? -36.116 16.446 -35.074 1.00 17.60 406 LYS B CA 1
ATOM 2494 C C . LYS A 1 315 ? -35.628 17.365 -33.964 1.00 19.27 406 LYS B C 1
ATOM 2495 O O . LYS A 1 315 ? -34.715 17.029 -33.200 1.00 20.61 406 LYS B O 1
ATOM 2501 N N . PHE A 1 316 ? -36.207 18.566 -33.904 1.00 18.89 407 PHE B N 1
ATOM 2502 C CA . PHE A 1 316 ? -35.810 19.544 -32.840 1.00 17.67 407 PHE B CA 1
ATOM 2503 C C . PHE A 1 316 ? -36.646 19.411 -31.536 1.00 16.44 407 PHE B C 1
ATOM 2504 O O . PHE A 1 316 ? -36.457 20.160 -30.564 1.00 18.77 407 PHE B O 1
ATOM 2512 N N . GLY A 1 317 ? -37.613 18.483 -31.522 1.00 18.94 408 GLY B N 1
ATOM 2513 C CA . GLY A 1 317 ? -38.450 18.326 -30.394 1.00 19.62 408 GLY B CA 1
ATOM 2514 C C . GLY A 1 317 ? -37.722 18.019 -29.064 1.00 17.86 408 GLY B C 1
ATOM 2515 O O . GLY A 1 317 ? -36.813 17.166 -29.017 1.00 20.00 408 GLY B O 1
ATOM 2516 N N . LEU A 1 318 ? -38.165 18.691 -28.002 1.00 19.98 409 LEU B N 1
ATOM 2517 C CA . LEU A 1 318 ? -37.644 18.447 -26.645 1.00 18.82 409 LEU B CA 1
ATOM 2518 C C . LEU A 1 318 ? -38.738 18.084 -25.669 1.00 20.82 409 LEU B C 1
ATOM 2519 O O . LEU A 1 318 ? -38.583 17.119 -24.901 1.00 21.36 409 LEU B O 1
ATOM 2524 N N . LEU A 1 319 ? -39.804 18.878 -25.694 1.00 20.03 410 LEU B N 1
ATOM 2525 C CA . LEU A 1 319 ? -40.990 18.628 -24.884 1.00 18.14 410 LEU B CA 1
ATOM 2526 C C . LEU A 1 319 ? -42.029 17.810 -25.656 1.00 21.02 410 LEU B C 1
ATOM 2527 O O . LEU A 1 319 ? -42.531 18.248 -26.670 1.00 20.39 410 LEU B O 1
ATOM 2532 N N . ASN A 1 320 ? -42.348 16.617 -25.151 1.00 20.65 411 ASN B N 1
ATOM 2533 C CA . ASN A 1 320 ? -43.480 15.846 -25.674 1.00 22.02 411 ASN B CA 1
ATOM 2534 C C . ASN A 1 320 ? -44.750 16.485 -25.109 1.00 21.30 411 ASN B C 1
ATOM 2535 O O . ASN A 1 320 ? -45.127 16.250 -23.941 1.00 22.22 411 ASN B O 1
ATOM 2540 N N . ARG A 1 321 ? -45.355 17.363 -25.900 1.00 20.72 412 ARG B N 1
ATOM 2541 C CA . ARG A 1 321 ? -46.390 18.236 -25.333 1.00 20.13 412 ARG B CA 1
ATOM 2542 C C . ARG A 1 321 ? -47.649 17.466 -24.889 1.00 20.94 412 ARG B C 1
ATOM 2543 O O . ARG A 1 321 ? -48.285 17.841 -23.887 1.00 24.85 412 ARG B O 1
ATOM 2551 N N . SER A 1 322 ? -47.928 16.358 -25.567 1.00 24.90 413 SER B N 1
ATOM 2552 C CA . SER A 1 322 ? -49.136 15.593 -25.218 1.00 30.68 413 SER B CA 1
ATOM 2553 C C . SER A 1 322 ? -48.986 14.836 -23.919 1.00 24.43 413 SER B C 1
ATOM 2554 O O . SER A 1 322 ? -49.990 14.576 -23.281 1.00 28.92 413 SER B O 1
ATOM 2557 N N . LEU A 1 323 ? -47.767 14.442 -23.582 1.00 28.42 414 LEU B N 1
ATOM 2558 C CA . LEU A 1 323 ? -47.501 13.666 -22.389 1.00 30.73 414 LEU B CA 1
ATOM 2559 C C . LEU A 1 323 ? -46.997 14.524 -21.232 1.00 29.77 414 LEU B C 1
ATOM 2560 O O . LEU A 1 323 ? -46.905 14.044 -20.098 1.00 25.93 414 LEU B O 1
ATOM 2565 N N . LEU A 1 324 ? -46.610 15.753 -21.551 1.00 26.36 415 LEU B N 1
ATOM 2566 C CA . LEU A 1 324 ? -45.943 16.641 -20.581 1.00 25.43 415 LEU B CA 1
ATOM 2567 C C . LEU A 1 324 ? -44.714 15.964 -19.982 1.00 25.89 415 LEU B C 1
ATOM 2568 O O . LEU A 1 324 ? -44.425 16.109 -18.759 1.00 27.94 415 LEU B O 1
ATOM 2573 N N . LYS A 1 325 ? -43.960 15.304 -20.857 1.00 26.10 416 LYS B N 1
ATOM 2574 C CA . LYS A 1 325 ? -42.691 14.676 -20.500 1.00 25.04 416 LYS B CA 1
ATOM 2575 C C . LYS A 1 325 ? -41.685 15.054 -21.589 1.00 20.37 416 LYS B C 1
ATOM 2576 O O . LYS A 1 325 ? -42.055 15.312 -22.700 1.00 29.01 416 LYS B O 1
ATOM 2582 N N . TRP A 1 326 ? -40.396 15.089 -21.214 1.00 22.88 417 TRP B N 1
ATOM 2583 C CA . TRP A 1 326 ? -39.368 15.475 -22.114 1.00 24.61 417 TRP B CA 1
ATOM 2584 C C . TRP A 1 326 ? -38.910 14.276 -22.939 1.00 23.15 417 TRP B C 1
ATOM 2585 O O . TRP A 1 326 ? -38.726 13.156 -22.393 1.00 27.88 417 TRP B O 1
ATOM 2596 N N . TYR A 1 327 ? -38.723 14.486 -24.241 1.00 26.59 418 TYR B N 1
ATOM 2597 C CA . TYR A 1 327 ? -38.247 13.386 -25.109 1.00 22.38 418 TYR B CA 1
ATOM 2598 C C . TYR A 1 327 ? -36.862 12.838 -24.743 1.00 24.94 418 TYR B C 1
ATOM 2599 O O . TYR A 1 327 ? -36.557 11.659 -24.955 1.00 25.58 418 TYR B O 1
ATOM 2608 N N . ASN A 1 328 ? -35.998 13.729 -24.261 1.00 21.21 419 ASN B N 1
ATOM 2609 C CA . ASN A 1 328 ? -34.598 13.386 -24.018 1.00 26.14 419 ASN B CA 1
ATOM 2610 C C . ASN A 1 328 ? -34.072 14.167 -22.831 1.00 25.00 419 ASN B C 1
ATOM 2611 O O . ASN A 1 328 ? -33.713 15.318 -22.977 1.00 22.53 419 ASN B O 1
ATOM 2616 N N . ASP A 1 329 ? -34.117 13.579 -21.639 1.00 25.44 420 ASP B N 1
ATOM 2617 C CA . ASP A 1 329 ? -33.833 14.376 -20.452 1.00 23.91 420 ASP B CA 1
ATOM 2618 C C . ASP A 1 329 ? -32.351 14.742 -20.357 1.00 26.72 420 ASP B C 1
ATOM 2619 O O . ASP A 1 329 ? -31.999 15.753 -19.750 1.00 24.32 420 ASP B O 1
ATOM 2624 N N . ASP A 1 330 ? -31.466 13.957 -20.982 1.00 24.65 421 ASP B N 1
ATOM 2625 C CA . ASP A 1 330 ? -30.027 14.316 -20.963 1.00 25.65 421 ASP B CA 1
ATOM 2626 C C . ASP A 1 330 ? -29.716 15.593 -21.771 1.00 23.77 421 ASP B C 1
ATOM 2627 O O . ASP A 1 330 ? -28.942 16.465 -21.346 1.00 22.27 421 ASP B O 1
ATOM 2632 N N . ILE A 1 331 ? -30.295 15.688 -22.976 1.00 26.20 422 ILE B N 1
ATOM 2633 C CA . ILE A 1 331 ? -30.200 16.920 -23.760 1.00 22.98 422 ILE B CA 1
ATOM 2634 C C . ILE A 1 331 ? -30.769 18.123 -23.018 1.00 20.94 422 ILE B C 1
ATOM 2635 O O . ILE A 1 331 ? -30.130 19.200 -22.900 1.00 21.48 422 ILE B O 1
ATOM 2640 N N . VAL A 1 332 ? -31.942 17.928 -22.454 1.00 21.77 423 VAL B N 1
ATOM 2641 C CA . VAL A 1 332 ? -32.617 19.018 -21.746 1.00 21.50 423 VAL B CA 1
ATOM 2642 C C . VAL A 1 332 ? -31.831 19.503 -20.539 1.00 19.31 423 VAL B C 1
ATOM 2643 O O . VAL A 1 332 ? -31.684 20.728 -20.346 1.00 20.46 423 VAL B O 1
ATOM 2647 N N . ASP A 1 333 ? -31.277 18.534 -19.767 1.00 24.57 424 ASP B N 1
ATOM 2648 C CA . ASP A 1 333 ? -30.488 18.864 -18.594 1.00 24.30 424 ASP B CA 1
ATOM 2649 C C . ASP A 1 333 ? -29.286 19.766 -19.037 1.00 23.23 424 ASP B C 1
ATOM 2650 O O . ASP A 1 333 ? -28.921 20.741 -18.367 1.00 25.18 424 ASP B O 1
ATOM 2655 N N . ALA A 1 334 ? -28.635 19.402 -20.160 1.00 23.37 425 ALA B N 1
ATOM 2656 C CA . ALA A 1 334 ? -27.467 20.181 -20.590 1.00 23.14 425 ALA B CA 1
ATOM 2657 C C . ALA A 1 334 ? -27.828 21.656 -20.888 1.00 20.61 425 ALA B C 1
ATOM 2658 O O . ALA A 1 334 ? -27.088 22.618 -20.620 1.00 22.15 425 ALA B O 1
ATOM 2660 N N . TYR A 1 335 ? -29.042 21.848 -21.392 1.00 20.66 426 TYR B N 1
ATOM 2661 C CA . TYR A 1 335 ? -29.517 23.210 -21.668 1.00 19.78 426 TYR B CA 1
ATOM 2662 C C . TYR A 1 335 ? -29.841 23.947 -20.380 1.00 18.61 426 TYR B C 1
ATOM 2663 O O . TYR A 1 335 ? -29.308 25.008 -20.118 1.00 21.34 426 TYR B O 1
ATOM 2672 N N . VAL A 1 336 ? -30.738 23.376 -19.592 1.00 22.27 427 VAL B N 1
ATOM 2673 C CA . VAL A 1 336 ? -31.190 24.132 -18.448 1.00 20.95 427 VAL B CA 1
ATOM 2674 C C . VAL A 1 336 ? -30.111 24.344 -17.353 1.00 21.79 427 VAL B C 1
ATOM 2675 O O . VAL A 1 336 ? -30.219 25.289 -16.531 1.00 21.45 427 VAL B O 1
ATOM 2679 N N . ASN A 1 337 ? -29.137 23.430 -17.317 1.00 20.17 428 ASN B N 1
ATOM 2680 C CA . ASN A 1 337 ? -28.084 23.511 -16.353 1.00 21.78 428 ASN B CA 1
ATOM 2681 C C . ASN A 1 337 ? -26.831 24.102 -16.914 1.00 22.96 428 ASN B C 1
ATOM 2682 O O . ASN A 1 337 ? -25.754 23.986 -16.333 1.00 29.41 428 ASN B O 1
ATOM 2687 N N . HIS A 1 338 ? -26.951 24.780 -18.025 1.00 23.76 429 HIS B N 1
ATOM 2688 C CA . HIS A 1 338 ? -25.780 25.279 -18.722 1.00 25.89 429 HIS B CA 1
ATOM 2689 C C . HIS A 1 338 ? -24.869 26.110 -17.853 1.00 25.43 429 HIS B C 1
ATOM 2690 O O . HIS A 1 338 ? -23.674 26.132 -18.063 1.00 32.65 429 HIS B O 1
ATOM 2697 N N . ALA A 1 339 ? -25.427 26.847 -16.908 1.00 25.95 430 ALA B N 1
ATOM 2698 C CA . ALA A 1 339 ? -24.601 27.715 -16.142 1.00 33.58 430 ALA B CA 1
ATOM 2699 C C . ALA A 1 339 ? -23.992 27.039 -14.920 1.00 44.08 430 ALA B C 1
ATOM 2700 O O . ALA A 1 339 ? -23.227 27.685 -14.246 1.00 60.45 430 ALA B O 1
ATOM 2702 N N . ALA A 1 340 ? -24.321 25.777 -14.629 1.00 50.55 431 ALA B N 1
ATOM 2703 C CA . ALA A 1 340 ? -23.605 24.970 -13.590 1.00 51.94 431 ALA B CA 1
ATOM 2704 C C . ALA A 1 340 ? -22.483 24.160 -14.277 1.00 63.54 431 ALA B C 1
ATOM 2705 O O . ALA A 1 340 ? -22.214 24.342 -15.497 1.00 59.80 431 ALA B O 1
ATOM 2707 N N . ASP B 1 1 ? -26.065 58.292 -30.661 1.00 46.41 92 ASP A N 1
ATOM 2708 C CA . ASP B 1 1 ? -26.270 59.246 -31.766 1.00 42.76 92 ASP A CA 1
ATOM 2709 C C . ASP B 1 1 ? -27.417 60.188 -31.372 1.00 41.85 92 ASP A C 1
ATOM 2710 O O . ASP B 1 1 ? -28.576 59.794 -31.350 1.00 38.48 92 ASP A O 1
ATOM 2715 N N . ARG B 1 2 ? -27.094 61.439 -31.095 1.00 35.72 93 ARG A N 1
ATOM 2716 C CA . ARG B 1 2 ? -28.099 62.463 -30.796 1.00 26.37 93 ARG A CA 1
ATOM 2717 C C . ARG B 1 2 ? -28.268 63.470 -31.951 1.00 28.45 93 ARG A C 1
ATOM 2718 O O . ARG B 1 2 ? -28.788 64.537 -31.769 1.00 31.44 93 ARG A O 1
ATOM 2726 N N . SER B 1 3 ? -27.851 63.091 -33.150 1.00 31.57 94 SER A N 1
ATOM 2727 C CA . SER B 1 3 ? -27.721 64.058 -34.211 1.00 39.74 94 SER A CA 1
ATOM 2728 C C . SER B 1 3 ? -29.098 64.600 -34.702 1.00 30.38 94 SER A C 1
ATOM 2729 O O . SER B 1 3 ? -29.169 65.676 -35.232 1.00 33.71 94 SER A O 1
ATOM 2732 N N . ARG B 1 4 ? -30.185 63.873 -34.532 1.00 30.60 95 ARG A N 1
ATOM 2733 C CA . ARG B 1 4 ? -31.515 64.385 -34.869 1.00 36.12 95 ARG A CA 1
ATOM 2734 C C . ARG B 1 4 ? -31.868 65.690 -34.132 1.00 27.24 95 ARG A C 1
ATOM 2735 O O . ARG B 1 4 ? -32.473 66.616 -34.699 1.00 27.78 95 ARG A O 1
ATOM 2743 N N . VAL B 1 5 ? -31.492 65.750 -32.854 1.00 25.14 96 VAL A N 1
ATOM 2744 C CA . VAL B 1 5 ? -31.782 66.905 -32.000 1.00 19.04 96 VAL A CA 1
ATOM 2745 C C . VAL B 1 5 ? -30.897 68.055 -32.491 1.00 19.91 96 VAL A C 1
ATOM 2746 O O . VAL B 1 5 ? -31.405 69.144 -32.748 1.00 21.49 96 VAL A O 1
ATOM 2750 N N . PHE B 1 6 ? -29.615 67.790 -32.753 1.00 22.52 97 PHE A N 1
ATOM 2751 C CA . PHE B 1 6 ? -28.740 68.814 -33.346 1.00 22.89 97 PHE A CA 1
ATOM 2752 C C . PHE B 1 6 ? -29.281 69.325 -34.704 1.00 23.67 97 PHE A C 1
ATOM 2753 O O . PHE B 1 6 ? -29.307 70.540 -34.959 1.00 25.67 97 PHE A O 1
ATOM 2761 N N . ASP B 1 7 ? -29.814 68.430 -35.537 1.00 23.97 98 ASP A N 1
ATOM 2762 C CA . ASP B 1 7 ? -30.343 68.851 -36.826 1.00 25.29 98 ASP A CA 1
ATOM 2763 C C . ASP B 1 7 ? -31.537 69.760 -36.659 1.00 25.50 98 ASP A C 1
ATOM 2764 O O . ASP B 1 7 ? -31.632 70.783 -37.305 1.00 27.30 98 ASP A O 1
ATOM 2769 N N . ILE B 1 8 ? -32.432 69.404 -35.722 1.00 22.78 99 ILE A N 1
ATOM 2770 C CA . ILE B 1 8 ? -33.627 70.235 -35.498 1.00 23.24 99 ILE A CA 1
ATOM 2771 C C . ILE B 1 8 ? -33.177 71.609 -35.024 1.00 22.76 99 ILE A C 1
ATOM 2772 O O . ILE B 1 8 ? -33.611 72.633 -35.561 1.00 24.41 99 ILE A O 1
ATOM 2777 N N . LEU B 1 9 ? -32.299 71.637 -34.027 1.00 21.95 100 LEU A N 1
ATOM 2778 C CA . LEU B 1 9 ? -31.911 72.910 -33.452 1.00 19.32 100 LEU A CA 1
ATOM 2779 C C . LEU B 1 9 ? -31.172 73.788 -34.455 1.00 22.01 100 LEU A C 1
ATOM 2780 O O . LEU B 1 9 ? -31.225 75.000 -34.330 1.00 20.97 100 LEU A O 1
ATOM 2785 N N . SER B 1 10 ? -30.448 73.192 -35.414 1.00 20.54 101 SER A N 1
ATOM 2786 C CA . SER B 1 10 ? -29.646 73.970 -36.343 1.00 22.41 101 SER A CA 1
ATOM 2787 C C . SER B 1 10 ? -30.496 74.863 -37.224 1.00 22.25 101 SER A C 1
ATOM 2788 O O . SER B 1 10 ? -29.970 75.792 -37.841 1.00 23.69 101 SER A O 1
ATOM 2791 N N . ASN B 1 11 ? -31.792 74.592 -37.285 1.00 24.96 102 ASN A N 1
ATOM 2792 C CA . ASN B 1 11 ? -32.708 75.425 -38.049 1.00 23.59 102 ASN A CA 1
ATOM 2793 C C . ASN B 1 11 ? -33.082 76.762 -37.403 1.00 21.74 102 ASN A C 1
ATOM 2794 O O . ASN B 1 11 ? -33.708 77.614 -38.052 1.00 24.91 102 ASN A O 1
ATOM 2799 N N . ILE B 1 12 ? -32.772 76.891 -36.130 1.00 20.19 103 ILE A N 1
ATOM 2800 C CA . ILE B 1 12 ? -33.083 78.095 -35.385 1.00 20.21 103 ILE A CA 1
ATOM 2801 C C . ILE B 1 12 ? -31.998 79.162 -35.652 1.00 17.58 103 ILE A C 1
ATOM 2802 O O . ILE B 1 12 ? -30.794 78.876 -35.550 1.00 22.07 103 ILE A O 1
ATOM 2807 N N . ASN B 1 13 ? -32.455 80.372 -35.978 1.00 18.79 104 ASN A N 1
ATOM 2808 C CA . ASN B 1 13 ? -31.595 81.563 -35.950 1.00 20.01 104 ASN A CA 1
ATOM 2809 C C . ASN B 1 13 ? -31.273 81.987 -34.538 1.00 18.94 104 ASN A C 1
ATOM 2810 O O . ASN B 1 13 ? -30.162 81.771 -34.052 1.00 19.45 104 ASN A O 1
ATOM 2815 N N . ILE B 1 14 ? -32.301 82.506 -33.903 1.00 20.33 105 ILE A N 1
ATOM 2816 C CA . ILE B 1 14 ? -32.282 82.888 -32.543 1.00 19.87 105 ILE A CA 1
ATOM 2817 C C . ILE B 1 14 ? -33.733 82.888 -32.077 1.00 17.23 105 ILE A C 1
ATOM 2818 O O . ILE B 1 14 ? -34.648 83.103 -32.878 1.00 17.82 105 ILE A O 1
ATOM 2823 N N . GLY B 1 15 ? -33.932 82.699 -30.767 1.00 17.11 106 GLY A N 1
ATOM 2824 C CA . GLY B 1 15 ? -35.275 82.631 -30.209 1.00 15.40 106 GLY A CA 1
ATOM 2825 C C . GLY B 1 15 ? -35.667 83.809 -29.319 1.00 16.59 106 GLY A C 1
ATOM 2826 O O . GLY B 1 15 ? -34.864 84.643 -28.929 1.00 16.78 106 GLY A O 1
ATOM 2827 N N . TRP B 1 16 ? -36.937 83.797 -28.938 1.00 14.61 107 TRP A N 1
ATOM 2828 C CA . TRP B 1 16 ? -37.577 84.893 -28.226 1.00 16.74 107 TRP A CA 1
ATOM 2829 C C . TRP B 1 16 ? -38.606 84.340 -27.267 1.00 14.43 107 TRP A C 1
ATOM 2830 O O . TRP B 1 16 ? -39.377 83.434 -27.637 1.00 14.64 107 TRP A O 1
ATOM 2841 N N . ASN B 1 17 ? -38.611 84.826 -26.044 1.00 14.49 108 ASN A N 1
ATOM 2842 C CA . ASN B 1 17 ? -39.555 84.405 -25.054 1.00 13.96 108 ASN A CA 1
ATOM 2843 C C . ASN B 1 17 ? -40.757 85.388 -24.955 1.00 13.40 108 ASN A C 1
ATOM 2844 O O . ASN B 1 17 ? -40.592 86.588 -24.798 1.00 17.03 108 ASN A O 1
ATOM 2849 N N . LEU B 1 18 ? -41.939 84.817 -24.927 1.00 14.55 109 LEU A N 1
ATOM 2850 C CA . LEU B 1 18 ? -43.211 85.521 -24.628 1.00 15.15 109 LEU A CA 1
ATOM 2851 C C . LEU B 1 18 ? -43.345 85.709 -23.119 1.00 14.83 109 LEU A C 1
ATOM 2852 O O . LEU B 1 18 ? -44.116 85.066 -22.419 1.00 14.98 109 LEU A O 1
ATOM 2857 N N . GLY B 1 19 ? -42.510 86.565 -22.575 1.00 15.48 110 GLY A N 1
ATOM 2858 C CA . GLY B 1 19 ? -42.359 86.680 -21.132 1.00 14.84 110 GLY A CA 1
ATOM 2859 C C . GLY B 1 19 ? -43.489 87.457 -20.420 1.00 16.00 110 GLY A C 1
ATOM 2860 O O . GLY B 1 19 ? -44.111 88.378 -21.027 1.00 17.27 110 GLY A O 1
ATOM 2861 N N . ASN B 1 20 ? -43.705 87.136 -19.122 1.00 16.46 111 ASN A N 1
ATOM 2862 C CA . ASN B 1 20 ? -44.661 87.858 -18.299 1.00 15.85 111 ASN A CA 1
ATOM 2863 C C . ASN B 1 20 ? -46.089 87.824 -18.889 1.00 18.70 111 ASN A C 1
ATOM 2864 O O . ASN B 1 20 ? -46.814 88.831 -18.834 1.00 18.26 111 ASN A O 1
ATOM 2869 N N . THR B 1 21 ? -46.426 86.657 -19.468 1.00 15.71 112 THR A N 1
ATOM 2870 C CA . THR B 1 21 ? -47.662 86.445 -20.257 1.00 14.72 112 THR A CA 1
ATOM 2871 C C . THR B 1 21 ? -48.389 85.236 -19.714 1.00 15.58 112 THR A C 1
ATOM 2872 O O . THR B 1 21 ? -49.025 85.374 -18.650 1.00 15.68 112 THR A O 1
ATOM 2876 N N . LEU B 1 22 ? -48.274 84.072 -20.329 1.00 16.13 113 LEU A N 1
ATOM 2877 C CA . LEU B 1 22 ? -48.911 82.872 -19.812 1.00 13.79 113 LEU A CA 1
ATOM 2878 C C . LEU B 1 22 ? -48.247 82.379 -18.551 1.00 15.06 113 LEU A C 1
ATOM 2879 O O . LEU B 1 22 ? -48.832 81.527 -17.835 1.00 15.55 113 LEU A O 1
ATOM 2884 N N . ASP B 1 23 ? -47.051 82.898 -18.293 1.00 15.89 114 ASP A N 1
ATOM 2885 C CA . ASP B 1 23 ? -46.323 82.588 -17.083 1.00 14.90 114 ASP A CA 1
ATOM 2886 C C . ASP B 1 23 ? -46.756 83.460 -15.900 1.00 14.91 114 ASP A C 1
ATOM 2887 O O . ASP B 1 23 ? -46.391 83.200 -14.751 1.00 16.07 114 ASP A O 1
ATOM 2892 N N . ALA B 1 24 ? -47.506 84.518 -16.171 1.00 17.94 115 ALA A N 1
ATOM 2893 C CA . ALA B 1 24 ? -48.019 85.383 -15.103 1.00 15.77 115 ALA A CA 1
ATOM 2894 C C . ALA B 1 24 ? -48.937 84.628 -14.166 1.00 14.74 115 ALA A C 1
ATOM 2895 O O . ALA B 1 24 ? -49.729 83.800 -14.607 1.00 17.92 115 ALA A O 1
ATOM 2897 N N . THR B 1 25 ? -48.930 85.012 -12.883 1.00 18.29 116 THR A N 1
ATOM 2898 C CA . THR B 1 25 ? -49.608 84.235 -11.836 1.00 18.04 116 THR A CA 1
ATOM 2899 C C . THR B 1 25 ? -50.797 84.929 -11.175 1.00 16.35 116 THR A C 1
ATOM 2900 O O . THR B 1 25 ? -51.400 84.394 -10.240 1.00 19.64 116 THR A O 1
ATOM 2904 N N . GLY B 1 26 ? -51.209 86.092 -11.693 1.00 18.96 117 GLY A N 1
ATOM 2905 C CA . GLY B 1 26 ? -52.412 86.693 -11.266 1.00 18.15 117 GLY A CA 1
ATOM 2906 C C . GLY B 1 26 ? -53.652 86.084 -11.907 1.00 16.87 117 GLY A C 1
ATOM 2907 O O . GLY B 1 26 ? -53.560 85.263 -12.806 1.00 20.89 117 GLY A O 1
ATOM 2908 N N . GLY B 1 27 ? -54.794 86.538 -11.422 1.00 22.84 118 GLY A N 1
ATOM 2909 C CA . GLY B 1 27 ? -56.086 86.156 -11.985 1.00 25.81 118 GLY A CA 1
ATOM 2910 C C . GLY B 1 27 ? -56.647 84.813 -11.618 1.00 21.32 118 GLY A C 1
ATOM 2911 O O . GLY B 1 27 ? -57.745 84.469 -12.076 1.00 24.40 118 GLY A O 1
ATOM 2912 N N . GLY B 1 28 ? -55.949 84.069 -10.769 1.00 20.80 119 GLY A N 1
ATOM 2913 C CA . GLY B 1 28 ? -56.465 82.789 -10.331 1.00 22.41 119 GLY A CA 1
ATOM 2914 C C . GLY B 1 28 ? -56.691 81.776 -11.477 1.00 21.39 119 GLY A C 1
ATOM 2915 O O . GLY B 1 28 ? -55.914 81.697 -12.419 1.00 20.59 119 GLY A O 1
ATOM 2916 N N . ASN B 1 29 ? -57.785 81.023 -11.358 1.00 21.81 120 ASN A N 1
ATOM 2917 C CA . ASN B 1 29 ? -58.093 79.993 -12.327 1.00 23.15 120 ASN A CA 1
ATOM 2918 C C . ASN B 1 29 ? -58.902 80.610 -13.433 1.00 21.23 120 ASN A C 1
ATOM 2919 O O . ASN B 1 29 ? -60.081 80.302 -13.597 1.00 21.78 120 ASN A O 1
ATOM 2924 N N . SER B 1 30 ? -58.243 81.440 -14.214 1.00 18.30 121 SER A N 1
ATOM 2925 C CA . SER B 1 30 ? -58.848 82.197 -15.290 1.00 19.67 121 SER A CA 1
ATOM 2926 C C . SER B 1 30 ? -57.862 82.403 -16.411 1.00 17.42 121 SER A C 1
ATOM 2927 O O . SER B 1 30 ? -56.691 82.642 -16.171 1.00 19.48 121 SER A O 1
ATOM 2930 N N . VAL B 1 31 ? -58.385 82.483 -17.619 1.00 19.71 122 VAL A N 1
ATOM 2931 C CA . VAL B 1 31 ? -57.571 82.918 -18.766 1.00 18.49 122 VAL A CA 1
ATOM 2932 C C . VAL B 1 31 ? -57.057 84.379 -18.626 1.00 18.41 122 VAL A C 1
ATOM 2933 O O . VAL B 1 31 ? -56.046 84.760 -19.287 1.00 19.88 122 VAL A O 1
ATOM 2937 N N . ASN B 1 32 ? -57.671 85.150 -17.696 1.00 22.95 123 ASN A N 1
ATOM 2938 C CA . ASN B 1 32 ? -57.178 86.476 -17.440 1.00 23.13 123 ASN A CA 1
ATOM 2939 C C . ASN B 1 32 ? -55.802 86.539 -16.772 1.00 16.83 123 ASN A C 1
ATOM 2940 O O . ASN B 1 32 ? -55.205 87.627 -16.726 1.00 22.52 123 ASN A O 1
ATOM 2945 N N . ALA B 1 33 ? -55.272 85.358 -16.360 1.00 17.79 124 ALA A N 1
ATOM 2946 C CA . ALA B 1 33 ? -53.885 85.323 -15.899 1.00 19.16 124 ALA A CA 1
ATOM 2947 C C . ALA B 1 33 ? -52.913 85.888 -16.924 1.00 16.59 124 ALA A C 1
ATOM 2948 O O . ALA B 1 33 ? -51.930 86.580 -16.576 1.00 18.15 124 ALA A O 1
ATOM 2950 N N . GLU B 1 34 ? -53.217 85.705 -18.208 1.00 17.31 125 GLU A N 1
ATOM 2951 C CA . GLU B 1 34 ? -52.339 86.145 -19.264 1.00 17.31 125 GLU A CA 1
ATOM 2952 C C . GLU B 1 34 ? -52.017 87.652 -19.233 1.00 16.36 125 GLU A C 1
ATOM 2953 O O . GLU B 1 34 ? -50.894 88.048 -19.559 1.00 18.26 125 GLU A O 1
ATOM 2959 N N . THR B 1 35 ? -53.010 88.438 -18.817 1.00 18.02 126 THR A N 1
ATOM 2960 C CA . THR B 1 35 ? -52.906 89.880 -18.798 1.00 19.23 126 THR A CA 1
ATOM 2961 C C . THR B 1 35 ? -52.646 90.445 -17.389 1.00 18.56 126 THR A C 1
ATOM 2962 O O . THR B 1 35 ? -52.575 91.671 -17.211 1.00 20.56 126 THR A O 1
ATOM 2966 N N . SER B 1 36 ? -52.520 89.545 -16.417 1.00 19.56 127 SER A N 1
ATOM 2967 C CA . SER B 1 36 ? -52.434 89.943 -15.001 1.00 20.94 127 SER A CA 1
ATOM 2968 C C . SER B 1 36 ? -51.165 90.694 -14.626 1.00 20.59 127 SER A C 1
ATOM 2969 O O . SER B 1 36 ? -51.152 91.375 -13.639 1.00 21.01 127 SER A O 1
ATOM 2972 N N . TRP B 1 37 ? -50.135 90.587 -15.446 1.00 17.48 128 TRP A N 1
ATOM 2973 C CA . TRP B 1 37 ? -48.891 91.348 -15.239 1.00 18.01 128 TRP A CA 1
ATOM 2974 C C . TRP B 1 37 ? -48.710 92.475 -16.202 1.00 19.46 128 TRP A C 1
ATOM 2975 O O . TRP B 1 37 ? -47.600 93.015 -16.325 1.00 21.95 128 TRP A O 1
ATOM 2986 N N . GLY B 1 38 ? -49.820 92.903 -16.794 1.00 19.97 129 GLY A N 1
ATOM 2987 C CA . GLY B 1 38 ? -49.843 94.136 -17.579 1.00 23.29 129 GLY A CA 1
ATOM 2988 C C . GLY B 1 38 ? -49.591 94.042 -19.081 1.00 18.90 129 GLY A C 1
ATOM 2989 O O . GLY B 1 38 ? -49.539 95.057 -19.771 1.00 24.46 129 GLY A O 1
ATOM 2990 N N . ASN B 1 39 ? -49.334 92.830 -19.545 1.00 18.89 130 ASN A N 1
ATOM 2991 C CA . ASN B 1 39 ? -49.189 92.583 -20.992 1.00 20.69 130 ASN A CA 1
ATOM 2992 C C . ASN B 1 39 ? -50.500 92.381 -21.685 1.00 16.68 130 ASN A C 1
ATOM 2993 O O . ASN B 1 39 ? -51.492 91.956 -21.071 1.00 18.60 130 ASN A O 1
ATOM 2998 N N . PRO B 1 40 ? -50.566 92.844 -22.939 1.00 18.49 131 PRO A N 1
ATOM 2999 C CA . PRO B 1 40 ? -51.830 92.645 -23.673 1.00 22.39 131 PRO A CA 1
ATOM 3000 C C . PRO B 1 40 ? -52.028 91.187 -24.001 1.00 20.11 131 PRO A C 1
ATOM 3001 O O . PRO B 1 40 ? -51.042 90.390 -24.043 1.00 20.17 131 PRO A O 1
ATOM 3005 N N . LYS B 1 41 ? -53.243 90.804 -24.313 1.00 20.26 132 LYS A N 1
ATOM 3006 C CA . LYS B 1 41 ? -53.522 89.467 -24.766 1.00 19.10 132 LYS A CA 1
ATOM 3007 C C . LYS B 1 41 ? -52.710 89.208 -26.059 1.00 19.87 132 LYS A C 1
ATOM 3008 O O . LYS B 1 41 ? -52.653 90.003 -26.984 1.00 19.90 132 LYS A O 1
ATOM 3014 N N . THR B 1 42 ? -52.036 88.072 -26.083 1.00 17.67 133 THR A N 1
ATOM 3015 C CA . THR B 1 42 ? -51.209 87.733 -27.254 1.00 17.92 133 THR A CA 1
ATOM 3016 C C . THR B 1 42 ? -52.111 87.529 -28.482 1.00 18.43 133 THR A C 1
ATOM 3017 O O . THR B 1 42 ? -53.222 86.977 -28.373 1.00 18.33 133 THR A O 1
ATOM 3021 N N . THR B 1 43 ? -51.601 87.958 -29.621 1.00 17.93 134 THR A N 1
ATOM 3022 C CA . THR B 1 43 ? -52.317 87.839 -30.892 1.00 17.22 134 THR A CA 1
ATOM 3023 C C . THR B 1 43 ? -51.412 87.192 -31.959 1.00 15.95 134 THR A C 1
ATOM 3024 O O . THR B 1 43 ? -50.155 87.127 -31.818 1.00 16.91 134 THR A O 1
ATOM 3028 N N . GLN B 1 44 ? -52.034 86.658 -33.002 1.00 17.39 135 GLN A N 1
ATOM 3029 C CA . GLN B 1 44 ? -51.273 86.196 -34.164 1.00 17.27 135 GLN A CA 1
ATOM 3030 C C . GLN B 1 44 ? -50.259 87.241 -34.666 1.00 18.35 135 GLN A C 1
ATOM 3031 O O . GLN B 1 44 ? -49.131 86.915 -35.020 1.00 16.71 135 GLN A O 1
ATOM 3037 N N . GLU B 1 45 ? -50.689 88.515 -34.724 1.00 18.16 136 GLU A N 1
ATOM 3038 C CA . GLU B 1 45 ? -49.856 89.554 -35.194 1.00 17.73 136 GLU A CA 1
ATOM 3039 C C . GLU B 1 45 ? -48.601 89.775 -34.333 1.00 19.09 136 GLU A C 1
ATOM 3040 O O . GLU B 1 45 ? -47.546 90.067 -34.886 1.00 19.33 136 GLU A O 1
ATOM 3046 N N . ILE B 1 46 ? -48.730 89.644 -33.006 1.00 17.40 137 ILE A N 1
ATOM 3047 C CA . ILE B 1 46 ? -47.566 89.802 -32.116 1.00 19.39 137 ILE A CA 1
ATOM 3048 C C . ILE B 1 46 ? -46.530 88.736 -32.508 1.00 17.25 137 ILE A C 1
ATOM 3049 O O . ILE B 1 46 ? -45.357 88.978 -32.681 1.00 18.88 137 ILE A O 1
ATOM 3054 N N . VAL B 1 47 ? -47.008 87.499 -32.616 1.00 17.69 138 VAL A N 1
ATOM 3055 C CA . VAL B 1 47 ? -46.132 86.344 -32.927 1.00 16.38 138 VAL A CA 1
ATOM 3056 C C . VAL B 1 47 ? -45.530 86.512 -34.332 1.00 17.07 138 VAL A C 1
ATOM 3057 O O . VAL B 1 47 ? -44.311 86.292 -34.541 1.00 19.22 138 VAL A O 1
ATOM 3061 N N . ASP B 1 48 ? -46.357 86.962 -35.286 1.00 18.59 139 ASP A N 1
ATOM 3062 C CA . ASP B 1 48 ? -45.869 87.234 -36.647 1.00 17.61 139 ASP A CA 1
ATOM 3063 C C . ASP B 1 48 ? -44.708 88.220 -36.628 1.00 17.28 139 ASP A C 1
ATOM 3064 O O . ASP B 1 48 ? -43.726 88.098 -37.361 1.00 18.62 139 ASP A O 1
ATOM 3069 N N . THR B 1 49 ? -44.831 89.258 -35.775 1.00 16.83 140 THR A N 1
ATOM 3070 C CA . THR B 1 49 ? -43.854 90.369 -35.728 1.00 18.44 140 THR A CA 1
ATOM 3071 C C . THR B 1 49 ? -42.509 89.839 -35.257 1.00 18.76 140 THR A C 1
ATOM 3072 O O . THR B 1 49 ? -41.441 90.175 -35.780 1.00 19.32 140 THR A O 1
ATOM 3076 N N . VAL B 1 50 ? -42.578 88.992 -34.235 1.00 17.73 141 VAL A N 1
ATOM 3077 C CA . VAL B 1 50 ? -41.357 88.323 -33.733 1.00 17.40 141 VAL A CA 1
ATOM 3078 C C . VAL B 1 50 ? -40.659 87.500 -34.846 1.00 17.18 141 VAL A C 1
ATOM 3079 O O . VAL B 1 50 ? -39.469 87.681 -35.137 1.00 19.62 141 VAL A O 1
ATOM 3083 N N . ASN B 1 51 ? -41.434 86.631 -35.489 1.00 18.17 142 ASN A N 1
ATOM 3084 C CA . ASN B 1 51 ? -40.929 85.818 -36.577 1.00 15.51 142 ASN A CA 1
ATOM 3085 C C . ASN B 1 51 ? -40.323 86.655 -37.742 1.00 15.60 142 ASN A C 1
ATOM 3086 O O . ASN B 1 51 ? -39.243 86.382 -38.236 1.00 18.65 142 ASN A O 1
ATOM 3091 N N . ASP B 1 52 ? -41.029 87.702 -38.144 1.00 17.66 143 ASP A N 1
ATOM 3092 C CA . ASP B 1 52 ? -40.663 88.476 -39.307 1.00 18.77 143 ASP A CA 1
ATOM 3093 C C . ASP B 1 52 ? -39.340 89.193 -39.069 1.00 21.65 143 ASP A C 1
ATOM 3094 O O . ASP B 1 52 ? -38.586 89.469 -40.030 1.00 21.12 143 ASP A O 1
ATOM 3099 N N . ARG B 1 53 ? -39.033 89.458 -37.796 1.00 18.25 144 ARG A N 1
ATOM 3100 C CA . ARG B 1 53 ? -37.817 90.225 -37.484 1.00 20.63 144 ARG A CA 1
ATOM 3101 C C . ARG B 1 53 ? -36.622 89.284 -37.583 1.00 22.08 144 ARG A C 1
ATOM 3102 O O . ARG B 1 53 ? -35.478 89.734 -37.651 1.00 23.44 144 ARG A O 1
ATOM 3110 N N . GLY B 1 54 ? -36.849 87.967 -37.538 1.00 20.67 145 GLY A N 1
ATOM 3111 C CA . GLY B 1 54 ? -35.770 87.032 -37.530 1.00 19.14 145 GLY A CA 1
ATOM 3112 C C . GLY B 1 54 ? -35.687 86.067 -36.389 1.00 18.22 145 GLY A C 1
ATOM 3113 O O . GLY B 1 54 ? -34.814 85.191 -36.362 1.00 19.31 145 GLY A O 1
ATOM 3114 N N . PHE B 1 55 ? -36.567 86.254 -35.422 1.00 17.86 146 PHE A N 1
ATOM 3115 C CA . PHE B 1 55 ? -36.650 85.299 -34.323 1.00 18.27 146 PHE A CA 1
ATOM 3116 C C . PHE B 1 55 ? -37.590 84.193 -34.756 1.00 15.37 146 PHE A C 1
ATOM 3117 O O . PHE B 1 55 ? -38.790 84.298 -34.587 1.00 18.59 146 PHE A O 1
ATOM 3125 N N . ASN B 1 56 ? -37.043 83.127 -35.338 1.00 17.21 147 ASN A N 1
ATOM 3126 C CA . ASN B 1 56 ? -37.918 82.086 -35.912 1.00 19.27 147 ASN A CA 1
ATOM 3127 C C . ASN B 1 56 ? -38.216 80.969 -34.902 1.00 17.54 147 ASN A C 1
ATOM 3128 O O . ASN B 1 56 ? -38.773 79.910 -35.240 1.00 18.24 147 ASN A O 1
ATOM 3133 N N . ALA B 1 57 ? -37.815 81.183 -33.659 1.00 16.85 148 ALA A N 1
ATOM 3134 C CA . ALA B 1 57 ? -38.105 80.274 -32.562 1.00 16.51 148 ALA A CA 1
ATOM 3135 C C . ALA B 1 57 ? -38.666 81.084 -31.416 1.00 13.96 148 ALA A C 1
ATOM 3136 O O . ALA B 1 57 ? -38.225 82.223 -31.106 1.00 16.62 148 ALA A O 1
ATOM 3138 N N . ILE B 1 58 ? -39.690 80.530 -30.780 1.00 14.09 149 ILE A N 1
ATOM 3139 C CA . ILE B 1 58 ? -40.419 81.165 -29.664 1.00 13.61 149 ILE A CA 1
ATOM 3140 C C . ILE B 1 58 ? -40.513 80.200 -28.493 1.00 15.31 149 ILE A C 1
ATOM 3141 O O . ILE B 1 58 ? -40.873 79.039 -28.647 1.00 15.34 149 ILE A O 1
ATOM 3146 N N . ARG B 1 59 ? -40.173 80.714 -27.337 1.00 15.11 150 ARG A N 1
ATOM 3147 C CA . ARG B 1 59 ? -40.395 80.034 -26.055 1.00 13.47 150 ARG A CA 1
ATOM 3148 C C . ARG B 1 59 ? -41.652 80.674 -25.426 1.00 14.20 150 ARG A C 1
ATOM 3149 O O . ARG B 1 59 ? -41.752 81.898 -25.351 1.00 14.20 150 ARG A O 1
ATOM 3157 N N . ILE B 1 60 ? -42.623 79.810 -25.064 1.00 13.92 151 ILE A N 1
ATOM 3158 C CA . ILE B 1 60 ? -43.915 80.164 -24.532 1.00 14.54 151 ILE A CA 1
ATOM 3159 C C . ILE B 1 60 ? -43.931 79.651 -23.099 1.00 12.81 151 ILE A C 1
ATOM 3160 O O . ILE B 1 60 ? -44.229 78.470 -22.814 1.00 15.19 151 ILE A O 1
ATOM 3165 N N . PRO B 1 61 ? -43.456 80.518 -22.168 1.00 13.71 152 PRO A N 1
ATOM 3166 C CA . PRO B 1 61 ? -43.475 80.116 -20.769 1.00 14.57 152 PRO A CA 1
ATOM 3167 C C . PRO B 1 61 ? -44.908 80.127 -20.250 1.00 14.02 152 PRO A C 1
ATOM 3168 O O . PRO B 1 61 ? -45.675 81.053 -20.524 1.00 16.29 152 PRO A O 1
ATOM 3172 N N . VAL B 1 62 ? -45.264 79.094 -19.482 1.00 13.73 153 VAL A N 1
ATOM 3173 C CA . VAL B 1 62 ? -46.618 78.954 -18.973 1.00 13.90 153 VAL A CA 1
ATOM 3174 C C . VAL B 1 62 ? -46.542 78.517 -17.515 1.00 14.01 153 VAL A C 1
ATOM 3175 O O . VAL B 1 62 ? -45.872 77.535 -17.214 1.00 14.55 153 VAL A O 1
ATOM 3179 N N . THR B 1 63 ? -47.285 79.172 -16.647 1.00 14.92 154 THR A N 1
ATOM 3180 C CA . THR B 1 63 ? -47.422 78.719 -15.240 1.00 14.47 154 THR A CA 1
ATOM 3181 C C . THR B 1 63 ? -48.792 78.087 -15.127 1.00 14.67 154 THR A C 1
ATOM 3182 O O . THR B 1 63 ? -49.845 78.715 -15.383 1.00 15.82 154 THR A O 1
ATOM 3186 N N . PHE B 1 64 ? -48.784 76.804 -14.803 1.00 16.06 155 PHE A N 1
ATOM 3187 C CA . PHE B 1 64 ? -50.047 76.074 -14.732 1.00 14.47 155 PHE A CA 1
ATOM 3188 C C . PHE B 1 64 ? -50.738 76.046 -13.357 1.00 15.44 155 PHE A C 1
ATOM 3189 O O . PHE B 1 64 ? -51.965 75.859 -13.286 1.00 16.18 155 PHE A O 1
ATOM 3197 N N . ALA B 1 65 ? -49.913 76.142 -12.276 1.00 16.25 156 ALA A N 1
ATOM 3198 C CA . ALA B 1 65 ? -50.368 75.899 -10.880 1.00 15.29 156 ALA A CA 1
ATOM 3199 C C . ALA B 1 65 ? -51.823 76.338 -10.605 1.00 16.26 156 ALA A C 1
ATOM 3200 O O . ALA B 1 65 ? -52.689 75.508 -10.178 1.00 17.61 156 ALA A O 1
ATOM 3202 N N . ASN B 1 66 ? -52.104 77.631 -10.796 1.00 18.12 157 ASN A N 1
ATOM 3203 C CA . ASN B 1 66 ? -53.450 78.182 -10.479 1.00 17.55 157 ASN A CA 1
ATOM 3204 C C . ASN B 1 66 ? -54.586 77.684 -11.364 1.00 16.55 157 ASN A C 1
ATOM 3205 O O . ASN B 1 66 ? -55.764 77.839 -11.001 1.00 19.71 157 ASN A O 1
ATOM 3210 N N . HIS B 1 67 ? -54.238 76.961 -12.425 1.00 17.39 158 HIS A N 1
ATOM 3211 C CA . HIS B 1 67 ? -55.231 76.481 -13.387 1.00 17.61 158 HIS A CA 1
ATOM 3212 C C . HIS B 1 67 ? -55.391 74.968 -13.213 1.00 17.93 158 HIS A C 1
ATOM 3213 O O . HIS B 1 67 ? -56.040 74.334 -14.023 1.00 19.54 158 HIS A O 1
ATOM 3220 N N . LEU B 1 68 ? -54.813 74.412 -12.155 1.00 17.62 159 LEU A N 1
ATOM 3221 C CA . LEU B 1 68 ? -54.901 72.946 -11.885 1.00 16.92 159 LEU A CA 1
ATOM 3222 C C . LEU B 1 68 ? -55.947 72.591 -10.894 1.00 20.03 159 LEU A C 1
ATOM 3223 O O . LEU B 1 68 ? -56.103 73.261 -9.866 1.00 20.36 159 LEU A O 1
ATOM 3228 N N . GLY B 1 69 ? -56.645 71.498 -11.180 1.00 20.22 160 GLY A N 1
ATOM 3229 C CA . GLY B 1 69 ? -57.530 70.925 -10.185 1.00 24.45 160 GLY A CA 1
ATOM 3230 C C . GLY B 1 69 ? -56.765 70.254 -9.074 1.00 22.56 160 GLY A C 1
ATOM 3231 O O . GLY B 1 69 ? -55.522 70.223 -9.056 1.00 19.72 160 GLY A O 1
ATOM 3232 N N . PRO B 1 70 ? -57.495 69.668 -8.129 1.00 24.15 161 PRO A N 1
ATOM 3233 C CA . PRO B 1 70 ? -56.835 69.036 -6.997 1.00 26.23 161 PRO A CA 1
ATOM 3234 C C . PRO B 1 70 ? -56.024 67.833 -7.383 1.00 23.89 161 PRO A C 1
ATOM 3235 O O . PRO B 1 70 ? -56.266 67.131 -8.406 1.00 25.12 161 PRO A O 1
ATOM 3239 N N . ALA B 1 71 ? -55.028 67.600 -6.561 1.00 23.83 162 ALA A N 1
ATOM 3240 C CA . ALA B 1 71 ? -54.275 66.340 -6.557 1.00 23.56 162 ALA A CA 1
ATOM 3241 C C . ALA B 1 71 ? -55.287 65.178 -6.339 1.00 25.29 162 ALA A C 1
ATOM 3242 O O . ALA B 1 71 ? -56.312 65.362 -5.694 1.00 23.71 162 ALA A O 1
ATOM 3244 N N . PRO B 1 72 ? -55.038 64.003 -6.924 1.00 28.03 163 PRO A N 1
ATOM 3245 C CA . PRO B 1 72 ? -53.871 63.590 -7.705 1.00 24.73 163 PRO A CA 1
ATOM 3246 C C . PRO B 1 72 ? -53.949 63.747 -9.233 1.00 24.36 163 PRO A C 1
ATOM 3247 O O . PRO B 1 72 ? -52.958 63.510 -9.931 1.00 23.68 163 PRO A O 1
ATOM 3251 N N . GLU B 1 73 ? -55.099 64.131 -9.753 1.00 21.71 164 GLU A N 1
ATOM 3252 C CA . GLU B 1 73 ? -55.266 64.264 -11.199 1.00 23.06 164 GLU A CA 1
ATOM 3253 C C . GLU B 1 73 ? -54.637 65.558 -11.717 1.00 19.56 164 GLU A C 1
ATOM 3254 O O . GLU B 1 73 ? -54.119 65.599 -12.845 1.00 18.76 164 GLU A O 1
ATOM 3260 N N . TYR B 1 74 ? -54.681 66.591 -10.899 1.00 18.36 165 TYR A N 1
ATOM 3261 C CA . TYR B 1 74 ? -54.187 67.897 -11.310 1.00 18.66 165 TYR A CA 1
ATOM 3262 C C . TYR B 1 74 ? -54.694 68.303 -12.698 1.00 16.67 165 TYR A C 1
ATOM 3263 O O . TYR B 1 74 ? -53.926 68.788 -13.570 1.00 18.01 165 TYR A O 1
ATOM 3272 N N . THR B 1 75 ? -55.989 68.127 -12.901 1.00 19.07 166 THR A N 1
ATOM 3273 C CA . THR B 1 75 ? -56.555 68.394 -14.194 1.00 17.24 166 THR A CA 1
ATOM 3274 C C . THR B 1 75 ? -56.358 69.878 -14.585 1.00 18.67 166 THR A C 1
ATOM 3275 O O . THR B 1 75 ? -56.729 70.766 -13.836 1.00 18.75 166 THR A O 1
ATOM 3279 N N . ILE B 1 76 ? -55.816 70.113 -15.775 1.00 17.32 167 ILE A N 1
ATOM 3280 C CA . ILE B 1 76 ? -55.668 71.500 -16.268 1.00 18.40 167 ILE A CA 1
ATOM 3281 C C . ILE B 1 76 ? -57.036 72.008 -16.712 1.00 19.39 167 ILE A C 1
ATOM 3282 O O . ILE B 1 76 ? -57.758 71.351 -17.526 1.00 19.43 167 ILE A O 1
ATOM 3287 N N . SER B 1 77 ? -57.429 73.154 -16.193 1.00 18.48 168 SER A N 1
ATOM 3288 C CA . SER B 1 77 ? -58.725 73.743 -16.556 1.00 18.69 168 SER A CA 1
ATOM 3289 C C . SER B 1 77 ? -58.825 73.818 -18.096 1.00 16.18 168 SER A C 1
ATOM 3290 O O . SER B 1 77 ? -57.852 74.217 -18.827 1.00 19.02 168 SER A O 1
ATOM 3295 N N . ALA B 1 78 ? -59.969 73.384 -18.625 1.00 18.39 169 ALA A N 1
ATOM 3296 C CA . ALA B 1 78 ? -60.084 73.313 -20.077 1.00 20.11 169 ALA A CA 1
ATOM 3297 C C . ALA B 1 78 ? -59.848 74.642 -20.805 1.00 17.13 169 ALA A C 1
ATOM 3298 O O . ALA B 1 78 ? -59.237 74.653 -21.904 1.00 19.61 169 ALA A O 1
ATOM 3300 N N . ASP B 1 79 ? -60.341 75.731 -20.235 1.00 19.49 170 ASP A N 1
ATOM 3301 C CA . ASP B 1 79 ? -60.186 77.020 -20.872 1.00 18.70 170 ASP A CA 1
ATOM 3302 C C . ASP B 1 79 ? -58.708 77.418 -20.982 1.00 18.09 170 ASP A C 1
ATOM 3303 O O . ASP B 1 79 ? -58.269 78.031 -21.964 1.00 19.39 170 ASP A O 1
ATOM 3308 N N . TRP B 1 80 ? -57.940 77.110 -19.933 1.00 16.84 171 TRP A N 1
ATOM 3309 C CA . TRP B 1 80 ? -56.512 77.449 -19.909 1.00 18.05 171 TRP A CA 1
ATOM 3310 C C . TRP B 1 80 ? -55.734 76.591 -20.927 1.00 17.72 171 TRP A C 1
ATOM 3311 O O . TRP B 1 80 ? -54.942 77.117 -21.703 1.00 17.04 171 TRP A O 1
ATOM 3322 N N . LEU B 1 81 ? -56.016 75.283 -20.950 1.00 17.94 172 LEU A N 1
ATOM 3323 C CA . LEU B 1 81 ? -55.367 74.435 -21.902 1.00 16.23 172 LEU A CA 1
ATOM 3324 C C . LEU B 1 81 ? -55.680 74.896 -23.337 1.00 16.95 172 LEU A C 1
ATOM 3325 O O . LEU B 1 81 ? -54.768 74.954 -24.192 1.00 16.88 172 LEU A O 1
ATOM 3330 N N . ALA B 1 82 ? -56.926 75.301 -23.563 1.00 16.04 173 ALA A N 1
ATOM 3331 C CA . ALA B 1 82 ? -57.322 75.832 -24.889 1.00 15.50 173 ALA A CA 1
ATOM 3332 C C . ALA B 1 82 ? -56.560 77.102 -25.284 1.00 15.44 173 ALA A C 1
ATOM 3333 O O . ALA B 1 82 ? -56.118 77.220 -26.431 1.00 19.05 173 ALA A O 1
ATOM 3335 N N . ARG B 1 83 ? -56.390 77.987 -24.320 1.00 18.42 174 ARG A N 1
ATOM 3336 C CA . ARG B 1 83 ? -55.660 79.205 -24.568 1.00 17.82 174 ARG A CA 1
ATOM 3337 C C . ARG B 1 83 ? -54.181 78.976 -24.835 1.00 18.65 174 ARG A C 1
ATOM 3338 O O . ARG B 1 83 ? -53.639 79.518 -25.778 1.00 17.04 174 ARG A O 1
ATOM 3346 N N . VAL B 1 84 ? -53.564 78.118 -24.056 1.00 16.71 175 VAL A N 1
ATOM 3347 C CA . VAL B 1 84 ? -52.191 77.703 -24.317 1.00 15.80 175 VAL A CA 1
ATOM 3348 C C . VAL B 1 84 ? -52.040 77.144 -25.728 1.00 16.30 175 VAL A C 1
ATOM 3349 O O . VAL B 1 84 ? -51.117 77.531 -26.461 1.00 16.20 175 VAL A O 1
ATOM 3353 N N . LYS B 1 85 ? -52.986 76.288 -26.127 1.00 15.83 176 LYS A N 1
ATOM 3354 C CA . LYS B 1 85 ? -52.932 75.740 -27.502 1.00 16.67 176 LYS A CA 1
ATOM 3355 C C . LYS B 1 85 ? -53.103 76.858 -28.554 1.00 15.43 176 LYS A C 1
ATOM 3356 O O . LYS B 1 85 ? -52.446 76.790 -29.605 1.00 17.46 176 LYS A O 1
ATOM 3362 N N . GLU B 1 86 ? -53.980 77.849 -28.282 1.00 17.63 177 GLU A N 1
ATOM 3363 C CA . GLU B 1 86 ? -54.194 78.944 -29.242 1.00 17.28 177 GLU A CA 1
ATOM 3364 C C . GLU B 1 86 ? -52.885 79.693 -29.449 1.00 16.73 177 GLU A C 1
ATOM 3365 O O . GLU B 1 86 ? -52.535 80.053 -30.569 1.00 17.81 177 GLU A O 1
ATOM 3371 N N . VAL B 1 87 ? -52.148 79.921 -28.363 1.00 18.10 178 VAL A N 1
ATOM 3372 C CA . VAL B 1 87 ? -50.887 80.646 -28.480 1.00 17.29 178 VAL A CA 1
ATOM 3373 C C . VAL B 1 87 ? -49.790 79.838 -29.196 1.00 16.27 178 VAL A C 1
ATOM 3374 O O . VAL B 1 87 ? -49.036 80.383 -30.056 1.00 17.31 178 VAL A O 1
ATOM 3378 N N . VAL B 1 88 ? -49.659 78.556 -28.814 1.00 17.05 179 VAL A N 1
ATOM 3379 C CA . VAL B 1 88 ? -48.754 77.675 -29.525 1.00 14.66 179 VAL A CA 1
ATOM 3380 C C . VAL B 1 88 ? -49.145 77.699 -31.051 1.00 14.47 179 VAL A C 1
ATOM 3381 O O . VAL B 1 88 ? -48.265 77.758 -31.940 1.00 15.09 179 VAL A O 1
ATOM 3385 N N . ASP B 1 89 ? -50.432 77.638 -31.361 1.00 17.38 180 ASP A N 1
ATOM 3386 C CA . ASP B 1 89 ? -50.868 77.566 -32.758 1.00 16.67 180 ASP A CA 1
ATOM 3387 C C . ASP B 1 89 ? -50.535 78.836 -33.512 1.00 16.97 180 ASP A C 1
ATOM 3388 O O . ASP B 1 89 ? -50.266 78.744 -34.718 1.00 17.96 180 ASP A O 1
ATOM 3393 N N . TYR B 1 90 ? -50.460 80.013 -32.862 1.00 16.69 181 TYR A N 1
ATOM 3394 C CA . TYR B 1 90 ? -49.974 81.238 -33.557 1.00 18.18 181 TYR A CA 1
ATOM 3395 C C . TYR B 1 90 ? -48.568 80.959 -34.161 1.00 16.51 181 TYR A C 1
ATOM 3396 O O . TYR B 1 90 ? -48.282 81.306 -35.327 1.00 17.39 181 TYR A O 1
ATOM 3405 N N . ALA B 1 91 ? -47.720 80.287 -33.376 1.00 14.24 182 ALA A N 1
ATOM 3406 C CA . ALA B 1 91 ? -46.411 79.931 -33.798 1.00 15.86 182 ALA A CA 1
ATOM 3407 C C . ALA B 1 91 ? -46.374 78.854 -34.881 1.00 17.51 182 ALA A C 1
ATOM 3408 O O . ALA B 1 91 ? -45.596 78.935 -35.853 1.00 17.72 182 ALA A O 1
ATOM 3410 N N . VAL B 1 92 ? -47.206 77.855 -34.719 1.00 16.69 183 VAL A N 1
ATOM 3411 C CA . VAL B 1 92 ? -47.299 76.766 -35.739 1.00 16.30 183 VAL A CA 1
ATOM 3412 C C . VAL B 1 92 ? -47.743 77.339 -37.070 1.00 15.37 183 VAL A C 1
ATOM 3413 O O . VAL B 1 92 ? -47.249 76.932 -38.104 1.00 18.57 183 VAL A O 1
ATOM 3417 N N . ASN B 1 93 ? -48.681 78.271 -37.043 1.00 17.78 184 ASN A N 1
ATOM 3418 C CA . ASN B 1 93 ? -49.173 78.901 -38.293 1.00 17.68 184 ASN A CA 1
ATOM 3419 C C . ASN B 1 93 ? -48.089 79.583 -39.097 1.00 15.83 184 ASN A C 1
ATOM 3420 O O . ASN B 1 93 ? -48.257 79.794 -40.290 1.00 20.59 184 ASN A O 1
ATOM 3425 N N . ASP B 1 94 ? -46.977 79.945 -38.436 1.00 16.80 185 ASP A N 1
ATOM 3426 C CA . ASP B 1 94 ? -45.886 80.659 -39.058 1.00 17.24 185 ASP A CA 1
ATOM 3427 C C . ASP B 1 94 ? -44.658 79.767 -39.225 1.00 19.02 185 ASP A C 1
ATOM 3428 O O . ASP B 1 94 ? -43.582 80.246 -39.604 1.00 21.02 185 ASP A O 1
ATOM 3433 N N . GLY B 1 95 ? -44.808 78.480 -38.978 1.00 19.32 186 GLY A N 1
ATOM 3434 C CA . GLY B 1 95 ? -43.733 77.551 -39.206 1.00 19.11 186 GLY A CA 1
ATOM 3435 C C . GLY B 1 95 ? -42.567 77.660 -38.246 1.00 17.16 186 GLY A C 1
ATOM 3436 O O . GLY B 1 95 ? -41.416 77.278 -38.563 1.00 17.61 186 GLY A O 1
ATOM 3445 N N . TYR B 1 97 ? -40.106 77.262 -34.756 1.00 17.90 188 TYR A N 1
ATOM 3446 C CA . TYR B 1 97 ? -39.638 76.358 -33.689 1.00 15.94 188 TYR A CA 1
ATOM 3447 C C . TYR B 1 97 ? -40.185 76.896 -32.368 1.00 14.14 188 TYR A C 1
ATOM 3448 O O . TYR B 1 97 ? -40.278 78.115 -32.168 1.00 17.21 188 TYR A O 1
ATOM 3457 N N . ILE B 1 98 ? -40.626 75.981 -31.509 1.00 14.22 189 ILE A N 1
ATOM 3458 C CA . ILE B 1 98 ? -41.412 76.324 -30.351 1.00 15.66 189 ILE A CA 1
ATOM 3459 C C . ILE B 1 98 ? -40.917 75.582 -29.113 1.00 16.03 189 ILE A C 1
ATOM 3460 O O . ILE B 1 98 ? -40.670 74.378 -29.182 1.00 16.59 189 ILE A O 1
ATOM 3465 N N . ILE B 1 99 ? -40.784 76.280 -27.999 1.00 15.31 190 ILE A N 1
ATOM 3466 C CA . ILE B 1 99 ? -40.619 75.605 -26.709 1.00 14.62 190 ILE A CA 1
ATOM 3467 C C . ILE B 1 99 ? -41.784 75.921 -25.822 1.00 15.52 190 ILE A C 1
ATOM 3468 O O . ILE B 1 99 ? -42.085 77.088 -25.593 1.00 15.40 190 ILE A O 1
ATOM 3473 N N . LEU B 1 100 ? -42.446 74.886 -25.343 1.00 14.45 191 LEU A N 1
ATOM 3474 C CA . LEU B 1 100 ? -43.503 74.981 -24.318 1.00 12.90 191 LEU A CA 1
ATOM 3475 C C . LEU B 1 100 ? -42.876 74.514 -23.019 1.00 16.34 191 LEU A C 1
ATOM 3476 O O . LEU B 1 100 ? -42.379 73.410 -22.949 1.00 13.68 191 LEU A O 1
ATOM 3481 N N . ASP B 1 101 ? -42.939 75.356 -21.960 1.00 13.83 192 ASP A N 1
ATOM 3482 C CA . ASP B 1 101 ? -42.458 74.938 -20.643 1.00 14.09 192 ASP A CA 1
ATOM 3483 C C . ASP B 1 101 ? -43.561 74.876 -19.583 1.00 15.68 192 ASP A C 1
ATOM 3484 O O . ASP B 1 101 ? -44.738 75.115 -19.871 1.00 16.61 192 ASP A O 1
ATOM 3489 N N . THR B 1 102 ? -43.189 74.431 -18.369 1.00 14.70 193 THR A N 1
ATOM 3490 C CA . THR B 1 102 ? -43.898 74.838 -17.163 1.00 14.22 193 THR A CA 1
ATOM 3491 C C . THR B 1 102 ? -42.968 75.919 -16.537 1.00 14.41 193 THR A C 1
ATOM 3492 O O . THR B 1 102 ? -41.714 75.824 -16.700 1.00 15.01 193 THR A O 1
ATOM 3496 N N . HIS B 1 103 ? -43.545 76.872 -15.794 1.00 14.44 194 HIS A N 1
ATOM 3497 C CA . HIS B 1 103 ? -42.779 78.064 -15.494 1.00 14.20 194 HIS A CA 1
ATOM 3498 C C . HIS B 1 103 ? -42.731 78.352 -13.978 1.00 15.36 194 HIS A C 1
ATOM 3499 O O . HIS B 1 103 ? -42.000 77.630 -13.285 1.00 15.19 194 HIS A O 1
ATOM 3506 N N . HIS B 1 104 ? -43.557 79.276 -13.458 1.00 14.78 195 HIS A N 1
ATOM 3507 C CA . HIS B 1 104 ? -43.462 79.670 -12.058 1.00 16.13 195 HIS A CA 1
ATOM 3508 C C . HIS B 1 104 ? -44.199 78.701 -11.139 1.00 16.55 195 HIS A C 1
ATOM 3509 O O . HIS B 1 104 ? -44.725 79.071 -10.112 1.00 16.23 195 HIS A O 1
ATOM 3516 N N . GLU B 1 105 ? -44.138 77.403 -11.475 1.00 15.71 196 GLU A N 1
ATOM 3517 C CA . GLU B 1 105 ? -44.587 76.322 -10.589 1.00 15.03 196 GLU A CA 1
ATOM 3518 C C . GLU B 1 105 ? -43.826 76.336 -9.258 1.00 13.06 196 GLU A C 1
ATOM 3519 O O . GLU B 1 105 ? -44.371 75.930 -8.198 1.00 16.01 196 GLU A O 1
ATOM 3525 N N . THR B 1 106 ? -42.619 76.943 -9.331 1.00 14.82 197 THR A N 1
ATOM 3526 C CA . THR B 1 106 ? -41.696 77.148 -8.209 1.00 18.91 197 THR A CA 1
ATOM 3527 C C . THR B 1 106 ? -42.241 78.112 -7.123 1.00 19.03 197 THR A C 1
ATOM 3528 O O . THR B 1 106 ? -41.724 78.132 -5.975 1.00 20.37 197 THR A O 1
ATOM 3532 N N . ASN B 1 107 ? -43.266 78.903 -7.470 1.00 17.32 198 ASN A N 1
ATOM 3533 C CA . ASN B 1 107 ? -43.953 79.770 -6.453 1.00 17.61 198 ASN A CA 1
ATOM 3534 C C . ASN B 1 107 ? -44.977 78.966 -5.658 1.00 17.10 198 ASN A C 1
ATOM 3535 O O . ASN B 1 107 ? -45.503 79.457 -4.634 1.00 19.21 198 ASN A O 1
ATOM 3540 N N . TYR B 1 108 ? -45.319 77.752 -6.170 1.00 17.26 199 TYR A N 1
ATOM 3541 C CA . TYR B 1 108 ? -46.486 77.013 -5.717 1.00 16.42 199 TYR A CA 1
ATOM 3542 C C . TYR B 1 108 ? -45.996 75.640 -5.185 1.00 18.44 199 TYR A C 1
ATOM 3543 O O . TYR B 1 108 ? -45.531 75.521 -4.026 1.00 21.95 199 TYR A O 1
ATOM 3552 N N . TRP B 1 109 ? -46.135 74.609 -6.002 1.00 17.97 200 TRP A N 1
ATOM 3553 C CA . TRP B 1 109 ? -45.842 73.242 -5.604 1.00 15.99 200 TRP A CA 1
ATOM 3554 C C . TRP B 1 109 ? -44.429 72.747 -5.850 1.00 18.90 200 TRP A C 1
ATOM 3555 O O . TRP B 1 109 ? -44.007 71.769 -5.220 1.00 19.90 200 TRP A O 1
ATOM 3566 N N . LEU B 1 110 ? -43.736 73.372 -6.817 1.00 16.62 201 LEU A N 1
ATOM 3567 C CA . LEU B 1 110 ? -42.448 72.864 -7.244 1.00 16.14 201 LEU A CA 1
ATOM 3568 C C . LEU B 1 110 ? -41.340 73.472 -6.358 1.00 18.78 201 LEU A C 1
ATOM 3569 O O . LEU B 1 110 ? -40.673 74.441 -6.733 1.00 20.01 201 LEU A O 1
ATOM 3574 N N . LYS B 1 111 ? -41.252 72.947 -5.156 1.00 20.91 202 LYS A N 1
ATOM 3575 C CA . LYS B 1 111 ? -40.300 73.388 -4.135 1.00 18.47 202 LYS A CA 1
ATOM 3576 C C . LYS B 1 111 ? -39.449 72.120 -3.922 1.00 21.68 202 LYS A C 1
ATOM 3577 O O . LYS B 1 111 ? -39.996 71.066 -3.539 1.00 21.77 202 LYS A O 1
ATOM 3583 N N . THR B 1 112 ? -38.141 72.176 -4.244 1.00 20.61 203 THR A N 1
ATOM 3584 C CA . THR B 1 112 ? -37.274 70.986 -4.310 1.00 20.61 203 THR A CA 1
ATOM 3585 C C . THR B 1 112 ? -36.843 70.462 -2.944 1.00 24.06 203 THR A C 1
ATOM 3586 O O . THR B 1 112 ? -35.682 70.475 -2.627 1.00 27.02 203 THR A O 1
ATOM 3590 N N . ASP B 1 113 ? -37.795 69.987 -2.152 1.00 24.36 204 ASP A N 1
ATOM 3591 C CA . ASP B 1 113 ? -37.468 69.307 -0.925 1.00 25.83 204 ASP A CA 1
ATOM 3592 C C . ASP B 1 113 ? -37.243 67.830 -1.242 1.00 22.87 204 ASP A C 1
ATOM 3593 O O . ASP B 1 113 ? -38.159 67.127 -1.644 1.00 24.75 204 ASP A O 1
ATOM 3598 N N . PRO B 1 114 ? -36.029 67.329 -1.035 1.00 23.01 205 PRO A N 1
ATOM 3599 C CA . PRO B 1 114 ? -35.830 65.920 -1.435 1.00 28.04 205 PRO A CA 1
ATOM 3600 C C . PRO B 1 114 ? -36.711 64.936 -0.664 1.00 29.63 205 PRO A C 1
ATOM 3601 O O . PRO B 1 114 ? -36.990 63.844 -1.122 1.00 33.56 205 PRO A O 1
ATOM 3605 N N . ASN B 1 115 ? -37.194 65.321 0.494 1.00 30.14 206 ASN A N 1
ATOM 3606 C CA . ASN B 1 115 ? -38.130 64.444 1.199 1.00 30.66 206 ASN A CA 1
ATOM 3607 C C . ASN B 1 115 ? -39.504 64.363 0.615 1.00 31.89 206 ASN A C 1
ATOM 3608 O O . ASN B 1 115 ? -40.266 63.531 1.069 1.00 36.33 206 ASN A O 1
ATOM 3613 N N . ASN B 1 116 ? -39.810 65.179 -0.375 1.00 28.57 207 ASN A N 1
ATOM 3614 C CA . ASN B 1 116 ? -41.117 65.171 -0.994 1.00 29.69 207 ASN A CA 1
ATOM 3615 C C . ASN B 1 116 ? -41.057 64.695 -2.438 1.00 21.58 207 ASN A C 1
ATOM 3616 O O . ASN B 1 116 ? -41.914 65.103 -3.245 1.00 25.59 207 ASN A O 1
ATOM 3621 N N . GLU B 1 117 ? -40.054 63.874 -2.765 1.00 23.62 208 GLU A N 1
ATOM 3622 C CA . GLU B 1 117 ? -39.777 63.410 -4.144 1.00 22.21 208 GLU A CA 1
ATOM 3623 C C . GLU B 1 117 ? -40.995 62.830 -4.848 1.00 22.22 208 GLU A C 1
ATOM 3624 O O . GLU B 1 117 ? -41.327 63.208 -5.983 1.00 22.59 208 GLU A O 1
ATOM 3630 N N . ALA B 1 118 ? -41.717 61.944 -4.173 1.00 25.29 209 ALA A N 1
ATOM 3631 C CA . ALA B 1 118 ? -42.795 61.271 -4.844 1.00 24.69 209 ALA A CA 1
ATOM 3632 C C . ALA B 1 118 ? -43.878 62.258 -5.245 1.00 22.10 209 ALA A C 1
ATOM 3633 O O . ALA B 1 118 ? -44.344 62.208 -6.375 1.00 22.28 209 ALA A O 1
ATOM 3635 N N . ALA B 1 119 ? -44.338 63.136 -4.340 1.00 21.29 210 ALA A N 1
ATOM 3636 C CA . ALA B 1 119 ? -45.380 64.086 -4.700 1.00 24.39 210 ALA A CA 1
ATOM 3637 C C . ALA B 1 119 ? -44.963 64.982 -5.808 1.00 21.69 210 ALA A C 1
ATOM 3638 O O . ALA B 1 119 ? -45.799 65.376 -6.646 1.00 20.79 210 ALA A O 1
ATOM 3640 N N . LEU B 1 120 ? -43.718 65.401 -5.773 1.00 20.28 211 LEU A N 1
ATOM 3641 C CA . LEU B 1 120 ? -43.154 66.276 -6.845 1.00 20.58 211 LEU A CA 1
ATOM 3642 C C . LEU B 1 120 ? -43.113 65.624 -8.226 1.00 21.15 211 LEU A C 1
ATOM 3643 O O . LEU B 1 120 ? -43.613 66.193 -9.210 1.00 18.50 211 LEU A O 1
ATOM 3648 N N . CYS B 1 121 ? -42.591 64.411 -8.293 1.00 19.54 212 CYS A N 1
ATOM 3649 C CA . CYS B 1 121 ? -42.510 63.667 -9.520 1.00 20.15 212 CYS A CA 1
ATOM 3650 C C . CYS B 1 121 ? -43.888 63.388 -10.044 1.00 19.93 212 CYS A C 1
ATOM 3651 O O . CYS B 1 121 ? -44.101 63.458 -11.267 1.00 19.82 212 CYS A O 1
ATOM 3654 N N . GLU B 1 122 ? -44.821 63.029 -9.149 1.00 18.40 213 GLU A N 1
ATOM 3655 C CA . GLU B 1 122 ? -46.161 62.626 -9.611 1.00 17.49 213 GLU A CA 1
ATOM 3656 C C . GLU B 1 122 ? -46.913 63.820 -10.154 1.00 16.93 213 GLU A C 1
ATOM 3657 O O . GLU B 1 122 ? -47.624 63.723 -11.167 1.00 19.15 213 GLU A O 1
ATOM 3663 N N . GLU B 1 123 ? -46.756 64.981 -9.491 1.00 19.25 214 GLU A N 1
ATOM 3664 C CA . GLU B 1 123 ? -47.444 66.199 -10.002 1.00 16.45 214 GLU A CA 1
ATOM 3665 C C . GLU B 1 123 ? -46.884 66.594 -11.397 1.00 16.95 214 GLU A C 1
ATOM 3666 O O . GLU B 1 123 ? -47.633 66.891 -12.332 1.00 19.84 214 GLU A O 1
ATOM 3672 N N . LEU B 1 124 ? -45.561 66.616 -11.484 1.00 15.00 215 LEU A N 1
ATOM 3673 C CA . LEU B 1 124 ? -44.893 66.942 -12.766 1.00 16.37 215 LEU A CA 1
ATOM 3674 C C . LEU B 1 124 ? -45.337 66.035 -13.904 1.00 15.75 215 LEU A C 1
ATOM 3675 O O . LEU B 1 124 ? -45.706 66.520 -14.995 1.00 15.56 215 LEU A O 1
ATOM 3680 N N . ALA B 1 125 ? -45.428 64.756 -13.618 1.00 15.19 216 ALA A N 1
ATOM 3681 C CA . ALA B 1 125 ? -45.845 63.779 -14.588 1.00 18.13 216 ALA A CA 1
ATOM 3682 C C . ALA B 1 125 ? -47.319 63.936 -14.952 1.00 17.41 216 ALA A C 1
ATOM 3683 O O . ALA B 1 125 ? -47.684 63.800 -16.132 1.00 18.54 216 ALA A O 1
ATOM 3685 N N . ALA B 1 126 ? -48.165 64.211 -13.965 1.00 18.61 217 ALA A N 1
ATOM 3686 C CA . ALA B 1 126 ? -49.541 64.411 -14.240 1.00 17.76 217 ALA A CA 1
ATOM 3687 C C . ALA B 1 126 ? -49.861 65.561 -15.159 1.00 16.21 217 ALA A C 1
ATOM 3688 O O . ALA B 1 126 ? -50.751 65.485 -16.036 1.00 17.15 217 ALA A O 1
ATOM 3690 N N . ILE B 1 127 ? -49.105 66.659 -14.974 1.00 16.68 218 ILE A N 1
ATOM 3691 C CA . ILE B 1 127 ? -49.296 67.838 -15.811 1.00 16.44 218 ILE A CA 1
ATOM 3692 C C . ILE B 1 127 ? -48.783 67.506 -17.211 1.00 13.57 218 ILE A C 1
ATOM 3693 O O . ILE B 1 127 ? -49.462 67.766 -18.184 1.00 15.95 218 ILE A O 1
ATOM 3698 N N . TRP B 1 128 ? -47.588 66.916 -17.308 1.00 14.46 219 TRP A N 1
ATOM 3699 C CA . TRP B 1 128 ? -46.994 66.654 -18.619 1.00 15.80 219 TRP A CA 1
ATOM 3700 C C . TRP B 1 128 ? -47.713 65.546 -19.366 1.00 14.21 219 TRP A C 1
ATOM 3701 O O . TRP B 1 128 ? -47.756 65.613 -20.624 1.00 16.40 219 TRP A O 1
ATOM 3712 N N . LYS B 1 129 ? -48.355 64.579 -18.666 1.00 15.36 220 LYS A N 1
ATOM 3713 C CA . LYS B 1 129 ? -49.181 63.627 -19.437 1.00 16.63 220 LYS A CA 1
ATOM 3714 C C . LYS B 1 129 ? -50.278 64.391 -20.209 1.00 16.28 220 LYS A C 1
ATOM 3715 O O . LYS B 1 129 ? -50.575 64.087 -21.397 1.00 17.75 220 LYS A O 1
ATOM 3721 N N . GLN B 1 130 ? -50.932 65.350 -19.526 1.00 17.43 221 GLN A N 1
ATOM 3722 C CA . GLN B 1 130 ? -51.964 66.142 -20.139 1.00 18.98 221 GLN A CA 1
ATOM 3723 C C . GLN B 1 130 ? -51.496 67.020 -21.267 1.00 16.96 221 GLN A C 1
ATOM 3724 O O . GLN B 1 130 ? -52.141 67.097 -22.319 1.00 19.15 221 GLN A O 1
ATOM 3730 N N . LEU B 1 131 ? -50.385 67.699 -21.060 1.00 15.16 222 LEU A N 1
ATOM 3731 C CA . LEU B 1 131 ? -49.834 68.507 -22.137 1.00 17.27 222 LEU A CA 1
ATOM 3732 C C . LEU B 1 131 ? -49.416 67.722 -23.329 1.00 16.75 222 LEU A C 1
ATOM 3733 O O . LEU B 1 131 ? -49.706 68.083 -24.475 1.00 17.50 222 LEU A O 1
ATOM 3738 N N . ALA B 1 132 ? -48.721 66.600 -23.041 1.00 16.78 223 ALA A N 1
ATOM 3739 C CA . ALA B 1 132 ? -48.285 65.729 -24.122 1.00 16.22 223 ALA A CA 1
ATOM 3740 C C . ALA B 1 132 ? -49.530 65.163 -24.900 1.00 18.13 223 ALA A C 1
ATOM 3741 O O . ALA B 1 132 ? -49.514 65.141 -26.140 1.00 18.79 223 ALA A O 1
ATOM 3743 N N . GLU B 1 133 ? -50.612 64.779 -24.210 1.00 17.77 224 GLU A N 1
ATOM 3744 C CA . GLU B 1 133 ? -51.766 64.295 -24.920 1.00 19.68 224 GLU A CA 1
ATOM 3745 C C . GLU B 1 133 ? -52.313 65.439 -25.831 1.00 20.40 224 GLU A C 1
ATOM 3746 O O . GLU B 1 133 ? -52.719 65.211 -26.937 1.00 22.44 224 GLU A O 1
ATOM 3757 N N . ALA B 1 134 ? -52.384 66.648 -25.308 1.00 20.66 225 ALA A N 1
ATOM 3758 C CA . ALA B 1 134 ? -52.991 67.723 -26.021 1.00 21.71 225 ALA A CA 1
ATOM 3759 C C . ALA B 1 134 ? -52.225 68.058 -27.287 1.00 20.58 225 ALA A C 1
ATOM 3760 O O . ALA B 1 134 ? -52.844 68.484 -28.297 1.00 19.91 225 ALA A O 1
ATOM 3762 N N . PHE B 1 135 ? -50.897 67.931 -27.229 1.00 17.87 226 PHE A N 1
ATOM 3763 C CA . PHE B 1 135 ? -50.032 68.363 -28.333 1.00 18.42 226 PHE A CA 1
ATOM 3764 C C . PHE B 1 135 ? -49.431 67.169 -29.081 1.00 20.48 226 PHE A C 1
ATOM 3765 O O . PHE B 1 135 ? -48.485 67.302 -29.823 1.00 20.43 226 PHE A O 1
ATOM 3773 N N . LYS B 1 136 ? -50.008 65.988 -28.891 1.00 19.21 227 LYS A N 1
ATOM 3774 C CA . LYS B 1 136 ? -49.464 64.735 -29.412 1.00 20.48 227 LYS A CA 1
ATOM 3775 C C . LYS B 1 136 ? -49.207 64.756 -30.941 1.00 21.29 227 LYS A C 1
ATOM 3776 O O . LYS B 1 136 ? -48.271 64.192 -31.434 1.00 24.34 227 LYS A O 1
ATOM 3782 N N . ASP B 1 137 ? -50.101 65.376 -31.676 1.00 19.21 228 ASP A N 1
ATOM 3783 C CA . ASP B 1 137 ? -50.059 65.423 -33.146 1.00 23.71 228 ASP A CA 1
ATOM 3784 C C . ASP B 1 137 ? -49.219 66.562 -33.737 1.00 18.83 228 ASP A C 1
ATOM 3785 O O . ASP B 1 137 ? -49.094 66.655 -34.991 1.00 23.86 228 ASP A O 1
ATOM 3790 N N . TYR B 1 138 ? -48.631 67.374 -32.871 1.00 20.89 229 TYR A N 1
ATOM 3791 C CA . TYR B 1 138 ? -47.830 68.522 -33.335 1.00 19.70 229 TYR A CA 1
ATOM 3792 C C . TYR B 1 138 ? -46.485 67.994 -33.814 1.00 18.44 229 TYR A C 1
ATOM 3793 O O . TYR B 1 138 ? -45.952 67.024 -33.258 1.00 20.67 229 TYR A O 1
ATOM 3802 N N . ASP B 1 139 ? -45.939 68.625 -34.849 1.00 19.13 230 ASP A N 1
ATOM 3803 C CA . ASP B 1 139 ? -44.650 68.157 -35.446 1.00 21.63 230 ASP A CA 1
ATOM 3804 C C . ASP B 1 139 ? -43.376 68.441 -34.612 1.00 20.31 230 ASP A C 1
ATOM 3805 O O . ASP B 1 139 ? -43.473 68.905 -33.453 1.00 18.10 230 ASP A O 1
ATOM 3810 N N . GLU B 1 140 ? -42.216 68.078 -35.185 1.00 20.86 231 GLU A N 1
ATOM 3811 C CA . GLU B 1 140 ? -40.978 68.103 -34.453 1.00 21.52 231 GLU A CA 1
ATOM 3812 C C . GLU B 1 140 ? -40.457 69.523 -34.134 1.00 17.05 231 GLU A C 1
ATOM 3813 O O . GLU B 1 140 ? -39.461 69.654 -33.450 1.00 18.85 231 GLU A O 1
ATOM 3819 N N . LYS B 1 141 ? -41.040 70.547 -34.730 1.00 18.78 232 LYS A N 1
ATOM 3820 C CA . LYS B 1 141 ? -40.661 71.900 -34.414 1.00 17.19 232 LYS A CA 1
ATOM 3821 C C . LYS B 1 141 ? -41.141 72.324 -33.014 1.00 17.07 232 LYS A C 1
ATOM 3822 O O . LYS B 1 141 ? -40.564 73.275 -32.449 1.00 17.53 232 LYS A O 1
ATOM 3828 N N . LEU B 1 142 ? -42.127 71.628 -32.458 1.00 15.70 233 LEU A N 1
ATOM 3829 C CA . LEU B 1 142 ? -42.549 71.887 -31.058 1.00 16.26 233 LEU A CA 1
ATOM 3830 C C . LEU B 1 142 ? -41.746 70.990 -30.108 1.00 16.03 233 LEU A C 1
ATOM 3831 O O . LEU B 1 142 ? -41.725 69.740 -30.247 1.00 16.79 233 LEU A O 1
ATOM 3844 N N . PHE B 1 144 ? -40.661 70.395 -25.801 1.00 14.67 235 PHE A N 1
ATOM 3845 C CA . PHE B 1 144 ? -41.144 70.579 -24.464 1.00 15.98 235 PHE A CA 1
ATOM 3846 C C . PHE B 1 144 ? -39.933 70.769 -23.520 1.00 15.20 235 PHE A C 1
ATOM 3847 O O . PHE B 1 144 ? -38.960 69.997 -23.586 1.00 16.80 235 PHE A O 1
ATOM 3855 N N . GLU B 1 145 ? -40.073 71.719 -22.597 1.00 14.43 236 GLU A N 1
ATOM 3856 C CA . GLU B 1 145 ? -39.063 71.968 -21.550 1.00 15.09 236 GLU A CA 1
ATOM 3857 C C . GLU B 1 145 ? -39.752 71.758 -20.189 1.00 15.69 236 GLU A C 1
ATOM 3858 O O . GLU B 1 145 ? -40.700 72.449 -19.808 1.00 15.35 236 GLU A O 1
ATOM 3864 N N . GLY B 1 146 ? -39.358 70.655 -19.513 1.00 14.33 237 GLY A N 1
ATOM 3865 C CA . GLY B 1 146 ? -40.125 70.161 -18.385 1.00 17.42 237 GLY A CA 1
ATOM 3866 C C . GLY B 1 146 ? -40.347 71.109 -17.236 1.00 15.10 237 GLY A C 1
ATOM 3867 O O . GLY B 1 146 ? -41.471 71.175 -16.723 1.00 15.86 237 GLY A O 1
ATOM 3876 N N . ASN B 1 148 ? -38.839 75.075 -15.266 1.00 15.19 239 ASN A N 1
ATOM 3877 C CA . ASN B 1 148 ? -38.096 76.330 -15.374 1.00 15.14 239 ASN A CA 1
ATOM 3878 C C . ASN B 1 148 ? -37.467 76.650 -14.020 1.00 15.86 239 ASN A C 1
ATOM 3879 O O . ASN B 1 148 ? -38.183 76.835 -13.029 1.00 17.87 239 ASN A O 1
ATOM 3884 N N . GLU B 1 149 ? -36.152 76.706 -13.978 1.00 16.50 240 GLU A N 1
ATOM 3885 C CA . GLU B 1 149 ? -35.384 77.048 -12.773 1.00 17.69 240 GLU A CA 1
ATOM 3886 C C . GLU B 1 149 ? -35.886 76.327 -11.490 1.00 15.53 240 GLU A C 1
ATOM 3887 O O . GLU B 1 149 ? -36.111 76.958 -10.477 1.00 17.91 240 GLU A O 1
ATOM 3893 N N . PRO B 1 150 ? -36.076 75.011 -11.567 1.00 16.56 241 PRO A N 1
ATOM 3894 C CA . PRO B 1 150 ? -36.574 74.262 -10.395 1.00 19.48 241 PRO A CA 1
ATOM 3895 C C . PRO B 1 150 ? -35.606 74.410 -9.245 1.00 17.18 241 PRO A C 1
ATOM 3896 O O . PRO B 1 150 ? -34.390 74.241 -9.432 1.00 16.79 241 PRO A O 1
ATOM 3900 N N . ARG B 1 151 ? -36.133 74.717 -8.064 1.00 18.99 242 ARG A N 1
ATOM 3901 C CA . ARG B 1 151 ? -35.301 75.079 -6.915 1.00 18.52 242 ARG A CA 1
ATOM 3902 C C . ARG B 1 151 ? -36.169 75.184 -5.679 1.00 18.64 242 ARG A C 1
ATOM 3903 O O . ARG B 1 151 ? -37.399 74.970 -5.759 1.00 19.85 242 ARG A O 1
ATOM 3923 N N . ALA B 1 153 ? -37.027 78.123 -3.468 1.00 21.49 244 ALA A N 1
ATOM 3924 C CA . ALA B 1 153 ? -36.951 79.544 -3.290 1.00 24.64 244 ALA A CA 1
ATOM 3925 C C . ALA B 1 153 ? -36.659 79.894 -1.826 1.00 28.08 244 ALA A C 1
ATOM 3926 O O . ALA B 1 153 ? -37.286 79.380 -0.877 1.00 29.53 244 ALA A O 1
ATOM 3928 N N . GLY B 1 154 ? -35.697 80.791 -1.643 1.00 27.04 245 GLY A N 1
ATOM 3929 C CA . GLY B 1 154 ? -35.317 81.275 -0.333 1.00 28.45 245 GLY A CA 1
ATOM 3930 C C . GLY B 1 154 ? -34.190 80.526 0.314 1.00 25.73 245 GLY A C 1
ATOM 3931 O O . GLY B 1 154 ? -33.708 80.939 1.355 1.00 32.00 245 GLY A O 1
ATOM 3932 N N . SER B 1 155 ? -33.773 79.425 -0.290 1.00 26.61 246 SER A N 1
ATOM 3933 C CA . SER B 1 155 ? -32.732 78.619 0.269 1.00 30.04 246 SER A CA 1
ATOM 3934 C C . SER B 1 155 ? -31.377 79.256 0.030 1.00 27.70 246 SER A C 1
ATOM 3935 O O . SER B 1 155 ? -31.177 80.052 -0.914 1.00 23.24 246 SER A O 1
ATOM 3938 N N . ALA B 1 156 ? -30.417 78.893 0.856 1.00 27.97 247 ALA A N 1
ATOM 3939 C CA . ALA B 1 156 ? -29.081 79.457 0.735 1.00 28.86 247 ALA A CA 1
ATOM 3940 C C . ALA B 1 156 ? -28.470 79.275 -0.639 1.00 27.87 247 ALA A C 1
ATOM 3941 O O . ALA B 1 156 ? -27.801 80.207 -1.116 1.00 29.19 247 ALA A O 1
ATOM 3943 N N . LYS B 1 157 ? -28.655 78.110 -1.249 1.00 25.55 248 LYS A N 1
ATOM 3944 C CA . LYS B 1 157 ? -28.039 77.799 -2.567 1.00 26.99 248 LYS A CA 1
ATOM 3945 C C . LYS B 1 157 ? -29.052 77.854 -3.713 1.00 26.86 248 LYS A C 1
ATOM 3946 O O . LYS B 1 157 ? -28.810 77.298 -4.806 1.00 23.59 248 LYS A O 1
ATOM 3952 N N . GLU B 1 158 ? -30.169 78.555 -3.504 1.00 22.06 249 GLU A N 1
ATOM 3953 C CA . GLU B 1 158 ? -31.188 78.748 -4.549 1.00 19.17 249 GLU A CA 1
ATOM 3954 C C . GLU B 1 158 ? -30.599 79.069 -5.917 1.00 21.33 249 GLU A C 1
ATOM 3955 O O . GLU B 1 158 ? -31.020 78.504 -6.926 1.00 21.33 249 GLU A O 1
ATOM 3961 N N . TRP B 1 159 ? -29.656 80.030 -5.927 1.00 22.50 250 TRP A N 1
ATOM 3962 C CA . TRP B 1 159 ? -29.073 80.510 -7.124 1.00 23.10 250 TRP A CA 1
ATOM 3963 C C . TRP B 1 159 ? -27.663 80.022 -7.385 1.00 26.99 250 TRP A C 1
ATOM 3964 O O . TRP B 1 159 ? -26.981 80.556 -8.255 1.00 25.83 250 TRP A O 1
ATOM 3975 N N . SER B 1 160 ? -27.191 79.041 -6.645 1.00 21.37 251 SER A N 1
ATOM 3976 C CA . SER B 1 160 ? -25.876 78.476 -6.885 1.00 26.93 251 SER A CA 1
ATOM 3977 C C . SER B 1 160 ? -25.899 76.978 -7.134 1.00 28.51 251 SER A C 1
ATOM 3978 O O . SER B 1 160 ? -24.953 76.255 -6.851 1.00 28.08 251 SER A O 1
ATOM 3981 N N . GLY B 1 161 ? -26.976 76.498 -7.716 1.00 23.43 252 GLY A N 1
ATOM 3982 C CA . GLY B 1 161 ? -27.071 75.086 -8.074 1.00 24.91 252 GLY A CA 1
ATOM 3983 C C . GLY B 1 161 ? -27.577 74.165 -7.008 1.00 22.84 252 GLY A C 1
ATOM 3984 O O . GLY B 1 161 ? -27.507 72.934 -7.181 1.00 24.79 252 GLY A O 1
ATOM 3985 N N . GLY B 1 162 ? -28.017 74.709 -5.871 1.00 25.25 253 GLY A N 1
ATOM 3986 C CA . GLY B 1 162 ? -28.645 73.858 -4.866 1.00 22.11 253 GLY A CA 1
ATOM 3987 C C . GLY B 1 162 ? -27.689 72.973 -4.097 1.00 29.18 253 GLY A C 1
ATOM 3988 O O . GLY B 1 162 ? -26.496 73.179 -4.114 1.00 26.94 253 GLY A O 1
ATOM 3989 N N . THR B 1 163 ? -28.248 71.995 -3.405 1.00 27.78 254 THR A N 1
ATOM 3990 C CA . THR B 1 163 ? -27.453 71.053 -2.650 1.00 31.24 254 THR A CA 1
ATOM 3991 C C . THR B 1 163 ? -27.329 69.747 -3.404 1.00 30.39 254 THR A C 1
ATOM 3992 O O . THR B 1 163 ? -28.065 69.517 -4.356 1.00 27.68 254 THR A O 1
ATOM 3996 N N . PRO B 1 164 ? -26.389 68.886 -2.965 1.00 29.01 255 PRO A N 1
ATOM 3997 C CA . PRO B 1 164 ? -26.293 67.623 -3.685 1.00 27.44 255 PRO A CA 1
ATOM 3998 C C . PRO B 1 164 ? -27.560 66.786 -3.689 1.00 27.16 255 PRO A C 1
ATOM 3999 O O . PRO B 1 164 ? -27.911 66.168 -4.751 1.00 29.97 255 PRO A O 1
ATOM 4003 N N . ALA B 1 165 ? -28.286 66.815 -2.569 1.00 28.35 256 ALA A N 1
ATOM 4004 C CA . ALA B 1 165 ? -29.539 66.042 -2.494 1.00 26.31 256 ALA A CA 1
ATOM 4005 C C . ALA B 1 165 ? -30.600 66.627 -3.440 1.00 23.89 256 ALA A C 1
ATOM 4006 O O . ALA B 1 165 ? -31.392 65.913 -4.074 1.00 25.29 256 ALA A O 1
ATOM 4008 N N . GLU B 1 166 ? -30.604 67.934 -3.532 1.00 23.98 257 GLU A N 1
ATOM 4009 C CA . GLU B 1 166 ? -31.546 68.591 -4.458 1.00 24.03 257 GLU A CA 1
ATOM 4010 C C . GLU B 1 166 ? -31.219 68.228 -5.896 1.00 22.47 257 GLU A C 1
ATOM 4011 O O . GLU B 1 166 ? -32.127 68.045 -6.735 1.00 23.58 257 GLU A O 1
ATOM 4017 N N . ARG B 1 167 ? -29.927 68.199 -6.220 1.00 21.45 258 ARG A N 1
ATOM 4018 C CA . ARG B 1 167 ? -29.534 67.836 -7.569 1.00 22.96 258 ARG A CA 1
ATOM 4019 C C . ARG B 1 167 ? -29.915 66.390 -7.920 1.00 23.06 258 ARG A C 1
ATOM 4020 O O . ARG B 1 167 ? -30.295 66.155 -9.076 1.00 24.16 258 ARG A O 1
ATOM 4028 N N . LYS B 1 168 ? -29.873 65.466 -6.944 1.00 22.42 259 LYS A N 1
ATOM 4029 C CA . LYS B 1 168 ? -30.396 64.116 -7.167 1.00 25.27 259 LYS A CA 1
ATOM 4030 C C . LYS B 1 168 ? -31.900 64.171 -7.496 1.00 24.18 259 LYS A C 1
ATOM 4031 O O . LYS B 1 168 ? -32.358 63.459 -8.408 1.00 23.40 259 LYS A O 1
ATOM 4037 N N . LEU B 1 169 ? -32.651 65.009 -6.756 1.00 23.39 260 LEU A N 1
ATOM 4038 C CA . LEU B 1 169 ? -34.083 65.164 -6.964 1.00 24.45 260 LEU A CA 1
ATOM 4039 C C . LEU B 1 169 ? -34.357 65.697 -8.365 1.00 21.51 260 LEU A C 1
ATOM 4040 O O . LEU B 1 169 ? -35.314 65.248 -9.023 1.00 20.24 260 LEU A O 1
ATOM 4045 N N . ILE B 1 170 ? -33.556 66.656 -8.823 1.00 20.84 261 ILE A N 1
ATOM 4046 C CA . ILE B 1 170 ? -33.740 67.218 -10.183 1.00 20.35 261 ILE A CA 1
ATOM 4047 C C . ILE B 1 170 ? -33.577 66.120 -11.250 1.00 20.05 261 ILE A C 1
ATOM 4048 O O . ILE B 1 170 ? -34.374 65.974 -12.189 1.00 20.27 261 ILE A O 1
ATOM 4053 N N . ASN B 1 171 ? -32.568 65.269 -11.062 1.00 21.72 262 ASN A N 1
ATOM 4054 C CA . ASN B 1 171 ? -32.425 64.116 -11.941 1.00 22.28 262 ASN A CA 1
ATOM 4055 C C . ASN B 1 171 ? -33.669 63.197 -11.942 1.00 22.56 262 ASN A C 1
ATOM 4056 O O . ASN B 1 171 ? -34.076 62.792 -13.024 1.00 22.23 262 ASN A O 1
ATOM 4061 N N . ALA B 1 172 ? -34.260 62.905 -10.767 1.00 21.27 263 ALA A N 1
ATOM 4062 C CA . ALA B 1 172 ? -35.453 62.097 -10.718 1.00 21.54 263 ALA A CA 1
ATOM 4063 C C . ALA B 1 172 ? -36.623 62.797 -11.455 1.00 20.52 263 ALA A C 1
ATOM 4064 O O . ALA B 1 172 ? -37.400 62.182 -12.161 1.00 22.29 263 ALA A O 1
ATOM 4074 N N . ASN B 1 174 ? -36.451 65.191 -13.855 1.00 18.09 265 ASN A N 1
ATOM 4075 C CA . ASN B 1 174 ? -36.180 65.110 -15.316 1.00 18.13 265 ASN A CA 1
ATOM 4076 C C . ASN B 1 174 ? -36.670 63.772 -15.883 1.00 17.85 265 ASN A C 1
ATOM 4077 O O . ASN B 1 174 ? -37.278 63.759 -16.965 1.00 18.54 265 ASN A O 1
ATOM 4082 N N . LYS B 1 175 ? -36.339 62.648 -15.202 1.00 19.87 266 LYS A N 1
ATOM 4083 C CA . LYS B 1 175 ? -36.759 61.318 -15.618 1.00 21.19 266 LYS A CA 1
ATOM 4084 C C . LYS B 1 175 ? -38.276 61.174 -15.658 1.00 21.04 266 LYS A C 1
ATOM 4085 O O . LYS B 1 175 ? -38.839 60.596 -16.643 1.00 23.21 266 LYS A O 1
ATOM 4091 N N . ALA B 1 176 ? -38.943 61.745 -14.644 1.00 21.24 267 ALA A N 1
ATOM 4092 C CA . ALA B 1 176 ? -40.389 61.596 -14.519 1.00 20.51 267 ALA A CA 1
ATOM 4093 C C . ALA B 1 176 ? -41.072 62.310 -15.712 1.00 17.94 267 ALA A C 1
ATOM 4094 O O . ALA B 1 176 ? -42.031 61.853 -16.296 1.00 19.94 267 ALA A O 1
ATOM 4096 N N . PHE B 1 177 ? -40.542 63.504 -16.021 1.00 19.21 268 PHE A N 1
ATOM 4097 C CA . PHE B 1 177 ? -40.989 64.297 -17.148 1.00 18.37 268 PHE A CA 1
ATOM 4098 C C . PHE B 1 177 ? -40.863 63.533 -18.482 1.00 18.26 268 PHE A C 1
ATOM 4099 O O . PHE B 1 177 ? -41.812 63.426 -19.259 1.00 18.44 268 PHE A O 1
ATOM 4107 N N . ILE B 1 178 ? -39.658 63.034 -18.767 1.00 17.60 269 ILE A N 1
ATOM 4108 C CA . ILE B 1 178 ? -39.457 62.269 -20.023 1.00 17.35 269 ILE A CA 1
ATOM 4109 C C . ILE B 1 178 ? -40.370 61.070 -20.046 1.00 17.70 269 ILE A C 1
ATOM 4110 O O . ILE B 1 178 ? -41.020 60.819 -21.051 1.00 19.93 269 ILE A O 1
ATOM 4115 N N . ASP B 1 179 ? -40.405 60.313 -18.968 1.00 20.09 270 ASP A N 1
ATOM 4116 C CA . ASP B 1 179 ? -41.255 59.098 -18.949 1.00 22.39 270 ASP A CA 1
ATOM 4117 C C . ASP B 1 179 ? -42.724 59.445 -19.262 1.00 18.85 270 ASP A C 1
ATOM 4118 O O . ASP B 1 179 ? -43.379 58.736 -19.981 1.00 17.84 270 ASP A O 1
ATOM 4123 N N . ALA B 1 180 ? -43.267 60.464 -18.602 1.00 18.58 271 ALA A N 1
ATOM 4124 C CA . ALA B 1 180 ? -44.651 60.783 -18.745 1.00 19.09 271 ALA A CA 1
ATOM 4125 C C . ALA B 1 180 ? -44.930 61.140 -20.216 1.00 17.39 271 ALA A C 1
ATOM 4126 O O . ALA B 1 180 ? -46.019 60.812 -20.745 1.00 19.26 271 ALA A O 1
ATOM 4128 N N . VAL B 1 181 ? -44.050 61.936 -20.818 1.00 17.79 272 VAL A N 1
ATOM 4129 C CA . VAL B 1 181 ? -44.268 62.390 -22.201 1.00 16.17 272 VAL A CA 1
ATOM 4130 C C . VAL B 1 181 ? -44.152 61.225 -23.211 1.00 15.67 272 VAL A C 1
ATOM 4131 O O . VAL B 1 181 ? -45.033 61.021 -24.036 1.00 16.90 272 VAL A O 1
ATOM 4135 N N . ARG B 1 182 ? -43.132 60.411 -23.070 1.00 16.45 273 ARG A N 1
ATOM 4136 C CA . ARG B 1 182 ? -42.961 59.275 -23.971 1.00 17.04 273 ARG A CA 1
ATOM 4137 C C . ARG B 1 182 ? -44.097 58.251 -23.882 1.00 16.40 273 ARG A C 1
ATOM 4138 O O . ARG B 1 182 ? -44.481 57.647 -24.916 1.00 17.98 273 ARG A O 1
ATOM 4146 N N . ALA B 1 183 ? -44.672 58.074 -22.689 1.00 17.84 274 ALA A N 1
ATOM 4147 C CA . ALA B 1 183 ? -45.748 57.140 -22.510 1.00 19.93 274 ALA A CA 1
ATOM 4148 C C . ALA B 1 183 ? -47.012 57.571 -23.222 1.00 17.39 274 ALA A C 1
ATOM 4149 O O . ALA B 1 183 ? -47.923 56.724 -23.389 1.00 18.16 274 ALA A O 1
ATOM 4151 N N . THR B 1 184 ? -47.088 58.807 -23.724 1.00 19.04 275 THR A N 1
ATOM 4152 C CA . THR B 1 184 ? -48.275 59.231 -24.485 1.00 17.92 275 THR A CA 1
ATOM 4153 C C . THR B 1 184 ? -48.175 58.927 -25.978 1.00 16.99 275 THR A C 1
ATOM 4154 O O . THR B 1 184 ? -49.192 58.895 -26.671 1.00 21.49 275 THR A O 1
ATOM 4158 N N . GLY B 1 185 ? -47.000 58.534 -26.437 1.00 17.64 276 GLY A N 1
ATOM 4159 C CA . GLY B 1 185 ? -46.852 58.086 -27.810 1.00 19.47 276 GLY A CA 1
ATOM 4160 C C . GLY B 1 185 ? -47.083 59.179 -28.849 1.00 19.52 276 GLY A C 1
ATOM 4161 O O . GLY B 1 185 ? -46.843 60.349 -28.608 1.00 18.19 276 GLY A O 1
ATOM 4162 N N . GLY B 1 186 ? -47.458 58.787 -30.036 1.00 17.26 277 GLY A N 1
ATOM 4163 C CA . GLY B 1 186 ? -47.622 59.694 -31.192 1.00 18.97 277 GLY A CA 1
ATOM 4164 C C . GLY B 1 186 ? -46.289 60.382 -31.422 1.00 17.99 277 GLY A C 1
ATOM 4165 O O . GLY B 1 186 ? -45.235 59.757 -31.278 1.00 17.59 277 GLY A O 1
ATOM 4166 N N . ASN B 1 187 ? -46.340 61.624 -31.872 1.00 19.58 278 ASN A N 1
ATOM 4167 C CA . ASN B 1 187 ? -45.156 62.389 -32.154 1.00 18.58 278 ASN A CA 1
ATOM 4168 C C . ASN B 1 187 ? -44.362 62.689 -30.852 1.00 19.30 278 ASN A C 1
ATOM 4169 O O . ASN B 1 187 ? -43.193 63.096 -30.919 1.00 20.32 278 ASN A O 1
ATOM 4174 N N . ASN B 1 188 ? -44.959 62.400 -29.686 1.00 17.56 279 ASN A N 1
ATOM 4175 C CA . ASN B 1 188 ? -44.236 62.520 -28.452 1.00 16.48 279 ASN A CA 1
ATOM 4176 C C . ASN B 1 188 ? -43.203 61.429 -28.240 1.00 18.66 279 ASN A C 1
ATOM 4177 O O . ASN B 1 188 ? -42.383 61.531 -27.317 1.00 17.12 279 ASN A O 1
ATOM 4182 N N . ALA B 1 189 ? -43.220 60.380 -29.070 1.00 18.40 280 ALA A N 1
ATOM 4183 C CA . ALA B 1 189 ? -42.213 59.314 -28.952 1.00 19.73 280 ALA A CA 1
ATOM 4184 C C . ALA B 1 189 ? -40.806 59.830 -29.133 1.00 18.41 280 ALA A C 1
ATOM 4185 O O . ALA B 1 189 ? -39.825 59.290 -28.516 1.00 19.50 280 ALA A O 1
ATOM 4187 N N . ASP B 1 190 ? -40.685 60.776 -30.076 1.00 18.68 281 ASP A N 1
ATOM 4188 C CA . ASP B 1 190 ? -39.365 61.303 -30.440 1.00 17.66 281 ASP A CA 1
ATOM 4189 C C . ASP B 1 190 ? -39.226 62.847 -30.472 1.00 19.82 281 ASP A C 1
ATOM 4190 O O . ASP B 1 190 ? -38.233 63.407 -30.942 1.00 21.05 281 ASP A O 1
ATOM 4195 N N . ARG B 1 191 ? -40.217 63.519 -29.918 1.00 18.22 282 ARG A N 1
ATOM 4196 C CA . ARG B 1 191 ? -40.171 64.967 -29.735 1.00 20.08 282 ARG A CA 1
ATOM 4197 C C . ARG B 1 191 ? -38.925 65.337 -28.929 1.00 18.44 282 ARG A C 1
ATOM 4198 O O . ARG B 1 191 ? -38.566 64.588 -27.999 1.00 18.51 282 ARG A O 1
ATOM 4206 N N . VAL B 1 192 ? -38.339 66.496 -29.202 1.00 16.27 283 VAL A N 1
ATOM 4207 C CA . VAL B 1 192 ? -37.229 66.948 -28.380 1.00 15.65 283 VAL A CA 1
ATOM 4208 C C . VAL B 1 192 ? -37.787 67.350 -27.015 1.00 16.00 283 VAL A C 1
ATOM 4209 O O . VAL B 1 192 ? -38.646 68.206 -26.914 1.00 17.76 283 VAL A O 1
ATOM 4213 N N . LEU B 1 193 ? -37.193 66.764 -25.969 1.00 17.14 284 LEU A N 1
ATOM 4214 C CA . LEU B 1 193 ? -37.533 67.069 -24.603 1.00 17.59 284 LEU A CA 1
ATOM 4215 C C . LEU B 1 193 ? -36.344 67.700 -23.907 1.00 18.11 284 LEU A C 1
ATOM 4216 O O . LEU B 1 193 ? -35.224 67.145 -23.950 1.00 18.04 284 LEU A O 1
ATOM 4221 N N . ILE B 1 194 ? -36.588 68.829 -23.254 1.00 15.69 285 ILE A N 1
ATOM 4222 C CA . ILE B 1 194 ? -35.509 69.694 -22.824 1.00 14.85 285 ILE A CA 1
ATOM 4223 C C . ILE B 1 194 ? -35.548 69.679 -21.285 1.00 16.46 285 ILE A C 1
ATOM 4224 O O . ILE B 1 194 ? -36.472 70.215 -20.634 1.00 16.99 285 ILE A O 1
ATOM 4229 N N . ILE B 1 195 ? -34.553 68.975 -20.752 1.00 17.07 286 ILE A N 1
ATOM 4230 C CA . ILE B 1 195 ? -34.356 68.817 -19.317 1.00 18.55 286 ILE A CA 1
ATOM 4231 C C . ILE B 1 195 ? -33.523 69.990 -18.796 1.00 17.48 286 ILE A C 1
ATOM 4232 O O . ILE B 1 195 ? -33.053 70.836 -19.565 1.00 17.90 286 ILE A O 1
ATOM 4237 N N . CYS B 1 196 ? -33.293 70.033 -17.487 1.00 18.26 287 CYS A N 1
ATOM 4238 C CA . CYS B 1 196 ? -32.529 71.118 -16.949 1.00 15.71 287 CYS A CA 1
ATOM 4239 C C . CYS B 1 196 ? -31.717 70.742 -15.750 1.00 16.44 287 CYS A C 1
ATOM 4240 O O . CYS B 1 196 ? -31.970 69.729 -15.119 1.00 19.42 287 CYS A O 1
ATOM 4243 N N . THR B 1 197 ? -30.785 71.633 -15.382 1.00 18.33 288 THR A N 1
ATOM 4244 C CA . THR B 1 197 ? -30.110 71.556 -14.131 1.00 22.04 288 THR A CA 1
ATOM 4245 C C . THR B 1 197 ? -30.904 72.278 -13.018 1.00 22.56 288 THR A C 1
ATOM 4246 O O . THR B 1 197 ? -31.881 72.988 -13.280 1.00 18.36 288 THR A O 1
ATOM 4250 N N . TYR B 1 198 ? -30.488 72.068 -11.773 1.00 22.12 289 TYR A N 1
ATOM 4251 C CA . TYR B 1 198 ? -31.065 72.802 -10.644 1.00 19.07 289 TYR A CA 1
ATOM 4252 C C . TYR B 1 198 ? -30.965 74.314 -10.985 1.00 16.88 289 TYR A C 1
ATOM 4253 O O . TYR B 1 198 ? -29.860 74.793 -11.331 1.00 19.83 289 TYR A O 1
ATOM 4262 N N . GLY B 1 199 ? -32.070 75.037 -10.892 1.00 19.26 290 GLY A N 1
ATOM 4263 C CA . GLY B 1 199 ? -32.114 76.486 -11.131 1.00 20.46 290 GLY A CA 1
ATOM 4264 C C . GLY B 1 199 ? -31.740 76.916 -12.553 1.00 16.91 290 GLY A C 1
ATOM 4265 O O . GLY B 1 199 ? -31.456 78.119 -12.767 1.00 18.23 290 GLY A O 1
ATOM 4266 N N . HIS B 1 200 ? -31.628 75.957 -13.500 1.00 17.23 291 HIS A N 1
ATOM 4267 C CA . HIS B 1 200 ? -31.003 76.215 -14.795 1.00 17.63 291 HIS A CA 1
ATOM 4268 C C . HIS B 1 200 ? -29.549 76.745 -14.679 1.00 19.13 291 HIS A C 1
ATOM 4269 O O . HIS B 1 200 ? -29.019 77.398 -15.566 1.00 20.02 291 HIS A O 1
ATOM 4276 N N . ASN B 1 201 ? -28.921 76.418 -13.552 1.00 18.52 292 ASN A N 1
ATOM 4277 C CA . ASN B 1 201 ? -27.583 76.837 -13.191 1.00 17.96 292 ASN A CA 1
ATOM 4278 C C . ASN B 1 201 ? -26.530 76.034 -13.972 1.00 20.43 292 ASN A C 1
ATOM 4279 O O . ASN B 1 201 ? -26.743 74.855 -14.251 1.00 22.88 292 ASN A O 1
ATOM 4284 N N . SER B 1 202 ? -25.457 76.734 -14.388 1.00 22.15 293 SER A N 1
ATOM 4285 C CA . SER B 1 202 ? -24.353 76.098 -15.128 1.00 24.51 293 SER A CA 1
ATOM 4286 C C . SER B 1 202 ? -22.975 76.070 -14.445 1.00 27.51 293 SER A C 1
ATOM 4287 O O . SER B 1 202 ? -21.962 75.880 -15.118 1.00 26.96 293 SER A O 1
ATOM 4290 N N . ASP B 1 203 ? -22.934 76.258 -13.126 1.00 25.84 294 ASP A N 1
ATOM 4291 C CA . ASP B 1 203 ? -21.692 76.127 -12.351 1.00 28.04 294 ASP A CA 1
ATOM 4292 C C . ASP B 1 203 ? -21.206 74.660 -12.450 1.00 28.80 294 ASP A C 1
ATOM 4293 O O . ASP B 1 203 ? -22.019 73.717 -12.572 1.00 25.17 294 ASP A O 1
ATOM 4298 N N . GLU B 1 204 ? -19.897 74.465 -12.324 1.00 27.68 295 GLU A N 1
ATOM 4299 C CA . GLU B 1 204 ? -19.257 73.138 -12.508 1.00 30.53 295 GLU A CA 1
ATOM 4300 C C . GLU B 1 204 ? -19.909 72.029 -11.619 1.00 32.64 295 GLU A C 1
ATOM 4301 O O . GLU B 1 204 ? -20.195 70.939 -12.117 1.00 29.02 295 GLU A O 1
ATOM 4307 N N . PRO B 1 205 ? -20.154 72.310 -10.314 1.00 30.43 296 PRO A N 1
ATOM 4308 C CA . PRO B 1 205 ? -20.738 71.248 -9.520 1.00 30.06 296 PRO A CA 1
ATOM 4309 C C . PRO B 1 205 ? -22.158 70.850 -9.954 1.00 28.77 296 PRO A C 1
ATOM 4310 O O . PRO B 1 205 ? -22.586 69.694 -9.788 1.00 32.47 296 PRO A O 1
ATOM 4314 N N . THR B 1 206 ? -22.879 71.805 -10.513 1.00 27.36 297 THR A N 1
ATOM 4315 C CA . THR B 1 206 ? -24.235 71.552 -10.898 1.00 24.38 297 THR A CA 1
ATOM 4316 C C . THR B 1 206 ? -24.204 70.679 -12.139 1.00 26.03 297 THR A C 1
ATOM 4317 O O . THR B 1 206 ? -25.041 69.781 -12.288 1.00 25.77 297 THR A O 1
ATOM 4321 N N . LEU B 1 207 ? -23.319 70.990 -13.061 1.00 23.42 298 LEU A N 1
ATOM 4322 C CA . LEU B 1 207 ? -23.178 70.207 -14.314 1.00 24.60 298 LEU A CA 1
ATOM 4323 C C . LEU B 1 207 ? -22.637 68.829 -14.040 1.00 24.39 298 LEU A C 1
ATOM 4324 O O . LEU B 1 207 ? -23.100 67.866 -14.684 1.00 26.62 298 LEU A O 1
ATOM 4329 N N . LYS B 1 208 ? -21.667 68.731 -13.101 1.00 30.74 299 LYS A N 1
ATOM 4330 C CA . LYS B 1 208 ? -21.043 67.453 -12.727 1.00 33.90 299 LYS A CA 1
ATOM 4331 C C . LYS B 1 208 ? -22.114 66.483 -12.228 1.00 29.49 299 LYS A C 1
ATOM 4332 O O . LYS B 1 208 ? -22.016 65.329 -12.432 1.00 30.02 299 LYS A O 1
ATOM 4338 N N . ASP B 1 209 ? -23.147 66.980 -11.578 1.00 29.17 300 ASP A N 1
ATOM 4339 C CA . ASP B 1 209 ? -24.152 66.097 -10.975 1.00 25.81 300 ASP A CA 1
ATOM 4340 C C . ASP B 1 209 ? -25.318 65.814 -11.896 1.00 23.95 300 ASP A C 1
ATOM 4341 O O . ASP B 1 209 ? -26.247 65.093 -11.500 1.00 24.12 300 ASP A O 1
ATOM 4346 N N . LEU B 1 210 ? -25.371 66.408 -13.071 1.00 24.79 301 LEU A N 1
ATOM 4347 C CA . LEU B 1 210 ? -26.520 66.187 -13.953 1.00 25.76 301 LEU A CA 1
ATOM 4348 C C . LEU B 1 210 ? -26.474 64.830 -14.640 1.00 23.56 301 LEU A C 1
ATOM 4349 O O . LEU B 1 210 ? -25.519 64.524 -15.345 1.00 27.15 301 LEU A O 1
ATOM 4354 N N . GLU B 1 211 ? -27.481 64.003 -14.445 1.00 24.05 302 GLU A N 1
ATOM 4355 C CA . GLU B 1 211 ? -27.576 62.757 -15.159 1.00 23.45 302 GLU A CA 1
ATOM 4356 C C . GLU B 1 211 ? -28.079 62.997 -16.559 1.00 22.87 302 GLU A C 1
ATOM 4357 O O . GLU B 1 211 ? -29.062 63.759 -16.810 1.00 23.94 302 GLU A O 1
ATOM 4363 N N . ILE B 1 212 ? -27.449 62.318 -17.500 1.00 24.07 303 ILE A N 1
ATOM 4364 C CA . ILE B 1 212 ? -27.823 62.488 -18.873 1.00 23.13 303 ILE A CA 1
ATOM 4365 C C . ILE B 1 212 ? -28.678 61.279 -19.241 1.00 25.72 303 ILE A C 1
ATOM 4366 O O . ILE B 1 212 ? -28.191 60.141 -19.249 1.00 23.65 303 ILE A O 1
ATOM 4371 N N . PRO B 1 213 ? -29.928 61.499 -19.642 1.00 28.96 304 PRO A N 1
ATOM 4372 C CA . PRO B 1 213 ? -30.753 60.400 -20.074 1.00 28.13 304 PRO A CA 1
ATOM 4373 C C . PRO B 1 213 ? -30.185 59.637 -21.245 1.00 22.86 304 PRO A C 1
ATOM 4374 O O . PRO B 1 213 ? -29.584 60.207 -22.188 1.00 24.84 304 PRO A O 1
ATOM 4378 N N . SER B 1 214 ? -30.431 58.325 -21.237 1.00 29.93 305 SER A N 1
ATOM 4379 C CA . SER B 1 214 ? -30.092 57.568 -22.442 1.00 28.46 305 SER A CA 1
ATOM 4380 C C . SER B 1 214 ? -31.064 57.846 -23.634 1.00 28.99 305 SER A C 1
ATOM 4381 O O . SER B 1 214 ? -30.714 57.550 -24.781 1.00 29.06 305 SER A O 1
ATOM 4384 N N . ASP B 1 215 ? -32.244 58.403 -23.403 1.00 24.61 306 ASP A N 1
ATOM 4385 C CA . ASP B 1 215 ? -33.105 58.840 -24.500 1.00 23.43 306 ASP A CA 1
ATOM 4386 C C . ASP B 1 215 ? -32.341 59.746 -25.453 1.00 22.63 306 ASP A C 1
ATOM 4387 O O . ASP B 1 215 ? -31.734 60.732 -25.044 1.00 24.39 306 ASP A O 1
ATOM 4392 N N . PRO B 1 216 ? -32.350 59.404 -26.762 1.00 23.46 307 PRO A N 1
ATOM 4393 C CA . PRO B 1 216 ? -31.517 60.187 -27.727 1.00 24.55 307 PRO A CA 1
ATOM 4394 C C . PRO B 1 216 ? -32.119 61.479 -28.193 1.00 20.70 307 PRO A C 1
ATOM 4395 O O . PRO B 1 216 ? -31.432 62.277 -28.865 1.00 24.97 307 PRO A O 1
ATOM 4399 N N . ASN B 1 217 ? -33.345 61.713 -27.794 1.00 23.66 308 ASN A N 1
ATOM 4400 C CA . ASN B 1 217 ? -34.106 62.875 -28.223 1.00 19.21 308 ASN A CA 1
ATOM 4401 C C . ASN B 1 217 ? -34.324 63.907 -27.096 1.00 17.93 308 ASN A C 1
ATOM 4402 O O . ASN B 1 217 ? -35.424 64.433 -26.902 1.00 18.91 308 ASN A O 1
ATOM 4407 N N . ILE B 1 218 ? -33.243 64.193 -26.390 1.00 19.83 309 ILE A N 1
ATOM 4408 C CA . ILE B 1 218 ? -33.252 65.240 -25.371 1.00 19.43 309 ILE A CA 1
ATOM 4409 C C . ILE B 1 218 ? -32.230 66.344 -25.644 1.00 20.25 309 ILE A C 1
ATOM 4410 O O . ILE B 1 218 ? -31.279 66.195 -26.414 1.00 19.51 309 ILE A O 1
ATOM 4415 N N . ALA B 1 219 ? -32.416 67.452 -24.924 1.00 18.87 310 ALA A N 1
ATOM 4416 C CA . ALA B 1 219 ? -31.416 68.524 -24.881 1.00 18.53 310 ALA A CA 1
ATOM 4417 C C . ALA B 1 219 ? -31.375 68.990 -23.444 1.00 16.61 310 ALA A C 1
ATOM 4418 O O . ALA B 1 219 ? -32.370 68.737 -22.672 1.00 18.84 310 ALA A O 1
ATOM 4420 N N . VAL B 1 220 ? -30.311 69.694 -23.075 1.00 19.25 311 VAL A N 1
ATOM 4421 C CA . VAL B 1 220 ? -30.171 70.271 -21.769 1.00 18.58 311 VAL A CA 1
ATOM 4422 C C . VAL B 1 220 ? -30.292 71.816 -21.881 1.00 19.26 311 VAL A C 1
ATOM 4423 O O . VAL B 1 220 ? -29.610 72.451 -22.678 1.00 19.70 311 VAL A O 1
ATOM 4427 N N . ALA B 1 221 ? -31.202 72.378 -21.092 1.00 16.98 312 ALA A N 1
ATOM 4428 C CA . ALA B 1 221 ? -31.389 73.802 -20.990 1.00 17.84 312 ALA A CA 1
ATOM 4429 C C . ALA B 1 221 ? -30.648 74.409 -19.788 1.00 18.02 312 ALA A C 1
ATOM 4430 O O . ALA B 1 221 ? -30.617 73.858 -18.674 1.00 17.73 312 ALA A O 1
ATOM 4432 N N . LEU B 1 222 ? -30.094 75.591 -20.058 1.00 16.83 313 LEU A N 1
ATOM 4433 C CA . LEU B 1 222 ? -29.431 76.458 -19.063 1.00 17.57 313 LEU A CA 1
ATOM 4434 C C . LEU B 1 222 ? -29.871 77.887 -19.265 1.00 16.57 313 LEU A C 1
ATOM 4435 O O . LEU B 1 222 ? -30.318 78.245 -20.360 1.00 17.69 313 LEU A O 1
ATOM 4440 N N . HIS B 1 223 ? -29.773 78.689 -18.204 1.00 17.44 314 HIS A N 1
ATOM 4441 C CA . HIS B 1 223 ? -30.000 80.113 -18.280 1.00 17.23 314 HIS A CA 1
ATOM 4442 C C . HIS B 1 223 ? -28.705 80.809 -17.943 1.00 17.51 314 HIS A C 1
ATOM 4443 O O . HIS B 1 223 ? -28.133 80.557 -16.890 1.00 20.67 314 HIS A O 1
ATOM 4450 N N . THR B 1 224 ? -28.260 81.705 -18.841 1.00 21.57 315 THR A N 1
ATOM 4451 C CA . THR B 1 224 ? -26.947 82.311 -18.708 1.00 24.57 315 THR A CA 1
ATOM 4452 C C . THR B 1 224 ? -26.998 83.789 -19.053 1.00 22.55 315 THR A C 1
ATOM 4453 O O . THR B 1 224 ? -26.668 84.248 -20.154 1.00 29.91 315 THR A O 1
ATOM 4457 N N . TYR B 1 225 ? -27.456 84.503 -18.088 1.00 22.47 316 TYR A N 1
ATOM 4458 C CA . TYR B 1 225 ? -27.477 85.979 -18.195 1.00 21.21 316 TYR A CA 1
ATOM 4459 C C . TYR B 1 225 ? -26.123 86.557 -17.725 1.00 23.50 316 TYR A C 1
ATOM 4460 O O . TYR B 1 225 ? -26.033 87.290 -16.739 1.00 26.34 316 TYR A O 1
ATOM 4469 N N . THR B 1 226 ? -25.088 86.213 -18.470 1.00 21.24 317 THR A N 1
ATOM 4470 C CA . THR B 1 226 ? -23.741 86.315 -17.989 1.00 22.76 317 THR A CA 1
ATOM 4471 C C . THR B 1 226 ? -23.056 87.496 -18.707 1.00 20.92 317 THR A C 1
ATOM 4472 O O . THR B 1 226 ? -23.065 87.568 -19.938 1.00 21.87 317 THR A O 1
ATOM 4476 N N . PRO B 1 227 ? -22.390 88.352 -17.932 1.00 24.32 318 PRO A N 1
ATOM 4477 C CA . PRO B 1 227 ? -22.301 88.380 -16.463 1.00 20.34 318 PRO A CA 1
ATOM 4478 C C . PRO B 1 227 ? -23.458 89.055 -15.832 1.00 22.75 318 PRO A C 1
ATOM 4479 O O . PRO B 1 227 ? -23.993 90.013 -16.373 1.00 23.05 318 PRO A O 1
ATOM 4483 N N . TYR B 1 228 ? -23.862 88.540 -14.664 1.00 22.11 319 TYR A N 1
ATOM 4484 C CA . TYR B 1 228 ? -25.000 89.026 -13.933 1.00 21.76 319 TYR A CA 1
ATOM 4485 C C . TYR B 1 228 ? -24.932 90.519 -13.678 1.00 21.76 319 TYR A C 1
ATOM 4486 O O . TYR B 1 228 ? -25.925 91.268 -13.769 1.00 22.35 319 TYR A O 1
ATOM 4495 N N . PHE B 1 229 ? -23.753 90.999 -13.307 1.00 22.60 320 PHE A N 1
ATOM 4496 C CA . PHE B 1 229 ? -23.641 92.448 -13.005 1.00 20.80 320 PHE A CA 1
ATOM 4497 C C . PHE B 1 229 ? -23.775 93.402 -14.211 1.00 21.27 320 PHE A C 1
ATOM 4498 O O . PHE B 1 229 ? -24.009 94.629 -14.045 1.00 28.14 320 PHE A O 1
ATOM 4506 N N . PHE B 1 230 ? -23.617 92.836 -15.419 1.00 22.19 321 PHE A N 1
ATOM 4507 C CA . PHE B 1 230 ? -23.927 93.579 -16.607 1.00 21.95 321 PHE A CA 1
ATOM 4508 C C . PHE B 1 230 ? -25.399 93.501 -16.989 1.00 22.78 321 PHE A C 1
ATOM 4509 O O . PHE B 1 230 ? -26.043 94.537 -17.320 1.00 22.25 321 PHE A O 1
ATOM 4517 N N . THR B 1 231 ? -25.986 92.295 -16.877 1.00 19.77 322 THR A N 1
ATOM 4518 C CA . THR B 1 231 ? -27.354 92.071 -17.352 1.00 20.04 322 THR A CA 1
ATOM 4519 C C . THR B 1 231 ? -28.475 92.459 -16.403 1.00 19.31 322 THR A C 1
ATOM 4520 O O . THR B 1 231 ? -29.577 92.835 -16.865 1.00 22.35 322 THR A O 1
ATOM 4524 N N . TYR B 1 232 ? -28.155 92.498 -15.094 1.00 23.56 323 TYR A N 1
ATOM 4525 C CA . TYR B 1 232 ? -29.114 92.869 -14.060 1.00 22.41 323 TYR A CA 1
ATOM 4526 C C . TYR B 1 232 ? -28.683 94.148 -13.350 1.00 22.86 323 TYR A C 1
ATOM 4527 O O . TYR B 1 232 ? -27.595 94.599 -13.514 1.00 23.86 323 TYR A O 1
ATOM 4536 N N . VAL B 1 233 ? -29.559 94.692 -12.563 1.00 26.19 324 VAL A N 1
ATOM 4537 C CA . VAL B 1 233 ? -29.310 95.844 -11.724 1.00 27.56 324 VAL A CA 1
ATOM 4538 C C . VAL B 1 233 ? -29.163 95.313 -10.295 1.00 33.53 324 VAL A C 1
ATOM 4539 O O . VAL B 1 233 ? -30.048 94.615 -9.837 1.00 32.24 324 VAL A O 1
ATOM 4543 N N . ALA B 1 234 ? -28.041 95.607 -9.631 1.00 29.46 325 ALA A N 1
ATOM 4544 C CA . ALA B 1 234 ? -27.724 95.092 -8.313 1.00 35.07 325 ALA A CA 1
ATOM 4545 C C . ALA B 1 234 ? -26.566 95.907 -7.779 1.00 37.08 325 ALA A C 1
ATOM 4546 O O . ALA B 1 234 ? -25.974 96.654 -8.565 1.00 28.63 325 ALA A O 1
ATOM 4548 N N . ASP B 1 235 ? -26.231 95.733 -6.486 1.00 33.40 326 ASP A N 1
ATOM 4549 C CA . ASP B 1 235 ? -25.115 96.420 -5.881 1.00 36.79 326 ASP A CA 1
ATOM 4550 C C . ASP B 1 235 ? -23.908 95.818 -6.561 1.00 34.11 326 ASP A C 1
ATOM 4551 O O . ASP B 1 235 ? -23.640 94.629 -6.411 1.00 43.05 326 ASP A O 1
ATOM 4556 N N . GLY B 1 236 ? -23.161 96.619 -7.285 1.00 32.59 327 GLY A N 1
ATOM 4557 C CA . GLY B 1 236 ? -21.992 96.108 -8.026 1.00 35.86 327 GLY A CA 1
ATOM 4558 C C . GLY B 1 236 ? -22.207 96.086 -9.532 1.00 25.89 327 GLY A C 1
ATOM 4559 O O . GLY B 1 236 ? -21.254 95.857 -10.307 1.00 24.75 327 GLY A O 1
ATOM 4560 N N . SER B 1 237 ? -23.426 96.414 -9.964 1.00 27.55 328 SER A N 1
ATOM 4561 C CA . SER B 1 237 ? -23.727 96.295 -11.400 1.00 29.23 328 SER A CA 1
ATOM 4562 C C . SER B 1 237 ? -23.163 97.444 -12.207 1.00 23.03 328 SER A C 1
ATOM 4563 O O . SER B 1 237 ? -22.848 98.488 -11.646 1.00 24.61 328 SER A O 1
ATOM 4566 N N . TYR B 1 238 ? -23.027 97.251 -13.503 1.00 20.50 329 TYR A N 1
ATOM 4567 C CA . TYR B 1 238 ? -22.460 98.257 -14.398 1.00 21.62 329 TYR A CA 1
ATOM 4568 C C . TYR B 1 238 ? -23.167 98.170 -15.710 1.00 28.95 329 TYR A C 1
ATOM 4569 O O . TYR B 1 238 ? -23.842 97.177 -16.006 1.00 24.53 329 TYR A O 1
ATOM 4578 N N . SER B 1 239 ? -23.047 99.202 -16.528 1.00 25.28 330 SER A N 1
ATOM 4579 C CA . SER B 1 239 ? -23.667 99.288 -17.820 1.00 23.23 330 SER A CA 1
ATOM 4580 C C . SER B 1 239 ? -22.742 99.395 -19.016 1.00 21.77 330 SER A C 1
ATOM 4581 O O . SER B 1 239 ? -23.216 99.535 -20.168 1.00 21.22 330 SER A O 1
ATOM 4584 N N . VAL B 1 240 ? -21.449 99.442 -18.728 1.00 26.38 331 VAL A N 1
ATOM 4585 C CA . VAL B 1 240 ? -20.417 99.502 -19.745 1.00 27.47 331 VAL A CA 1
ATOM 4586 C C . VAL B 1 240 ? -19.956 98.119 -20.137 1.00 27.18 331 VAL A C 1
ATOM 4587 O O . VAL B 1 240 ? -19.652 97.300 -19.298 1.00 25.65 331 VAL A O 1
ATOM 4591 N N . TRP B 1 241 ? -19.857 97.886 -21.437 1.00 24.67 332 TRP A N 1
ATOM 4592 C CA . TRP B 1 241 ? -19.270 96.672 -21.958 1.00 25.13 332 TRP A CA 1
ATOM 4593 C C . TRP B 1 241 ? -18.128 97.010 -22.877 1.00 26.84 332 TRP A C 1
ATOM 4594 O O . TRP B 1 241 ? -18.354 97.460 -23.999 1.00 29.36 332 TRP A O 1
ATOM 4605 N N . ASN B 1 242 ? -16.895 96.795 -22.390 1.00 28.43 333 ASN A N 1
ATOM 4606 C CA . ASN B 1 242 ? -15.735 96.981 -23.205 1.00 30.40 333 ASN A CA 1
ATOM 4607 C C . ASN B 1 242 ? -14.962 95.717 -23.470 1.00 32.12 333 ASN A C 1
ATOM 4608 O O . ASN B 1 242 ? -13.868 95.788 -24.012 1.00 36.24 333 ASN A O 1
ATOM 4613 N N . GLY B 1 243 ? -15.507 94.559 -23.123 1.00 32.27 334 GLY A N 1
ATOM 4614 C CA . GLY B 1 243 ? -14.782 93.309 -23.391 1.00 32.92 334 GLY A CA 1
ATOM 4615 C C . GLY B 1 243 ? -14.006 92.791 -22.217 1.00 37.29 334 GLY A C 1
ATOM 4616 O O . GLY B 1 243 ? -13.578 91.629 -22.218 1.00 41.26 334 GLY A O 1
ATOM 4617 N N . SER B 1 244 ? -13.768 93.637 -21.231 1.00 32.67 335 SER A N 1
ATOM 4618 C CA . SER B 1 244 ? -12.899 93.232 -20.118 1.00 34.48 335 SER A CA 1
ATOM 4619 C C . SER B 1 244 ? -13.485 92.098 -19.274 1.00 37.43 335 SER A C 1
ATOM 4620 O O . SER B 1 244 ? -12.733 91.389 -18.595 1.00 38.48 335 SER A O 1
ATOM 4623 N N . LYS B 1 245 ? -14.819 91.949 -19.289 1.00 32.45 336 LYS A N 1
ATOM 4624 C CA . LYS B 1 245 ? -15.446 90.886 -18.512 1.00 27.79 336 LYS A CA 1
ATOM 4625 C C . LYS B 1 245 ? -15.864 89.711 -19.408 1.00 31.13 336 LYS A C 1
ATOM 4626 O O . LYS B 1 245 ? -16.657 88.874 -18.984 1.00 34.35 336 LYS A O 1
ATOM 4632 N N . LYS B 1 246 ? -15.388 89.655 -20.649 1.00 27.24 337 LYS A N 1
ATOM 4633 C CA . LYS B 1 246 ? -15.715 88.534 -21.503 1.00 26.10 337 LYS A CA 1
ATOM 4634 C C . LYS B 1 246 ? -15.261 87.216 -20.884 1.00 28.03 337 LYS A C 1
ATOM 4635 O O . LYS B 1 246 ? -15.921 86.181 -21.122 1.00 30.70 337 LYS A O 1
ATOM 4641 N N . ASN B 1 247 ? -14.141 87.217 -20.166 1.00 33.54 338 ASN A N 1
ATOM 4642 C CA . ASN B 1 247 ? -13.706 86.019 -19.421 1.00 35.24 338 ASN A CA 1
ATOM 4643 C C . ASN B 1 247 ? -14.808 85.379 -18.561 1.00 31.85 338 ASN A C 1
ATOM 4644 O O . ASN B 1 247 ? -14.793 84.140 -18.400 1.00 35.94 338 ASN A O 1
ATOM 4649 N N . ASP B 1 248 ? -15.738 86.174 -18.014 1.00 32.87 339 ASP A N 1
ATOM 4650 C CA . ASP B 1 248 ? -16.863 85.595 -17.242 1.00 32.28 339 ASP A CA 1
ATOM 4651 C C . ASP B 1 248 ? -17.720 84.653 -18.108 1.00 31.14 339 ASP A C 1
ATOM 4652 O O . ASP B 1 248 ? -18.171 83.568 -17.665 1.00 30.54 339 ASP A O 1
ATOM 4657 N N . ILE B 1 249 ? -17.968 85.130 -19.324 1.00 26.26 340 ILE A N 1
ATOM 4658 C CA . ILE B 1 249 ? -18.714 84.373 -20.327 1.00 26.25 340 ILE A CA 1
ATOM 4659 C C . ILE B 1 249 ? -17.919 83.093 -20.742 1.00 29.00 340 ILE A C 1
ATOM 4660 O O . ILE B 1 249 ? -18.447 81.957 -20.713 1.00 29.65 340 ILE A O 1
ATOM 4665 N N . THR B 1 250 ? -16.630 83.275 -21.069 1.00 28.34 341 THR A N 1
ATOM 4666 C CA . THR B 1 250 ? -15.767 82.156 -21.527 1.00 29.52 341 THR A CA 1
ATOM 4667 C C . THR B 1 250 ? -15.596 81.036 -20.543 1.00 29.84 341 THR A C 1
ATOM 4668 O O . THR B 1 250 ? -15.701 79.872 -20.911 1.00 33.70 341 THR A O 1
ATOM 4672 N N . TRP B 1 251 ? -15.292 81.395 -19.304 1.00 30.44 342 TRP A N 1
ATOM 4673 C CA . TRP B 1 251 ? -15.111 80.432 -18.176 1.00 32.62 342 TRP A CA 1
ATOM 4674 C C . TRP B 1 251 ? -16.336 79.596 -17.972 1.00 31.60 342 TRP A C 1
ATOM 4675 O O . TRP B 1 251 ? -16.225 78.363 -17.916 1.00 32.60 342 TRP A O 1
ATOM 4686 N N . GLN B 1 252 ? -17.515 80.247 -17.950 1.00 33.30 343 GLN A N 1
ATOM 4687 C CA . GLN B 1 252 ? -18.731 79.518 -17.761 1.00 29.53 343 GLN A CA 1
ATOM 4688 C C . GLN B 1 252 ? -19.011 78.628 -19.008 1.00 32.12 343 GLN A C 1
ATOM 4689 O O . GLN B 1 252 ? -19.427 77.475 -18.866 1.00 33.60 343 GLN A O 1
ATOM 4695 N N . TYR B 1 253 ? -18.789 79.161 -20.225 1.00 28.54 344 TYR A N 1
ATOM 4696 C CA . TYR B 1 253 ? -19.010 78.402 -21.413 1.00 30.89 344 TYR A CA 1
ATOM 4697 C C . TYR B 1 253 ? -18.067 77.224 -21.503 1.00 31.30 344 TYR A C 1
ATOM 4698 O O . TYR B 1 253 ? -18.464 76.165 -21.985 1.00 31.35 344 TYR A O 1
ATOM 4707 N N . ASN B 1 254 ? -16.834 77.380 -21.049 1.00 32.79 345 ASN A N 1
ATOM 4708 C CA . ASN B 1 254 ? -15.901 76.239 -21.035 1.00 35.28 345 ASN A CA 1
ATOM 4709 C C . ASN B 1 254 ? -16.402 75.071 -20.195 1.00 34.49 345 ASN A C 1
ATOM 4710 O O . ASN B 1 254 ? -16.139 73.893 -20.515 1.00 35.40 345 ASN A O 1
ATOM 4715 N N . ASN B 1 255 ? -17.169 75.358 -19.152 1.00 32.03 346 ASN A N 1
ATOM 4716 C CA . ASN B 1 255 ? -17.724 74.289 -18.337 1.00 36.37 346 ASN A CA 1
ATOM 4717 C C . ASN B 1 255 ? -18.871 73.610 -19.064 1.00 28.57 346 ASN A C 1
ATOM 4718 O O . ASN B 1 255 ? -19.023 72.353 -19.077 1.00 26.96 346 ASN A O 1
ATOM 4723 N N . ILE B 1 256 ? -19.665 74.426 -19.727 1.00 28.08 347 ILE A N 1
ATOM 4724 C CA . ILE B 1 256 ? -20.717 73.890 -20.582 1.00 25.66 347 ILE A CA 1
ATOM 4725 C C . ILE B 1 256 ? -20.116 72.960 -21.680 1.00 26.89 347 ILE A C 1
ATOM 4726 O O . ILE B 1 256 ? -20.659 71.869 -21.928 1.00 26.99 347 ILE A O 1
ATOM 4731 N N . LYS B 1 257 ? -18.993 73.386 -22.284 1.00 25.79 348 LYS A N 1
ATOM 4732 C CA . LYS B 1 257 ? -18.262 72.583 -23.270 1.00 30.30 348 LYS A CA 1
ATOM 4733 C C . LYS B 1 257 ? -17.768 71.237 -22.655 1.00 29.28 348 LYS A C 1
ATOM 4734 O O . LYS B 1 257 ? -17.987 70.156 -23.221 1.00 31.90 348 LYS A O 1
ATOM 4740 N N . LYS B 1 258 ? -17.121 71.316 -21.492 1.00 27.72 349 LYS A N 1
ATOM 4741 C CA . LYS B 1 258 ? -16.525 70.157 -20.824 1.00 28.54 349 LYS A CA 1
ATOM 4742 C C . LYS B 1 258 ? -17.574 69.104 -20.502 1.00 30.60 349 LYS A C 1
ATOM 4743 O O . LYS B 1 258 ? -17.390 67.938 -20.790 1.00 31.92 349 LYS A O 1
ATOM 4749 N N . TYR B 1 259 ? -18.721 69.521 -19.990 1.00 30.37 350 TYR A N 1
ATOM 4750 C CA . TYR B 1 259 ? -19.700 68.552 -19.461 1.00 28.06 350 TYR A CA 1
ATOM 4751 C C . TYR B 1 259 ? -20.802 68.179 -20.437 1.00 31.74 350 TYR A C 1
ATOM 4752 O O . TYR B 1 259 ? -21.384 67.123 -20.282 1.00 29.26 350 TYR A O 1
ATOM 4761 N N . LEU B 1 260 ? -21.056 69.009 -21.466 1.00 26.19 351 LEU A N 1
ATOM 4762 C CA . LEU B 1 260 ? -22.196 68.785 -22.383 1.00 26.91 351 LEU A CA 1
ATOM 4763 C C . LEU B 1 260 ? -21.762 68.764 -23.857 1.00 26.23 351 LEU A C 1
ATOM 4764 O O . LEU B 1 260 ? -21.803 67.729 -24.502 1.00 29.63 351 LEU A O 1
ATOM 4769 N N . ILE B 1 261 ? -21.247 69.883 -24.356 1.00 25.26 352 ILE A N 1
ATOM 4770 C CA . ILE B 1 261 ? -21.050 70.041 -25.818 1.00 31.57 352 ILE A CA 1
ATOM 4771 C C . ILE B 1 261 ? -20.043 69.034 -26.279 1.00 28.48 352 ILE A C 1
ATOM 4772 O O . ILE B 1 261 ? -20.264 68.352 -27.259 1.00 35.62 352 ILE A O 1
ATOM 4777 N N . ASP B 1 262 ? -18.920 68.954 -25.581 1.00 29.06 353 ASP A N 1
ATOM 4778 C CA . ASP B 1 262 ? -17.818 68.084 -26.019 1.00 35.14 353 ASP A CA 1
ATOM 4779 C C . ASP B 1 262 ? -18.103 66.628 -25.737 1.00 29.07 353 ASP A C 1
ATOM 4780 O O . ASP B 1 262 ? -17.352 65.750 -26.199 1.00 35.95 353 ASP A O 1
ATOM 4785 N N . LYS B 1 263 ? -19.187 66.343 -25.024 1.00 31.60 354 LYS A N 1
ATOM 4786 C CA . LYS B 1 263 ? -19.678 64.985 -24.905 1.00 32.50 354 LYS A CA 1
ATOM 4787 C C . LYS B 1 263 ? -20.808 64.686 -25.865 1.00 30.12 354 LYS A C 1
ATOM 4788 O O . LYS B 1 263 ? -21.438 63.607 -25.779 1.00 35.77 354 LYS A O 1
ATOM 4794 N N . GLY B 1 264 ? -21.129 65.610 -26.760 1.00 32.81 355 GLY A N 1
ATOM 4795 C CA . GLY B 1 264 ? -22.103 65.318 -27.824 1.00 30.93 355 GLY A CA 1
ATOM 4796 C C . GLY B 1 264 ? -23.524 65.464 -27.332 1.00 30.56 355 GLY A C 1
ATOM 4797 O O . GLY B 1 264 ? -24.446 64.907 -27.908 1.00 29.17 355 GLY A O 1
ATOM 4798 N N . ILE B 1 265 ? -23.699 66.232 -26.270 1.00 24.88 356 ILE A N 1
ATOM 4799 C CA . ILE B 1 265 ? -25.041 66.442 -25.654 1.00 21.86 356 ILE A CA 1
ATOM 4800 C C . ILE B 1 265 ? -25.578 67.826 -26.124 1.00 21.23 356 ILE A C 1
ATOM 4801 O O . ILE B 1 265 ? -24.905 68.848 -25.942 1.00 25.58 356 ILE A O 1
ATOM 4806 N N . PRO B 1 266 ? -26.785 67.832 -26.728 1.00 22.52 357 PRO A N 1
ATOM 4807 C CA . PRO B 1 266 ? -27.344 69.108 -27.120 1.00 22.57 357 PRO A CA 1
ATOM 4808 C C . PRO B 1 266 ? -27.617 69.996 -25.934 1.00 20.18 357 PRO A C 1
ATOM 4809 O O . PRO B 1 266 ? -28.183 69.530 -24.921 1.00 20.61 357 PRO A O 1
ATOM 4813 N N . VAL B 1 267 ? -27.292 71.271 -26.133 1.00 20.10 358 VAL A N 1
ATOM 4814 C CA . VAL B 1 267 ? -27.496 72.333 -25.177 1.00 20.08 358 VAL A CA 1
ATOM 4815 C C . VAL B 1 267 ? -28.268 73.459 -25.857 1.00 17.92 358 VAL A C 1
ATOM 4816 O O . VAL B 1 267 ? -27.950 73.858 -26.990 1.00 20.55 358 VAL A O 1
ATOM 4820 N N . VAL B 1 268 ? -29.190 74.043 -25.115 1.00 17.91 359 VAL A N 1
ATOM 4821 C CA . VAL B 1 268 ? -30.008 75.169 -25.564 1.00 16.31 359 VAL A CA 1
ATOM 4822 C C . VAL B 1 268 ? -30.035 76.188 -24.405 1.00 16.71 359 VAL A C 1
ATOM 4823 O O . VAL B 1 268 ? -30.337 75.818 -23.259 1.00 18.09 359 VAL A O 1
ATOM 4827 N N . ILE B 1 269 ? -29.701 77.445 -24.667 1.00 16.97 360 ILE A N 1
ATOM 4828 C CA . ILE B 1 269 ? -29.819 78.521 -23.680 1.00 15.04 360 ILE A CA 1
ATOM 4829 C C . ILE B 1 269 ? -31.255 79.085 -23.759 1.00 16.85 360 ILE A C 1
ATOM 4830 O O . ILE B 1 269 ? -31.552 79.848 -24.651 1.00 16.73 360 ILE A O 1
ATOM 4835 N N . THR B 1 270 ? -32.159 78.623 -22.888 1.00 16.34 361 THR A N 1
ATOM 4836 C CA . THR B 1 270 ? -33.520 78.986 -23.057 1.00 14.88 361 THR A CA 1
ATOM 4837 C C . THR B 1 270 ? -33.914 80.359 -22.512 1.00 14.20 361 THR A C 1
ATOM 4838 O O . THR B 1 270 ? -35.062 80.807 -22.739 1.00 15.45 361 THR A O 1
ATOM 4842 N N . GLU B 1 271 ? -33.002 80.998 -21.752 1.00 15.46 362 GLU A N 1
ATOM 4843 C CA . GLU B 1 271 ? -33.147 82.413 -21.431 1.00 13.80 362 GLU A CA 1
ATOM 4844 C C . GLU B 1 271 ? -31.759 83.041 -21.311 1.00 16.41 362 GLU A C 1
ATOM 4845 O O . GLU B 1 271 ? -30.830 82.500 -20.708 1.00 15.89 362 GLU A O 1
ATOM 4851 N N . THR B 1 272 ? -31.719 84.247 -21.856 1.00 17.12 363 THR A N 1
ATOM 4852 C CA . THR B 1 272 ? -30.657 85.223 -21.615 1.00 18.53 363 THR A CA 1
ATOM 4853 C C . THR B 1 272 ? -31.153 86.577 -22.104 1.00 17.96 363 THR A C 1
ATOM 4854 O O . THR B 1 272 ? -32.239 86.724 -22.588 1.00 17.04 363 THR A O 1
ATOM 4858 N N . GLY B 1 273 ? -30.299 87.597 -21.921 1.00 16.46 364 GLY A N 1
ATOM 4859 C CA . GLY B 1 273 ? -30.648 88.989 -22.251 1.00 21.02 364 GLY A CA 1
ATOM 4860 C C . GLY B 1 273 ? -29.961 89.955 -21.319 1.00 17.17 364 GLY A C 1
ATOM 4861 O O . GLY B 1 273 ? -29.301 89.514 -20.400 1.00 17.95 364 GLY A O 1
ATOM 4862 N N . ALA B 1 274 ? -30.093 91.256 -21.607 1.00 18.33 365 ALA A N 1
ATOM 4863 C CA . ALA B 1 274 ? -29.477 92.358 -20.807 1.00 19.76 365 ALA A CA 1
ATOM 4864 C C . ALA B 1 274 ? -30.519 93.424 -20.549 1.00 18.90 365 ALA A C 1
ATOM 4865 O O . ALA B 1 274 ? -31.201 93.876 -21.444 1.00 21.86 365 ALA A O 1
ATOM 4867 N N . GLN B 1 275 ? -30.706 93.802 -19.279 1.00 19.73 366 GLN A N 1
ATOM 4868 C CA . GLN B 1 275 ? -31.683 94.843 -18.995 1.00 20.28 366 GLN A CA 1
ATOM 4869 C C . GLN B 1 275 ? -31.114 96.133 -19.643 1.00 23.29 366 GLN A C 1
ATOM 4870 O O . GLN B 1 275 ? -29.885 96.381 -19.642 1.00 22.33 366 GLN A O 1
ATOM 4876 N N . PHE B 1 276 ? -32.025 96.901 -20.210 1.00 20.34 367 PHE A N 1
ATOM 4877 C CA . PHE B 1 276 ? -31.722 98.192 -20.855 1.00 20.49 367 PHE A CA 1
ATOM 4878 C C . PHE B 1 276 ? -31.393 99.248 -19.800 1.00 21.16 367 PHE A C 1
ATOM 4879 O O . PHE B 1 276 ? -32.215 99.555 -18.945 1.00 23.76 367 PHE A O 1
ATOM 4887 N N . LYS B 1 277 ? -30.161 99.763 -19.881 1.00 23.34 368 LYS A N 1
ATOM 4888 C CA . LYS B 1 277 ? -29.631 100.729 -18.905 1.00 21.44 368 LYS A CA 1
ATOM 4889 C C . LYS B 1 277 ? -29.109 101.982 -19.668 1.00 21.95 368 LYS A C 1
ATOM 4890 O O . LYS B 1 277 ? -28.001 102.472 -19.385 1.00 24.36 368 LYS A O 1
ATOM 4896 N N . GLU B 1 278 ? -29.901 102.470 -20.631 1.00 25.19 369 GLU A N 1
ATOM 4897 C CA . GLU B 1 278 ? -29.532 103.635 -21.521 1.00 25.04 369 GLU A CA 1
ATOM 4898 C C . GLU B 1 278 ? -28.149 103.415 -22.081 1.00 24.66 369 GLU A C 1
ATOM 4899 O O . GLU B 1 278 ? -27.306 104.336 -22.100 1.00 25.57 369 GLU A O 1
ATOM 4905 N N . ASN B 1 279 ? -27.919 102.199 -22.556 1.00 21.31 370 ASN A N 1
ATOM 4906 C CA . ASN B 1 279 ? -26.621 101.694 -22.901 1.00 23.13 370 ASN A CA 1
ATOM 4907 C C . ASN B 1 279 ? -26.652 100.815 -24.163 1.00 23.40 370 ASN A C 1
ATOM 4908 O O . ASN B 1 279 ? -25.962 99.786 -24.247 1.00 23.94 370 ASN A O 1
ATOM 4913 N N . THR B 1 280 ? -27.321 101.326 -25.184 1.00 23.63 371 THR A N 1
ATOM 4914 C CA . THR B 1 280 ? -27.483 100.575 -26.419 1.00 20.80 371 THR A CA 1
ATOM 4915 C C . THR B 1 280 ? -26.204 100.022 -26.993 1.00 23.83 371 THR A C 1
ATOM 4916 O O . THR B 1 280 ? -26.067 98.835 -27.307 1.00 27.92 371 THR A O 1
ATOM 4920 N N . GLU B 1 281 ? -25.199 100.878 -27.138 1.00 24.26 372 GLU A N 1
ATOM 4921 C CA . GLU B 1 281 ? -23.912 100.426 -27.677 1.00 25.79 372 GLU A CA 1
ATOM 4922 C C . GLU B 1 281 ? -23.210 99.350 -26.892 1.00 25.06 372 GLU A C 1
ATOM 4923 O O . GLU B 1 281 ? -22.566 98.469 -27.464 1.00 23.90 372 GLU A O 1
ATOM 4929 N N . ASP B 1 282 ? -23.340 99.419 -25.563 1.00 26.52 373 ASP A N 1
ATOM 4930 C CA . ASP B 1 282 ? -22.736 98.423 -24.715 1.00 24.17 373 ASP A CA 1
ATOM 4931 C C . ASP B 1 282 ? -23.434 97.067 -24.851 1.00 21.92 373 ASP A C 1
ATOM 4932 O O . ASP B 1 282 ? -22.768 96.033 -24.986 1.00 21.62 373 ASP A O 1
ATOM 4937 N N . ILE B 1 283 ? -24.755 97.105 -24.878 1.00 20.11 374 ILE A N 1
ATOM 4938 C CA . ILE B 1 283 ? -25.525 95.850 -25.086 1.00 22.28 374 ILE A CA 1
ATOM 4939 C C . ILE B 1 283 ? -25.217 95.258 -26.453 1.00 23.31 374 ILE A C 1
ATOM 4940 O O . ILE B 1 283 ? -25.000 94.032 -26.532 1.00 23.06 374 ILE A O 1
ATOM 4945 N N . VAL B 1 284 ? -25.148 96.078 -27.538 1.00 21.82 375 VAL A N 1
ATOM 4946 C CA . VAL B 1 284 ? -24.746 95.517 -28.844 1.00 22.19 375 VAL A CA 1
ATOM 4947 C C . VAL B 1 284 ? -23.387 94.827 -28.730 1.00 20.85 375 VAL A C 1
ATOM 4948 O O . VAL B 1 284 ? -23.172 93.718 -29.287 1.00 23.82 375 VAL A O 1
ATOM 4952 N N . ARG B 1 285 ? -22.405 95.479 -28.063 1.00 22.45 376 ARG A N 1
ATOM 4953 C CA . ARG B 1 285 ? -21.103 94.849 -27.862 1.00 23.35 376 ARG A CA 1
ATOM 4954 C C . ARG B 1 285 ? -21.155 93.538 -27.066 1.00 20.98 376 ARG A C 1
ATOM 4955 O O . ARG B 1 285 ? -20.481 92.529 -27.434 1.00 24.79 376 ARG A O 1
ATOM 4963 N N . TRP B 1 286 ? -21.973 93.541 -26.006 1.00 21.28 377 TRP A N 1
ATOM 4964 C CA . TRP B 1 286 ? -22.153 92.337 -25.204 1.00 23.82 377 TRP A CA 1
ATOM 4965 C C . TRP B 1 286 ? -22.731 91.179 -26.028 1.00 24.64 377 TRP A C 1
ATOM 4966 O O . TRP B 1 286 ? -22.243 90.036 -25.934 1.00 23.48 377 TRP A O 1
ATOM 4977 N N . ILE B 1 287 ? -23.716 91.490 -26.864 1.00 20.34 378 ILE A N 1
ATOM 4978 C CA . ILE B 1 287 ? -24.376 90.437 -27.709 1.00 20.58 378 ILE A CA 1
ATOM 4979 C C . ILE B 1 287 ? -23.327 89.841 -28.597 1.00 21.87 378 ILE A C 1
ATOM 4980 O O . ILE B 1 287 ? -23.285 88.630 -28.759 1.00 24.56 378 ILE A O 1
ATOM 4985 N N . GLY B 1 288 ? -22.461 90.671 -29.202 1.00 22.33 379 GLY A N 1
ATOM 4986 C CA . GLY B 1 288 ? -21.335 90.121 -29.925 1.00 22.78 379 GLY A CA 1
ATOM 4987 C C . GLY B 1 288 ? -20.496 89.118 -29.218 1.00 27.97 379 GLY A C 1
ATOM 4988 O O . GLY B 1 288 ? -20.191 88.084 -29.781 1.00 26.95 379 GLY A O 1
ATOM 4989 N N . ASP B 1 289 ? -20.096 89.466 -28.003 1.00 24.32 380 ASP A N 1
ATOM 4990 C CA . ASP B 1 289 ? -19.250 88.613 -27.214 1.00 24.54 380 ASP A CA 1
ATOM 4991 C C . ASP B 1 289 ? -19.991 87.360 -26.723 1.00 22.74 380 ASP A C 1
ATOM 4992 O O . ASP B 1 289 ? -19.427 86.204 -26.711 1.00 25.45 380 ASP A O 1
ATOM 4997 N N . TYR B 1 290 ? -21.244 87.586 -26.349 1.00 23.72 381 TYR A N 1
ATOM 4998 C CA . TYR B 1 290 ? -22.058 86.505 -25.721 1.00 21.25 381 TYR A CA 1
ATOM 4999 C C . TYR B 1 290 ? -22.618 85.515 -26.759 1.00 21.44 381 TYR A C 1
ATOM 5000 O O . TYR B 1 290 ? -22.305 84.331 -26.724 1.00 22.77 381 TYR A O 1
ATOM 5009 N N . VAL B 1 291 ? -23.369 86.025 -27.718 1.00 23.34 382 VAL A N 1
ATOM 5010 C CA . VAL B 1 291 ? -23.929 85.164 -28.756 1.00 20.60 382 VAL A CA 1
ATOM 5011 C C . VAL B 1 291 ? -22.806 84.633 -29.659 1.00 21.78 382 VAL A C 1
ATOM 5012 O O . VAL B 1 291 ? -22.808 83.432 -30.053 1.00 22.92 382 VAL A O 1
ATOM 5016 N N . GLY B 1 292 ? -21.761 85.451 -29.903 1.00 27.02 383 GLY A N 1
ATOM 5017 C CA . GLY B 1 292 ? -20.611 84.936 -30.650 1.00 27.72 383 GLY A CA 1
ATOM 5018 C C . GLY B 1 292 ? -19.915 83.732 -29.998 1.00 27.43 383 GLY A C 1
ATOM 5019 O O . GLY B 1 292 ? -19.435 82.829 -30.686 1.00 29.00 383 GLY A O 1
ATOM 5020 N N . THR B 1 293 ? -19.891 83.722 -28.670 1.00 24.78 384 THR A N 1
ATOM 5021 C CA . THR B 1 293 ? -19.375 82.597 -27.930 1.00 25.43 384 THR A CA 1
ATOM 5022 C C . THR B 1 293 ? -20.205 81.336 -28.216 1.00 24.32 384 THR A C 1
ATOM 5023 O O . THR B 1 293 ? -19.661 80.266 -28.525 1.00 26.62 384 THR A O 1
ATOM 5027 N N . LEU B 1 294 ? -21.519 81.468 -28.120 1.00 23.06 385 LEU A N 1
ATOM 5028 C CA . LEU B 1 294 ? -22.408 80.334 -28.374 1.00 22.76 385 LEU A CA 1
ATOM 5029 C C . LEU B 1 294 ? -22.314 79.836 -29.802 1.00 22.98 385 LEU A C 1
ATOM 5030 O O . LEU B 1 294 ? -22.369 78.616 -30.044 1.00 22.82 385 LEU A O 1
ATOM 5035 N N . ASP B 1 295 ? -22.190 80.769 -30.729 1.00 24.63 386 ASP A N 1
ATOM 5036 C CA . ASP B 1 295 ? -22.126 80.430 -32.154 1.00 28.33 386 ASP A CA 1
ATOM 5037 C C . ASP B 1 295 ? -20.895 79.584 -32.491 1.00 23.44 386 ASP A C 1
ATOM 5038 O O . ASP B 1 295 ? -20.879 78.848 -33.484 1.00 27.81 386 ASP A O 1
ATOM 5043 N N . GLN B 1 296 ? -19.864 79.605 -31.666 1.00 29.33 387 GLN A N 1
ATOM 5044 C CA . GLN B 1 296 ? -18.695 78.760 -31.968 1.00 27.85 387 GLN A CA 1
ATOM 5045 C C . GLN B 1 296 ? -19.037 77.281 -32.063 1.00 29.25 387 GLN A C 1
ATOM 5046 O O . GLN B 1 296 ? -18.337 76.541 -32.753 1.00 32.93 387 GLN A O 1
ATOM 5052 N N . ASP B 1 297 ? -20.034 76.833 -31.300 1.00 28.68 388 ASP A N 1
ATOM 5053 C CA . ASP B 1 297 ? -20.499 75.461 -31.366 1.00 28.29 388 ASP A CA 1
ATOM 5054 C C . ASP B 1 297 ? -21.939 75.323 -31.803 1.00 25.39 388 ASP A C 1
ATOM 5055 O O . ASP B 1 297 ? -22.553 74.269 -31.576 1.00 26.06 388 ASP A O 1
ATOM 5060 N N . GLY B 1 298 ? -22.456 76.323 -32.499 1.00 23.90 389 GLY A N 1
ATOM 5061 C CA . GLY B 1 298 ? -23.845 76.301 -32.994 1.00 24.84 389 GLY A CA 1
ATOM 5062 C C . GLY B 1 298 ? -24.912 76.155 -31.899 1.00 23.90 389 GLY A C 1
ATOM 5063 O O . GLY B 1 298 ? -26.037 75.638 -32.161 1.00 26.34 389 GLY A O 1
ATOM 5064 N N . VAL B 1 299 ? -24.613 76.671 -30.698 1.00 22.26 390 VAL A N 1
ATOM 5065 C CA . VAL B 1 299 ? -25.583 76.620 -29.584 1.00 20.97 390 VAL A CA 1
ATOM 5066 C C . VAL B 1 299 ? -26.551 77.810 -29.788 1.00 22.30 390 VAL A C 1
ATOM 5067 O O . VAL B 1 299 ? -26.143 78.921 -30.090 1.00 23.28 390 VAL A O 1
ATOM 5071 N N . LYS B 1 300 ? -27.824 77.532 -29.661 1.00 18.67 391 LYS A N 1
ATOM 5072 C CA . LYS B 1 300 ? -28.926 78.497 -29.818 1.00 17.81 391 LYS A CA 1
ATOM 5073 C C . LYS B 1 300 ? -29.367 79.057 -28.459 1.00 18.14 391 LYS A C 1
ATOM 5074 O O . LYS B 1 300 ? -29.239 78.388 -27.398 1.00 18.76 391 LYS A O 1
ATOM 5080 N N . CYS B 1 301 ? -29.859 80.302 -28.503 1.00 19.05 392 CYS A N 1
ATOM 5081 C CA . CYS B 1 301 ? -30.395 80.928 -27.316 1.00 15.68 392 CYS A CA 1
ATOM 5082 C C . CYS B 1 301 ? -31.738 81.558 -27.651 1.00 15.13 392 CYS A C 1
ATOM 5083 O O . CYS B 1 301 ? -32.068 81.815 -28.847 1.00 17.96 392 CYS A O 1
ATOM 5086 N N . PHE B 1 302 ? -32.486 81.783 -26.559 1.00 16.08 393 PHE A N 1
ATOM 5087 C CA . PHE B 1 302 ? -33.808 82.407 -26.555 1.00 16.13 393 PHE A CA 1
ATOM 5088 C C . PHE B 1 302 ? -33.756 83.622 -25.648 1.00 17.41 393 PHE A C 1
ATOM 5089 O O . PHE B 1 302 ? -33.393 83.494 -24.463 1.00 17.18 393 PHE A O 1
ATOM 5097 N N . ILE B 1 303 ? -34.036 84.799 -26.198 1.00 15.19 394 ILE A N 1
ATOM 5098 C CA . ILE B 1 303 ? -33.935 86.032 -25.411 1.00 16.54 394 ILE A CA 1
ATOM 5099 C C . ILE B 1 303 ? -35.175 86.266 -24.594 1.00 17.42 394 ILE A C 1
ATOM 5100 O O . ILE B 1 303 ? -36.310 86.150 -25.101 1.00 16.72 394 ILE A O 1
ATOM 5105 N N . TRP B 1 304 ? -34.986 86.647 -23.321 1.00 15.24 395 TRP A N 1
ATOM 5106 C CA . TRP B 1 304 ? -36.091 86.961 -22.480 1.00 15.29 395 TRP A CA 1
ATOM 5107 C C . TRP B 1 304 ? -36.726 88.345 -22.806 1.00 15.62 395 TRP A C 1
ATOM 5108 O O . TRP B 1 304 ? -35.992 89.332 -22.796 1.00 17.95 395 TRP A O 1
ATOM 5119 N N . ASP B 1 305 ? -38.023 88.407 -23.073 1.00 14.21 396 ASP A N 1
ATOM 5120 C CA . ASP B 1 305 ? -38.722 89.625 -23.411 1.00 15.69 396 ASP A CA 1
ATOM 5121 C C . ASP B 1 305 ? -40.021 89.733 -22.627 1.00 17.59 396 ASP A C 1
ATOM 5122 O O . ASP B 1 305 ? -40.981 89.046 -22.931 1.00 18.14 396 ASP A O 1
ATOM 5127 N N . ASN B 1 306 ? -40.024 90.642 -21.627 1.00 18.10 397 ASN A N 1
ATOM 5128 C CA . ASN B 1 306 ? -41.177 90.834 -20.787 1.00 18.03 397 ASN A CA 1
ATOM 5129 C C . ASN B 1 306 ? -42.016 92.055 -21.114 1.00 19.40 397 ASN A C 1
ATOM 5130 O O . ASN B 1 306 ? -42.958 92.410 -20.360 1.00 19.53 397 ASN A O 1
ATOM 5135 N N . ASN B 1 307 ? -41.659 92.721 -22.199 1.00 19.96 398 ASN A N 1
ATOM 5136 C CA . ASN B 1 307 ? -42.343 93.975 -22.633 1.00 19.88 398 ASN A CA 1
ATOM 5137 C C . ASN B 1 307 ? -42.219 95.103 -21.683 1.00 21.14 398 ASN A C 1
ATOM 5138 O O . ASN B 1 307 ? -43.072 95.980 -21.659 1.00 24.27 398 ASN A O 1
ATOM 5143 N N . ILE B 1 308 ? -41.119 95.126 -20.912 1.00 18.04 399 ILE A N 1
ATOM 5144 C CA . ILE B 1 308 ? -40.878 96.284 -20.027 1.00 20.42 399 ILE A CA 1
ATOM 5145 C C . ILE B 1 308 ? -39.650 97.002 -20.587 1.00 19.04 399 ILE A C 1
ATOM 5146 O O . ILE B 1 308 ? -38.542 96.417 -20.659 1.00 20.93 399 ILE A O 1
ATOM 5151 N N . TYR B 1 309 ? -39.808 98.276 -20.875 1.00 23.11 400 TYR A N 1
ATOM 5152 C CA . TYR B 1 309 ? -38.717 99.067 -21.404 1.00 24.90 400 TYR A CA 1
ATOM 5153 C C . TYR B 1 309 ? -38.779 100.478 -20.875 1.00 24.74 400 TYR A C 1
ATOM 5154 O O . TYR B 1 309 ? -37.784 100.962 -20.385 1.00 33.89 400 TYR A O 1
ATOM 5163 N N . HIS B 1 310 ? -39.917 101.152 -20.974 1.00 30.38 401 HIS A N 1
ATOM 5164 C CA . HIS B 1 310 ? -39.961 102.555 -20.534 1.00 29.92 401 HIS A CA 1
ATOM 5165 C C . HIS B 1 310 ? -40.354 102.675 -19.086 1.00 40.05 401 HIS A C 1
ATOM 5166 O O . HIS B 1 310 ? -39.952 103.604 -18.388 1.00 54.49 401 HIS A O 1
ATOM 5173 N N . GLY B 1 311 ? -41.158 101.734 -18.647 1.00 36.82 402 GLY A N 1
ATOM 5174 C CA . GLY B 1 311 ? -41.624 101.713 -17.310 1.00 40.39 402 GLY A CA 1
ATOM 5175 C C . GLY B 1 311 ? -40.634 101.149 -16.332 1.00 40.53 402 GLY A C 1
ATOM 5176 O O . GLY B 1 311 ? -39.539 100.727 -16.700 1.00 39.11 402 GLY A O 1
ATOM 5177 N N . ASN B 1 312 ? -41.063 101.121 -15.063 1.00 40.84 403 ASN A N 1
ATOM 5178 C CA . ASN B 1 312 ? -40.304 100.492 -13.960 1.00 43.96 403 ASN A CA 1
ATOM 5179 C C . ASN B 1 312 ? -40.364 98.976 -14.082 1.00 41.96 403 ASN A C 1
ATOM 5180 O O . ASN B 1 312 ? -41.333 98.437 -14.643 1.00 33.61 403 ASN A O 1
ATOM 5185 N N . GLY B 1 313 ? -39.329 98.300 -13.563 1.00 31.74 404 GLY A N 1
ATOM 5186 C CA . GLY B 1 313 ? -39.220 96.850 -13.594 1.00 30.08 404 GLY A CA 1
ATOM 5187 C C . GLY B 1 313 ? -37.956 96.493 -14.355 1.00 28.91 404 GLY A C 1
ATOM 5188 O O . GLY B 1 313 ? -37.108 97.365 -14.695 1.00 26.60 404 GLY A O 1
ATOM 5189 N N . GLU B 1 314 ? -37.803 95.218 -14.596 1.00 24.05 405 GLU A N 1
ATOM 5190 C CA . GLU B 1 314 ? -36.631 94.701 -15.228 1.00 23.11 405 GLU A CA 1
ATOM 5191 C C . GLU B 1 314 ? -36.768 94.916 -16.735 1.00 22.59 405 GLU A C 1
ATOM 5192 O O . GLU B 1 314 ? -37.657 94.354 -17.389 1.00 21.59 405 GLU A O 1
ATOM 5198 N N . LYS B 1 315 ? -35.897 95.782 -17.285 1.00 22.21 406 LYS A N 1
ATOM 5199 C CA . LYS B 1 315 ? -36.137 96.316 -18.609 1.00 19.39 406 LYS A CA 1
ATOM 5200 C C . LYS B 1 315 ? -35.627 95.402 -19.693 1.00 18.76 406 LYS A C 1
ATOM 5201 O O . LYS B 1 315 ? -34.717 95.736 -20.469 1.00 18.86 406 LYS A O 1
ATOM 5207 N N . PHE B 1 316 ? -36.227 94.217 -19.774 1.00 20.57 407 PHE A N 1
ATOM 5208 C CA . PHE B 1 316 ? -35.802 93.251 -20.838 1.00 17.46 407 PHE A CA 1
ATOM 5209 C C . PHE B 1 316 ? -36.634 93.379 -22.160 1.00 16.83 407 PHE A C 1
ATOM 5210 O O . PHE B 1 316 ? -36.465 92.596 -23.094 1.00 18.84 407 PHE A O 1
ATOM 5218 N N . GLY B 1 317 ? -37.581 94.306 -22.178 1.00 19.26 408 GLY A N 1
ATOM 5219 C CA . GLY B 1 317 ? -38.452 94.427 -23.283 1.00 19.52 408 GLY A CA 1
ATOM 5220 C C . GLY B 1 317 ? -37.703 94.724 -24.606 1.00 19.84 408 GLY A C 1
ATOM 5221 O O . GLY B 1 317 ? -36.808 95.614 -24.648 1.00 19.89 408 GLY A O 1
ATOM 5222 N N . LEU B 1 318 ? -38.178 94.088 -25.695 1.00 18.48 409 LEU A N 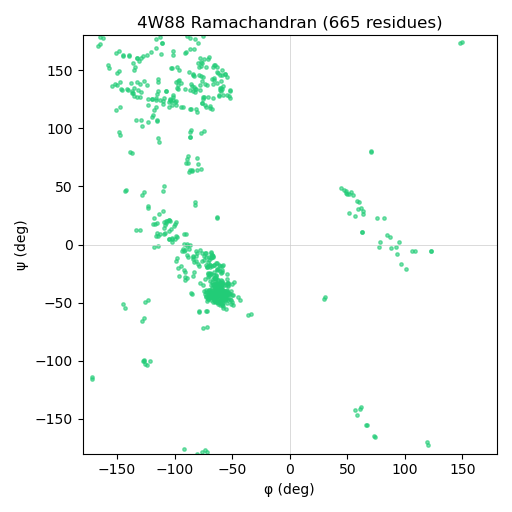1
ATOM 5223 C CA . LEU B 1 318 ? -37.628 94.307 -27.061 1.00 17.16 409 LEU A CA 1
ATOM 5224 C C . LEU B 1 318 ? -38.724 94.690 -28.015 1.00 19.76 409 LEU A C 1
ATOM 5225 O O . LEU B 1 318 ? -38.592 95.653 -28.782 1.00 20.99 409 LEU A O 1
ATOM 5230 N N . LEU B 1 319 ? -39.794 93.914 -28.003 1.00 19.11 410 LEU A N 1
ATOM 5231 C CA . LEU B 1 319 ? -40.971 94.181 -28.840 1.00 18.48 410 LEU A CA 1
ATOM 5232 C C . LEU B 1 319 ? -42.017 94.969 -28.080 1.00 19.49 410 LEU A C 1
ATOM 5233 O O . LEU B 1 319 ? -42.538 94.511 -27.069 1.00 19.80 410 LEU A O 1
ATOM 5238 N N . ASN B 1 320 ? -42.311 96.166 -28.575 1.00 23.10 411 ASN A N 1
ATOM 5239 C CA . ASN B 1 320 ? -43.432 96.941 -28.045 1.00 20.33 411 ASN A CA 1
ATOM 5240 C C . ASN B 1 320 ? -44.734 96.290 -28.581 1.00 21.82 411 ASN A C 1
ATOM 5241 O O . ASN B 1 320 ? -45.100 96.481 -29.768 1.00 23.10 411 ASN A O 1
ATOM 5246 N N . ARG B 1 321 ? -45.366 95.442 -27.764 1.00 20.37 412 ARG A N 1
ATOM 5247 C CA . ARG B 1 321 ? -46.401 94.600 -28.312 1.00 20.25 412 ARG A CA 1
ATOM 5248 C C . ARG B 1 321 ? -47.637 95.338 -28.791 1.00 20.07 412 ARG A C 1
ATOM 5249 O O . ARG B 1 321 ? -48.303 94.929 -29.799 1.00 23.83 412 ARG A O 1
ATOM 5257 N N . SER B 1 322 ? -47.970 96.413 -28.091 1.00 25.60 413 SER A N 1
ATOM 5258 C CA . SER B 1 322 ? -49.147 97.199 -28.442 1.00 27.11 413 SER A CA 1
ATOM 5259 C C . SER B 1 322 ? -48.994 97.950 -29.755 1.00 26.07 413 SER A C 1
ATOM 5260 O O . SER B 1 322 ? -49.982 98.139 -30.439 1.00 27.36 413 SER A O 1
ATOM 5263 N N . LEU B 1 323 ? -47.782 98.364 -30.091 1.00 27.16 414 LEU A N 1
ATOM 5264 C CA . LEU B 1 323 ? -47.476 99.097 -31.316 1.00 27.57 414 LEU A CA 1
ATOM 5265 C C . LEU B 1 323 ? -46.945 98.235 -32.445 1.00 29.01 414 LEU A C 1
ATOM 5266 O O . LEU B 1 323 ? -46.832 98.722 -33.566 1.00 27.19 414 LEU A O 1
ATOM 5271 N N . LEU B 1 324 ? -46.598 96.997 -32.146 1.00 26.90 415 LEU A N 1
ATOM 5272 C CA . LEU B 1 324 ? -45.927 96.101 -33.115 1.00 26.89 415 LEU A CA 1
ATOM 5273 C C . LEU B 1 324 ? -44.713 96.781 -33.728 1.00 25.21 415 LEU A C 1
ATOM 5274 O O . LEU B 1 324 ? -44.509 96.666 -34.956 1.00 28.26 415 LEU A O 1
ATOM 5279 N N . LYS B 1 325 ? -43.940 97.457 -32.867 1.00 25.67 416 LYS A N 1
ATOM 5280 C CA . LYS B 1 325 ? -42.665 98.120 -33.202 1.00 25.85 416 LYS A CA 1
ATOM 5281 C C . LYS B 1 325 ? -41.673 97.748 -32.085 1.00 21.29 416 LYS A C 1
ATOM 5282 O O . LYS B 1 325 ? -42.065 97.452 -30.959 1.00 29.65 416 LYS A O 1
ATOM 5288 N N . TRP B 1 326 ? -40.391 97.688 -32.448 1.00 25.04 417 TRP A N 1
ATOM 5289 C CA . TRP B 1 326 ? -39.360 97.258 -31.557 1.00 23.91 417 TRP A CA 1
ATOM 5290 C C . TRP B 1 326 ? -38.898 98.461 -30.731 1.00 22.12 417 TRP A C 1
ATOM 5291 O O . TRP B 1 326 ? -38.809 99.579 -31.291 1.00 24.91 417 TRP A O 1
ATOM 5302 N N . TYR B 1 327 ? -38.671 98.263 -29.439 1.00 21.90 418 TYR A N 1
ATOM 5303 C CA . TYR B 1 327 ? -38.238 99.368 -28.593 1.00 23.41 418 TYR A CA 1
ATOM 5304 C C . TYR B 1 327 ? -36.867 99.928 -28.948 1.00 22.84 418 TYR A C 1
ATOM 5305 O O . TYR B 1 327 ? -36.573 101.092 -28.700 1.00 24.85 418 TYR A O 1
ATOM 5314 N N . ASN B 1 328 ? -35.997 99.062 -29.401 1.00 21.79 419 ASN A N 1
ATOM 5315 C CA . ASN B 1 328 ? -34.615 99.413 -29.681 1.00 27.74 419 ASN A CA 1
ATOM 5316 C C . ASN B 1 328 ? -34.073 98.579 -30.831 1.00 22.32 419 ASN A C 1
ATOM 5317 O O . ASN B 1 328 ? -33.729 97.364 -30.662 1.00 22.45 419 ASN A O 1
ATOM 5322 N N . ASP B 1 329 ? -34.115 99.168 -32.028 1.00 23.92 420 ASP A N 1
ATOM 5323 C CA . ASP B 1 329 ? -33.810 98.393 -33.204 1.00 27.64 420 ASP A CA 1
ATOM 5324 C C . ASP B 1 329 ? -32.323 98.028 -33.280 1.00 25.72 420 ASP A C 1
ATOM 5325 O O . ASP B 1 329 ? -31.984 97.029 -33.876 1.00 25.61 420 ASP A O 1
ATOM 5330 N N . ASP B 1 330 ? -31.427 98.838 -32.687 1.00 27.71 421 ASP A N 1
ATOM 5331 C CA . ASP B 1 330 ? -30.007 98.442 -32.708 1.00 25.93 421 ASP A CA 1
ATOM 5332 C C . ASP B 1 330 ? -29.732 97.147 -31.939 1.00 23.20 421 ASP A C 1
ATOM 5333 O O . ASP B 1 330 ? -28.932 96.295 -32.337 1.00 22.37 421 ASP A O 1
ATOM 5338 N N . ILE B 1 331 ? -30.315 97.066 -30.748 1.00 22.10 422 ILE A N 1
ATOM 5339 C CA . ILE B 1 331 ? -30.163 95.853 -29.938 1.00 21.18 422 ILE A CA 1
ATOM 5340 C C . ILE B 1 331 ? -30.740 94.648 -30.688 1.00 18.97 422 ILE A C 1
ATOM 5341 O O . ILE B 1 331 ? -30.110 93.579 -30.827 1.00 22.17 422 ILE A O 1
ATOM 5346 N N . VAL B 1 332 ? -31.958 94.825 -31.163 1.00 19.85 423 VAL A N 1
ATOM 5347 C CA . VAL B 1 332 ? -32.621 93.704 -31.862 1.00 21.40 423 VAL A CA 1
ATOM 5348 C C . VAL B 1 332 ? -31.839 93.242 -33.135 1.00 18.41 423 VAL A C 1
ATOM 5349 O O . VAL B 1 332 ? -31.671 92.035 -33.388 1.00 19.39 423 VAL A O 1
ATOM 5353 N N . ASP B 1 333 ? -31.288 94.228 -33.887 1.00 23.32 424 ASP A N 1
ATOM 5354 C CA . ASP B 1 333 ? -30.498 93.906 -35.068 1.00 22.55 424 ASP A CA 1
ATOM 5355 C C . ASP B 1 333 ? -29.306 92.994 -34.657 1.00 21.08 424 ASP A C 1
ATOM 5356 O O . ASP B 1 333 ? -28.943 91.999 -35.340 1.00 23.69 424 ASP A O 1
ATOM 5361 N N . ALA B 1 334 ? -28.669 93.346 -33.513 1.00 24.85 425 ALA A N 1
ATOM 5362 C CA . ALA B 1 334 ? -27.503 92.579 -33.061 1.00 22.94 425 ALA A CA 1
ATOM 5363 C C . ALA B 1 334 ? -27.844 91.111 -32.784 1.00 22.41 425 ALA A C 1
ATOM 5364 O O . ALA B 1 334 ? -27.096 90.165 -33.094 1.00 22.70 425 ALA A O 1
ATOM 5366 N N . TYR B 1 335 ? -29.060 90.923 -32.267 1.00 21.09 426 TYR A N 1
ATOM 5367 C CA . TYR B 1 335 ? -29.543 89.556 -32.023 1.00 20.58 426 TYR A CA 1
ATOM 5368 C C . TYR B 1 335 ? -29.863 88.825 -33.290 1.00 21.43 426 TYR A C 1
ATOM 5369 O O . TYR B 1 335 ? -29.318 87.760 -33.548 1.00 20.48 426 TYR A O 1
ATOM 5378 N N . VAL B 1 336 ? -30.755 89.381 -34.099 1.00 20.88 427 VAL A N 1
ATOM 5379 C CA . VAL B 1 336 ? -31.219 88.596 -35.284 1.00 21.85 427 VAL A CA 1
ATOM 5380 C C . VAL B 1 336 ? -30.140 88.418 -36.363 1.00 19.87 427 VAL A C 1
ATOM 5381 O O . VAL B 1 336 ? -30.183 87.481 -37.171 1.00 20.90 427 VAL A O 1
ATOM 5385 N N . ASN B 1 337 ? -29.188 89.359 -36.392 1.00 21.42 428 ASN A N 1
ATOM 5386 C CA . ASN B 1 337 ? -28.122 89.240 -37.324 1.00 22.94 428 ASN A CA 1
ATOM 5387 C C . ASN B 1 337 ? -26.868 88.666 -36.752 1.00 24.94 428 ASN A C 1
ATOM 5388 O O . ASN B 1 337 ? -25.785 88.848 -37.320 1.00 29.08 428 ASN A O 1
ATOM 5393 N N . HIS B 1 338 ? -26.962 87.989 -35.623 1.00 24.48 429 HIS A N 1
ATOM 5394 C CA . HIS B 1 338 ? -25.781 87.497 -34.946 1.00 23.42 429 HIS A CA 1
ATOM 5395 C C . HIS B 1 338 ? -24.862 86.622 -35.828 1.00 25.80 429 HIS A C 1
ATOM 5396 O O . HIS B 1 338 ? -23.651 86.545 -35.571 1.00 30.44 429 HIS A O 1
ATOM 5403 N N . ALA B 1 339 ? -25.406 85.916 -36.811 1.00 29.12 430 ALA A N 1
ATOM 5404 C CA . ALA B 1 339 ? -24.585 84.963 -37.620 1.00 32.05 430 ALA A CA 1
ATOM 5405 C C . ALA B 1 339 ? -24.061 85.564 -38.887 1.00 44.58 430 ALA A C 1
ATOM 5406 O O . ALA B 1 339 ? -24.175 86.778 -39.018 1.00 50.51 430 ALA A O 1
#

Foldseek 3Di:
DLVVQVVLLLPFLAAAEPPCAQLQDPDFQDNCSRCRSPDDHDDLLLLVLCCVLFGLEYEYEHAQVSQFDDPPLRDGNPVSLVSVVVNVVSSVVVPAYEYEHEVCVVPPLAQDLVCLVSNLSNLLSVLLVVLLSCQQPAQSYYESAQRHPDDPCSPPQDDLSSQVSLQNLVSNLVSNCVSDHNSVQHEYEGEWRGLDQDLVRLVSHDDDPRSRYAYEHADQPPCLCQDDDVNHDPAADPPRLVRLVVSVVSCCVRAVVVPGHYEHAEYAGFDDVRLVRLLVVLLSNVVSCVVSSHYYYYYAHCADPDDDRRSHFANSVVSDGPRVSNSCSSSVVVD/DLVVQVVLLLPFLAAAEPPCAQQADPDFQDNCSRCRSPDDHDDLLLLVLCVVLQRLEYEYEHAQVRQFDDPPLRDGNPVSLVSVVVVVVSSVVVPAYEYEHEVCVVPPLAQDLVCLVSNLSNLLSVLLVVLLSCLAPAQSYYESAQRHPDDPCSPPQDDLSSQVSLQNLVSNLVSNCVSDHNSVQHEYEGEWRGLDQDLVRLVSHDDDPRSRYAYEHADQPPPLCQFPDVNHDPAADPPRLVRLVVSVVSVCVRALVVVGHYEHAEYAHFDDVRLPRLLVVLQSNVVSCVVRSHYYYYYAHLADPDDDRRSHFANSVVSDGPDVSNSCSSSVVD

Organism: NCBI:txid77133